Protein AF-0000000070320947 (afdb_homodimer)

Structure (mmCIF, N/CA/C/O backbone):
data_AF-0000000070320947-model_v1
#
loop_
_entity.id
_entity.type
_entity.pdbx_description
1 polymer 'AB hydrolase-1 domain-containing protein'
#
loop_
_atom_site.group_PDB
_atom_site.id
_atom_site.type_symbol
_atom_site.label_atom_id
_atom_site.label_alt_id
_atom_site.label_comp_id
_atom_site.label_asym_id
_atom_site.label_entity_id
_atom_site.label_seq_id
_atom_site.pdbx_PDB_ins_code
_atom_site.Cartn_x
_atom_site.Cartn_y
_atom_site.Cartn_z
_atom_site.occupancy
_atom_site.B_iso_or_equiv
_atom_site.auth_seq_id
_atom_site.auth_comp_id
_atom_site.auth_asym_id
_atom_site.auth_atom_id
_atom_site.pdbx_PDB_model_num
ATOM 1 N N . MET A 1 1 ? -17.797 -13.383 -22.344 1 75.12 1 MET A N 1
ATOM 2 C CA . MET A 1 1 ? -18.375 -13.883 -21.094 1 75.12 1 MET A CA 1
ATOM 3 C C . MET A 1 1 ? -17.625 -13.328 -19.891 1 75.12 1 MET A C 1
ATOM 5 O O . MET A 1 1 ? -16.406 -13.094 -19.969 1 75.12 1 MET A O 1
ATOM 9 N N . LYS A 1 2 ? -18.312 -13.133 -18.812 1 88.94 2 LYS A N 1
ATOM 10 C CA . LYS A 1 2 ? -17.797 -12.602 -17.562 1 88.94 2 LYS A CA 1
ATOM 11 C C . LYS A 1 2 ? -17.062 -13.68 -16.766 1 88.94 2 LYS A C 1
ATOM 13 O O . LYS A 1 2 ? -17.609 -14.758 -16.531 1 88.94 2 LYS A O 1
ATOM 18 N N . ARG A 1 3 ? -15.781 -13.414 -16.594 1 95.56 3 ARG A N 1
ATOM 19 C CA . ARG A 1 3 ? -14.961 -14.367 -15.852 1 95.56 3 ARG A CA 1
ATOM 20 C C . ARG A 1 3 ? -14.578 -13.812 -14.477 1 95.56 3 ARG A C 1
ATOM 22 O O . ARG A 1 3 ? -14.695 -12.609 -14.234 1 95.56 3 ARG A O 1
ATOM 29 N N . GLN A 1 4 ? -14.18 -14.797 -13.656 1 97.19 4 GLN A N 1
ATOM 30 C CA . GLN A 1 4 ? -13.703 -14.445 -12.32 1 97.19 4 GLN A CA 1
ATOM 31 C C . GLN A 1 4 ? -12.195 -14.641 -12.203 1 97.19 4 GLN A C 1
ATOM 33 O O . GLN A 1 4 ? -11.695 -15.758 -12.367 1 97.19 4 GLN A O 1
ATOM 38 N N . TYR A 1 5 ? -11.547 -13.539 -11.953 1 98.62 5 TYR A N 1
ATOM 39 C CA . TYR A 1 5 ? -10.117 -13.617 -11.68 1 98.62 5 TYR A CA 1
ATOM 40 C C . TYR A 1 5 ? -9.844 -13.562 -10.18 1 98.62 5 TYR A C 1
ATOM 42 O O . TYR A 1 5 ? -10.492 -12.812 -9.453 1 98.62 5 TYR A O 1
ATOM 50 N N . VAL A 1 6 ? -8.953 -14.367 -9.734 1 98.81 6 VAL A N 1
ATOM 51 C CA . VAL A 1 6 ? -8.344 -14.234 -8.414 1 98.81 6 VAL A CA 1
ATOM 52 C C . VAL A 1 6 ? -6.836 -14.047 -8.555 1 98.81 6 VAL A C 1
ATOM 54 O O . VAL A 1 6 ? -6.141 -14.914 -9.086 1 98.81 6 VAL A O 1
ATOM 57 N N . LEU A 1 7 ? -6.34 -12.914 -8.148 1 98.88 7 LEU A N 1
ATOM 58 C CA . LEU A 1 7 ? -4.934 -12.57 -8.328 1 98.88 7 LEU A CA 1
ATOM 59 C C . LEU A 1 7 ? -4.176 -12.68 -7.008 1 98.88 7 LEU A C 1
ATOM 61 O O . LEU A 1 7 ? -4.555 -12.055 -6.016 1 98.88 7 LEU A O 1
ATOM 65 N N . VAL A 1 8 ? -3.115 -13.445 -7.023 1 98.94 8 VAL A N 1
ATOM 66 C CA . VAL A 1 8 ? -2.318 -13.727 -5.832 1 98.94 8 VAL A CA 1
ATOM 67 C C . VAL A 1 8 ? -0.957 -13.047 -5.949 1 98.94 8 VAL A C 1
ATOM 69 O O . VAL A 1 8 ? -0.238 -13.242 -6.93 1 98.94 8 VAL A O 1
ATOM 72 N N . HIS A 1 9 ? -0.605 -12.273 -4.965 1 98.88 9 HIS A N 1
ATOM 73 C CA . HIS A 1 9 ? 0.623 -11.484 -4.973 1 98.88 9 HIS A CA 1
ATOM 74 C C . HIS A 1 9 ? 1.826 -12.336 -4.586 1 98.88 9 HIS A C 1
ATOM 76 O O . HIS A 1 9 ? 1.665 -13.438 -4.047 1 98.88 9 HIS A O 1
ATOM 82 N N . GLY A 1 10 ? 3.031 -11.844 -4.867 1 98.12 10 GLY A N 1
ATOM 83 C CA . GLY A 1 10 ? 4.289 -12.484 -4.527 1 98.12 10 GLY A CA 1
ATOM 84 C C . GLY A 1 10 ? 4.754 -12.188 -3.115 1 98.12 10 GLY A C 1
ATOM 85 O O . GLY A 1 10 ? 4.09 -11.453 -2.381 1 98.12 10 GLY A O 1
ATOM 86 N N . GLY A 1 11 ? 5.91 -12.758 -2.775 1 97.12 11 GLY A N 1
ATOM 87 C CA . GLY A 1 11 ? 6.461 -12.578 -1.441 1 97.12 11 GLY A CA 1
ATOM 88 C C . GLY A 1 11 ? 6.723 -11.133 -1.089 1 97.12 11 GLY A C 1
ATOM 89 O O . GLY A 1 11 ? 7.152 -10.344 -1.938 1 97.12 11 GLY A O 1
ATOM 90 N N . CYS A 1 12 ? 6.465 -10.773 0.131 1 98 12 CYS A N 1
ATOM 91 C CA . CYS A 1 12 ? 6.766 -9.484 0.741 1 98 12 CYS A CA 1
ATOM 92 C C . CYS A 1 12 ? 5.836 -8.398 0.211 1 98 12 CYS A C 1
ATOM 94 O O . CYS A 1 12 ? 5.852 -7.266 0.698 1 98 12 CYS A O 1
ATOM 96 N N . HIS A 1 13 ? 5.121 -8.695 -0.836 1 98.5 13 HIS A N 1
ATOM 97 C CA . HIS A 1 13 ? 4.172 -7.734 -1.396 1 98.5 13 HIS A CA 1
ATOM 98 C C . HIS A 1 13 ? 2.766 -7.973 -0.858 1 98.5 13 HIS A C 1
ATOM 100 O O . HIS A 1 13 ? 2.598 -8.531 0.229 1 98.5 13 HIS A O 1
ATOM 106 N N . GLY A 1 14 ? 1.751 -7.484 -1.487 1 98.62 14 GLY A N 1
ATOM 107 C CA . GLY A 1 14 ? 0.338 -7.609 -1.169 1 98.62 14 GLY A CA 1
ATOM 108 C C . GLY A 1 14 ? -0.565 -7.41 -2.371 1 98.62 14 GLY A C 1
ATOM 109 O O . GLY A 1 14 ? -0.086 -7.301 -3.502 1 98.62 14 GLY A O 1
ATOM 110 N N . ALA A 1 15 ? -1.823 -7.387 -2.082 1 98.75 15 ALA A N 1
ATOM 111 C CA . ALA A 1 15 ? -2.824 -7.227 -3.133 1 98.75 15 ALA A CA 1
ATOM 112 C C . ALA A 1 15 ? -2.572 -5.953 -3.938 1 98.75 15 ALA A C 1
ATOM 114 O O . ALA A 1 15 ? -2.902 -5.883 -5.125 1 98.75 15 ALA A O 1
ATOM 115 N N . TRP A 1 16 ? -1.924 -4.973 -3.316 1 98.81 16 TRP A N 1
ATOM 116 C CA . TRP A 1 16 ? -1.722 -3.648 -3.893 1 98.81 16 TRP A CA 1
ATOM 117 C C . TRP A 1 16 ? -0.927 -3.736 -5.191 1 98.81 16 TRP A C 1
ATOM 119 O O . TRP A 1 16 ? -1.019 -2.85 -6.043 1 98.81 16 TRP A O 1
ATOM 129 N N . CYS A 1 17 ? -0.158 -4.773 -5.402 1 98.81 17 CYS A N 1
ATOM 130 C CA . CYS A 1 17 ? 0.676 -4.84 -6.598 1 98.81 17 CYS A CA 1
ATOM 131 C C . CYS A 1 17 ? -0.177 -5.004 -7.848 1 98.81 17 CYS A C 1
ATOM 133 O O . CYS A 1 17 ? 0.319 -4.852 -8.969 1 98.81 17 CYS A O 1
ATOM 135 N N . TRP A 1 18 ? -1.476 -5.273 -7.656 1 98.88 18 TRP A N 1
ATOM 136 C CA . TRP A 1 18 ? -2.363 -5.523 -8.789 1 98.88 18 TRP A CA 1
ATOM 137 C C . TRP A 1 18 ? -3.221 -4.301 -9.086 1 98.88 18 TRP A C 1
ATOM 139 O O . TRP A 1 18 ? -4.168 -4.375 -9.875 1 98.88 18 TRP A O 1
ATOM 149 N N . TYR A 1 19 ? -2.906 -3.111 -8.539 1 98.75 19 TYR A N 1
ATOM 150 C CA . TYR A 1 19 ? -3.807 -1.965 -8.562 1 98.75 19 TYR A CA 1
ATOM 151 C C . TYR A 1 19 ? -3.986 -1.438 -9.977 1 98.75 19 TYR A C 1
ATOM 153 O O . TYR A 1 19 ? -4.988 -0.789 -10.289 1 98.75 19 TYR A O 1
ATOM 161 N N . LYS A 1 20 ? -3.051 -1.732 -10.891 1 98.75 20 LYS A N 1
ATOM 162 C CA . LYS A 1 20 ? -3.197 -1.315 -12.281 1 98.75 20 LYS A CA 1
ATOM 163 C C . LYS A 1 20 ? -3.951 -2.365 -13.094 1 98.75 20 LYS A C 1
ATOM 165 O O . LYS A 1 20 ? -4.758 -2.023 -13.961 1 98.75 20 LYS A O 1
ATOM 170 N N . ILE A 1 21 ? -3.717 -3.645 -12.766 1 98.88 21 ILE A N 1
ATOM 171 C CA . ILE A 1 21 ? -4.242 -4.754 -13.562 1 98.88 21 ILE A CA 1
ATOM 172 C C . ILE A 1 21 ? -5.727 -4.945 -13.258 1 98.88 21 ILE A C 1
ATOM 174 O O . ILE A 1 21 ? -6.52 -5.203 -14.164 1 98.88 21 ILE A O 1
ATOM 178 N N . LYS A 1 22 ? -6.109 -4.824 -12.023 1 98.81 22 LYS A N 1
ATOM 179 C CA . LYS A 1 22 ? -7.48 -5.094 -11.602 1 98.81 22 LYS A CA 1
ATOM 180 C C . LYS A 1 22 ? -8.477 -4.238 -12.391 1 98.81 22 LYS A C 1
ATOM 182 O O . LYS A 1 22 ? -9.398 -4.766 -13.008 1 98.81 22 LYS A O 1
ATOM 187 N N . PRO A 1 23 ? -8.273 -2.9 -12.398 1 98.62 23 PRO A N 1
ATOM 188 C CA . PRO A 1 23 ? -9.266 -2.113 -13.141 1 98.62 23 PRO A CA 1
ATOM 189 C C . PRO A 1 23 ? -9.211 -2.361 -14.648 1 98.62 23 PRO A C 1
ATOM 191 O O . PRO A 1 23 ? -10.234 -2.252 -15.328 1 98.62 23 PRO A O 1
ATOM 194 N N . MET A 1 24 ? -8.055 -2.736 -15.203 1 98.44 24 MET A N 1
ATOM 195 C CA . MET A 1 24 ? -7.961 -3.055 -16.625 1 98.44 24 MET A CA 1
ATOM 196 C C . MET A 1 24 ? -8.805 -4.273 -16.969 1 98.44 24 MET A C 1
ATOM 198 O O . MET A 1 24 ? -9.547 -4.262 -17.953 1 98.44 24 MET A O 1
ATOM 202 N N . LEU A 1 25 ? -8.711 -5.309 -16.094 1 98.62 25 LEU A N 1
ATOM 203 C CA . LEU A 1 25 ? -9.484 -6.523 -16.312 1 98.62 25 LEU A CA 1
ATOM 204 C C . LEU A 1 25 ? -10.969 -6.27 -16.078 1 98.62 25 LEU A C 1
ATOM 206 O O . LEU A 1 25 ? -11.82 -6.762 -16.828 1 98.62 25 LEU A O 1
ATOM 210 N N . GLU A 1 26 ? -11.25 -5.461 -15.062 1 98.31 26 GLU A N 1
ATOM 211 C CA . GLU A 1 26 ? -12.648 -5.156 -14.758 1 98.31 26 GLU A CA 1
ATOM 212 C C . GLU A 1 26 ? -13.289 -4.34 -15.875 1 98.31 26 GLU A C 1
ATOM 214 O O . GLU A 1 26 ? -14.484 -4.492 -16.156 1 98.31 26 GLU A O 1
ATOM 219 N N . HIS A 1 27 ? -12.516 -3.508 -16.5 1 97.25 27 HIS A N 1
ATOM 220 C CA . HIS A 1 27 ? -13.016 -2.672 -17.594 1 97.25 27 HIS A CA 1
ATOM 221 C C . HIS A 1 27 ? -13.453 -3.52 -18.781 1 97.25 27 HIS A C 1
ATOM 223 O O . HIS A 1 27 ? -14.289 -3.088 -19.578 1 97.25 27 HIS A O 1
ATOM 229 N N . THR A 1 28 ? -12.906 -4.711 -18.875 1 96.75 28 THR A N 1
ATOM 230 C CA . THR A 1 28 ? -13.266 -5.602 -19.969 1 96.75 28 THR A CA 1
ATOM 231 C C . THR A 1 28 ? -14.453 -6.477 -19.578 1 96.75 28 THR A C 1
ATOM 233 O O . THR A 1 28 ? -14.844 -7.371 -20.344 1 96.75 28 THR A O 1
ATOM 236 N N . GLY A 1 29 ? -15.023 -6.258 -18.391 1 96.81 29 GLY A N 1
ATOM 237 C CA . GLY A 1 29 ? -16.266 -6.902 -18.031 1 96.81 29 GLY A CA 1
ATOM 238 C C . GLY A 1 29 ? -16.078 -8.055 -17.047 1 96.81 29 GLY A C 1
ATOM 239 O O . GLY A 1 29 ? -17.047 -8.719 -16.672 1 96.81 29 GLY A O 1
ATOM 240 N N . HIS A 1 30 ? -14.875 -8.312 -16.594 1 97.94 30 HIS A N 1
ATOM 241 C CA . HIS A 1 30 ? -14.586 -9.438 -15.703 1 97.94 30 HIS A CA 1
ATOM 242 C C . HIS A 1 30 ? -14.633 -9.008 -14.242 1 97.94 30 HIS A C 1
ATOM 244 O O . HIS A 1 30 ? -14.617 -7.812 -13.938 1 97.94 30 HIS A O 1
ATOM 250 N N . HIS A 1 31 ? -14.836 -9.945 -13.398 1 97.44 31 HIS A N 1
ATOM 251 C CA . HIS A 1 31 ? -14.688 -9.734 -11.961 1 97.44 31 HIS A CA 1
ATOM 252 C C . HIS A 1 31 ? -13.281 -10.07 -11.492 1 97.44 31 HIS A C 1
ATOM 254 O O . HIS A 1 31 ? -12.688 -11.055 -11.945 1 97.44 31 HIS A O 1
ATOM 260 N N . VAL A 1 32 ? -12.773 -9.227 -10.703 1 98.62 32 VAL A N 1
ATOM 261 C CA . VAL A 1 32 ? -11.398 -9.438 -10.242 1 98.62 32 VAL A CA 1
ATOM 262 C C . VAL A 1 32 ? -11.352 -9.352 -8.711 1 98.62 32 VAL A C 1
ATOM 264 O O . VAL A 1 32 ? -11.758 -8.352 -8.125 1 98.62 32 VAL A O 1
ATOM 267 N N . THR A 1 33 ? -10.906 -10.406 -8.102 1 98.56 33 THR A N 1
ATOM 268 C CA . THR A 1 33 ? -10.664 -10.445 -6.664 1 98.56 33 THR A CA 1
ATOM 269 C C . THR A 1 33 ? -9.164 -10.469 -6.371 1 98.56 33 THR A C 1
ATOM 271 O O . THR A 1 33 ? -8.422 -11.25 -6.965 1 98.56 33 THR A O 1
ATOM 274 N N . VAL A 1 34 ? -8.75 -9.555 -5.551 1 98.56 34 VAL A N 1
ATOM 275 C CA . VAL A 1 34 ? -7.379 -9.539 -5.055 1 98.56 34 VAL A CA 1
ATOM 276 C C . VAL A 1 34 ? -7.375 -9.703 -3.537 1 98.56 34 VAL A C 1
ATOM 278 O O . VAL A 1 34 ? -8.273 -9.219 -2.852 1 98.56 34 VAL A O 1
ATOM 281 N N . VAL A 1 35 ? -6.367 -10.414 -3 1 96.75 35 VAL A N 1
ATOM 282 C CA . VAL A 1 35 ? -6.371 -10.656 -1.561 1 96.75 35 VAL A CA 1
ATOM 283 C C . VAL A 1 35 ? -4.957 -10.492 -1.005 1 96.75 35 VAL A C 1
ATOM 285 O O . VAL A 1 35 ? -3.977 -10.805 -1.686 1 96.75 35 VAL A O 1
ATOM 288 N N . ASP A 1 36 ? -4.871 -9.938 0.137 1 98.56 36 ASP A N 1
ATOM 289 C CA . ASP A 1 36 ? -3.648 -10.047 0.925 1 98.56 36 ASP A CA 1
ATOM 290 C C . ASP A 1 36 ? -3.541 -11.422 1.584 1 98.56 36 ASP A C 1
ATOM 292 O O . ASP A 1 36 ? -4.406 -11.805 2.371 1 98.56 36 ASP A O 1
ATOM 296 N N . LEU A 1 37 ? -2.504 -12.164 1.213 1 98.62 37 LEU A N 1
ATOM 297 C CA . LEU A 1 37 ? -2.236 -13.352 2.008 1 98.62 37 LEU A CA 1
ATOM 298 C C . LEU A 1 37 ? -1.952 -12.984 3.461 1 98.62 37 LEU A C 1
ATOM 300 O O . LEU A 1 37 ? -1.838 -11.805 3.795 1 98.62 37 LEU A O 1
ATOM 304 N N . THR A 1 38 ? -1.943 -14.031 4.297 1 98.19 38 THR A N 1
ATOM 305 C CA . THR A 1 38 ? -1.681 -13.766 5.707 1 98.19 38 THR A CA 1
ATOM 306 C C . THR A 1 38 ? -0.362 -13.016 5.879 1 98.19 38 THR A C 1
ATOM 308 O O . THR A 1 38 ? 0.638 -13.352 5.242 1 98.19 38 THR A O 1
ATOM 311 N N . ALA A 1 39 ? -0.394 -11.938 6.746 1 97.44 39 ALA A N 1
ATOM 312 C CA . ALA A 1 39 ? 0.768 -11.133 7.109 1 97.44 39 ALA A CA 1
ATOM 313 C C . ALA A 1 39 ? 1.303 -10.367 5.906 1 97.44 39 ALA A C 1
ATOM 315 O O . ALA A 1 39 ? 2.508 -10.117 5.805 1 97.44 39 ALA A O 1
ATOM 316 N N . SER A 1 40 ? 0.408 -10.023 4.934 1 97.88 40 SER A N 1
ATOM 317 C CA . SER A 1 40 ? 0.777 -9.281 3.734 1 97.88 40 SER A CA 1
ATOM 318 C C . SER A 1 40 ? -0.116 -8.062 3.541 1 97.88 40 SER A C 1
ATOM 320 O O . SER A 1 40 ? -1.259 -8.039 4.004 1 97.88 40 SER A O 1
ATOM 322 N N . GLY A 1 41 ? 0.398 -7.035 2.846 1 97.25 41 GLY A N 1
ATOM 323 C CA . GLY A 1 41 ? -0.39 -5.832 2.633 1 97.25 41 GLY A CA 1
ATOM 324 C C . GLY A 1 41 ? -0.909 -5.223 3.922 1 97.25 41 GLY A C 1
ATOM 325 O O . GLY A 1 41 ? -0.138 -4.973 4.852 1 97.25 41 GLY A O 1
ATOM 326 N N . VAL A 1 42 ? -2.195 -5.113 4.02 1 96.12 42 VAL A N 1
ATOM 327 C CA . VAL A 1 42 ? -2.76 -4.469 5.199 1 96.12 42 VAL A CA 1
ATOM 328 C C . VAL A 1 42 ? -3.289 -5.527 6.164 1 96.12 42 VAL A C 1
ATOM 330 O O . VAL A 1 42 ? -3.961 -5.199 7.145 1 96.12 42 VAL A O 1
ATOM 333 N N . ASN A 1 43 ? -3.064 -6.832 5.785 1 96.44 43 ASN A N 1
ATOM 334 C CA . ASN A 1 43 ? -3.371 -7.887 6.746 1 96.44 43 ASN A CA 1
ATOM 335 C C . ASN A 1 43 ? -2.561 -7.727 8.031 1 96.44 43 ASN A C 1
ATOM 337 O O . ASN A 1 43 ? -1.33 -7.66 7.988 1 96.44 43 ASN A O 1
ATOM 341 N N . MET A 1 44 ? -3.145 -7.754 9.125 1 93.25 44 MET A N 1
ATOM 342 C CA . MET A 1 44 ? -2.521 -7.305 10.367 1 93.25 44 MET A CA 1
ATOM 343 C C . MET A 1 44 ? -1.869 -8.477 11.102 1 93.25 44 MET A C 1
ATOM 345 O O . MET A 1 44 ? -1.252 -8.289 12.156 1 93.25 44 MET A O 1
ATOM 349 N N . SER A 1 45 ? -1.982 -9.648 10.523 1 95.38 45 SER A N 1
ATOM 350 C CA . SER A 1 45 ? -1.32 -10.781 11.164 1 95.38 45 SER A CA 1
ATOM 351 C C . SER A 1 45 ? 0.196 -10.617 11.141 1 95.38 45 SER A C 1
ATOM 353 O O . SER A 1 45 ? 0.748 -10.016 10.219 1 95.38 45 SER A O 1
ATOM 355 N N . LYS A 1 46 ? 0.797 -11.07 12.211 1 94.44 46 LYS A N 1
ATOM 356 C CA . LYS A 1 46 ? 2.256 -11.117 12.25 1 94.44 46 LYS A CA 1
ATOM 357 C C . LYS A 1 46 ? 2.789 -12.375 11.57 1 94.44 46 LYS A C 1
ATOM 359 O O . LYS A 1 46 ? 2.172 -13.438 11.648 1 94.44 46 LYS A O 1
ATOM 364 N N . VAL A 1 47 ? 3.883 -12.25 10.938 1 95.5 47 VAL A N 1
ATOM 365 C CA . VAL A 1 47 ? 4.48 -13.375 10.219 1 95.5 47 VAL A CA 1
ATOM 366 C C . VAL A 1 47 ? 4.734 -14.523 11.195 1 95.5 47 VAL A C 1
ATOM 368 O O . VAL A 1 47 ? 4.617 -15.695 10.82 1 95.5 47 VAL A O 1
ATOM 371 N N . GLU A 1 48 ? 4.957 -14.211 12.445 1 93 48 GLU A N 1
ATOM 372 C CA . GLU A 1 48 ? 5.273 -15.211 13.453 1 93 48 GLU A CA 1
ATOM 373 C C . GLU A 1 48 ? 4.066 -16.094 13.75 1 93 48 GLU A C 1
ATOM 375 O O . GLU A 1 48 ? 4.199 -17.156 14.367 1 93 48 GLU A O 1
ATOM 380 N N . GLU A 1 49 ? 2.924 -15.672 13.312 1 93.56 49 GLU A N 1
ATOM 381 C CA . GLU A 1 49 ? 1.705 -16.453 13.531 1 93.56 49 GLU A CA 1
ATOM 382 C C . GLU A 1 49 ? 1.556 -17.547 12.484 1 93.56 49 GLU A C 1
ATOM 384 O O . GLU A 1 49 ? 0.729 -18.453 12.641 1 93.56 49 GLU A O 1
ATOM 389 N N . ILE A 1 50 ? 2.354 -17.484 11.492 1 94.75 50 ILE A N 1
ATOM 390 C CA . ILE A 1 50 ? 2.258 -18.438 10.391 1 94.75 50 ILE A CA 1
ATOM 391 C C . ILE A 1 50 ? 3.084 -19.688 10.711 1 94.75 50 ILE A C 1
ATOM 393 O O . ILE A 1 50 ? 4.305 -19.609 10.867 1 94.75 50 ILE A O 1
ATOM 397 N N . GLN A 1 51 ? 2.383 -20.828 10.766 1 91.81 51 GLN A N 1
ATOM 398 C CA . GLN A 1 51 ? 3.061 -22.078 11.086 1 91.81 51 GLN A CA 1
ATOM 399 C C . GLN A 1 51 ? 3.018 -23.047 9.906 1 91.81 51 GLN A C 1
ATOM 401 O O . GLN A 1 51 ? 3.852 -23.938 9.805 1 91.81 51 GLN A O 1
ATOM 406 N N . THR A 1 52 ? 2.055 -22.875 9.078 1 92.69 52 THR A N 1
ATOM 407 C CA . THR A 1 52 ? 1.849 -23.781 7.953 1 92.69 52 THR A CA 1
ATOM 408 C C . THR A 1 52 ? 1.608 -23 6.668 1 92.69 52 THR A C 1
ATOM 410 O O . THR A 1 52 ? 1.297 -21.797 6.711 1 92.69 52 THR A O 1
ATOM 413 N N . LEU A 1 53 ? 1.737 -23.672 5.598 1 94.25 53 LEU A N 1
ATOM 414 C CA . LEU A 1 53 ? 1.382 -23.078 4.312 1 94.25 53 LEU A CA 1
ATOM 415 C C . LEU A 1 53 ? -0.095 -22.703 4.281 1 94.25 53 LEU A C 1
ATOM 417 O O . LEU A 1 53 ? -0.47 -21.703 3.674 1 94.25 53 LEU A O 1
ATOM 421 N N . GLU A 1 54 ? -0.915 -23.5 4.91 1 95.31 54 GLU A N 1
ATOM 422 C CA . GLU A 1 54 ? -2.342 -23.203 5 1 95.31 54 GLU A CA 1
ATOM 423 C C . GLU A 1 54 ? -2.592 -21.891 5.746 1 95.31 54 GLU A C 1
ATOM 425 O O . GLU A 1 54 ? -3.459 -21.109 5.359 1 95.31 54 GLU A O 1
ATOM 430 N N . ASP A 1 55 ? -1.845 -21.703 6.824 1 96.38 55 ASP A N 1
ATOM 431 C CA . ASP A 1 55 ? -1.954 -20.438 7.555 1 96.38 55 ASP A CA 1
ATOM 432 C C . ASP A 1 55 ? -1.705 -19.25 6.633 1 96.38 55 ASP A C 1
ATOM 434 O O . ASP A 1 55 ? -2.463 -18.266 6.648 1 96.38 55 ASP A O 1
ATOM 438 N N . TYR A 1 56 ? -0.661 -19.344 5.863 1 96.81 56 TYR A N 1
ATOM 439 C CA . TYR A 1 56 ? -0.263 -18.25 4.977 1 96.81 56 TYR A CA 1
ATOM 440 C C . TYR A 1 56 ? -1.291 -18.047 3.871 1 96.81 56 TYR A C 1
ATOM 442 O O . TYR A 1 56 ? -1.65 -16.906 3.555 1 96.81 56 TYR A O 1
ATOM 450 N N . ALA A 1 57 ? -1.867 -19.125 3.316 1 97.5 57 ALA A N 1
ATOM 451 C CA . ALA A 1 57 ? -2.764 -19.078 2.164 1 97.5 57 ALA A CA 1
ATOM 452 C C . ALA A 1 57 ? -4.211 -18.875 2.602 1 97.5 57 ALA A C 1
ATOM 454 O O . ALA A 1 57 ? -5.113 -18.797 1.766 1 97.5 57 ALA A O 1
ATOM 455 N N . LYS A 1 58 ? -4.469 -18.766 3.848 1 98.12 58 LYS A N 1
ATOM 456 C CA . LYS A 1 58 ? -5.805 -18.797 4.43 1 98.12 58 LYS A CA 1
ATOM 457 C C . LYS A 1 58 ? -6.738 -17.812 3.742 1 98.12 58 LYS A C 1
ATOM 459 O O . LYS A 1 58 ? -7.852 -18.172 3.352 1 98.12 58 LYS A O 1
ATOM 464 N N . PRO A 1 59 ? -6.352 -16.578 3.518 1 98.62 59 PRO A N 1
ATOM 465 C CA . PRO A 1 59 ? -7.27 -15.648 2.854 1 98.62 59 PRO A CA 1
ATOM 466 C C . PRO A 1 59 ? -7.656 -16.109 1.447 1 98.62 59 PRO A C 1
ATOM 468 O O . PRO A 1 59 ? -8.805 -15.922 1.029 1 98.62 59 PRO A O 1
ATOM 471 N N . LEU A 1 60 ? -6.734 -16.641 0.743 1 98.69 60 LEU A N 1
ATOM 472 C CA . LEU A 1 60 ? -7.004 -17.156 -0.596 1 98.69 60 LEU A CA 1
ATOM 473 C C . LEU A 1 60 ? -7.996 -18.312 -0.545 1 98.69 60 LEU A C 1
ATOM 475 O O . LEU A 1 60 ? -8.93 -18.359 -1.347 1 98.69 60 LEU A O 1
ATOM 479 N N . LEU A 1 61 ? -7.789 -19.203 0.401 1 98.31 61 LEU A N 1
ATOM 480 C CA . LEU A 1 61 ? -8.68 -20.344 0.559 1 98.31 61 LEU A CA 1
ATOM 481 C C . LEU A 1 61 ? -10.102 -19.891 0.885 1 98.31 61 LEU A C 1
ATOM 483 O O . LEU A 1 61 ? -11.07 -20.438 0.358 1 98.31 61 LEU A O 1
ATOM 487 N N . GLN A 1 62 ? -10.164 -18.906 1.709 1 98.44 62 GLN A N 1
ATOM 488 C CA . GLN A 1 62 ? -11.469 -18.359 2.076 1 98.44 62 GLN A CA 1
ATOM 489 C C . GLN A 1 62 ? -12.172 -17.75 0.868 1 98.44 62 GLN A C 1
ATOM 491 O O . GLN A 1 62 ? -13.391 -17.906 0.707 1 98.44 62 GLN A O 1
ATOM 496 N N . VAL A 1 63 ? -11.438 -17.078 0.032 1 98.06 63 VAL A N 1
ATOM 497 C CA . VAL A 1 63 ? -11.992 -16.5 -1.185 1 98.06 63 VAL A CA 1
ATOM 498 C C . VAL A 1 63 ? -12.531 -17.609 -2.088 1 98.06 63 VAL A C 1
ATOM 500 O O . VAL A 1 63 ? -13.664 -17.516 -2.578 1 98.06 63 VAL A O 1
ATOM 503 N N . LEU A 1 64 ? -11.773 -18.625 -2.279 1 97.81 64 LEU A N 1
ATOM 504 C CA . LEU A 1 64 ? -12.188 -19.719 -3.162 1 97.81 64 LEU A CA 1
ATOM 505 C C . LEU A 1 64 ? -13.398 -20.453 -2.592 1 97.81 64 LEU A C 1
ATOM 507 O O . LEU A 1 64 ? -14.305 -20.828 -3.338 1 97.81 64 LEU A O 1
ATOM 511 N N . LYS A 1 65 ? -13.406 -20.594 -1.271 1 96.56 65 LYS A N 1
ATOM 512 C CA . LYS A 1 65 ? -14.523 -21.25 -0.603 1 96.56 65 LYS A CA 1
ATOM 513 C C . LYS A 1 65 ? -15.805 -20.438 -0.757 1 96.56 65 LYS A C 1
ATOM 515 O O . LYS A 1 65 ? -16.906 -21 -0.788 1 96.56 65 LYS A O 1
ATOM 520 N N . SER A 1 66 ? -15.633 -19.156 -0.872 1 95.81 66 SER A N 1
ATOM 521 C CA . SER A 1 66 ? -16.797 -18.281 -0.894 1 95.81 66 SER A CA 1
ATOM 522 C C . SER A 1 66 ? -17.5 -18.328 -2.242 1 95.81 66 SER A C 1
ATOM 524 O O . SER A 1 66 ? -18.656 -17.922 -2.359 1 95.81 66 SER A O 1
ATOM 526 N N . PHE A 1 67 ? -16.812 -18.781 -3.244 1 93.75 67 PHE A N 1
ATOM 527 C CA . PHE A 1 67 ? -17.438 -18.891 -4.559 1 93.75 67 PHE A CA 1
ATOM 528 C C . PHE A 1 67 ? -18.375 -20.094 -4.609 1 93.75 67 PHE A C 1
ATOM 530 O O . PHE A 1 67 ? -18.188 -21.078 -3.891 1 93.75 67 PHE A O 1
ATOM 537 N N . GLY A 1 68 ? -19.438 -20 -5.375 1 89.06 68 GLY A N 1
ATOM 538 C CA . GLY A 1 68 ? -20.391 -21.094 -5.535 1 89.06 68 GLY A CA 1
ATOM 539 C C . GLY A 1 68 ? -19.75 -22.359 -6.062 1 89.06 68 GLY A C 1
ATOM 540 O O . GLY A 1 68 ? -18.688 -22.328 -6.664 1 89.06 68 GLY A O 1
ATOM 541 N N . SER A 1 69 ? -20.375 -23.422 -5.879 1 84.44 69 SER A N 1
ATOM 542 C CA . SER A 1 69 ? -19.859 -24.734 -6.223 1 84.44 69 SER A CA 1
ATOM 543 C C . SER A 1 69 ? -19.609 -24.859 -7.723 1 84.44 69 SER A C 1
ATOM 545 O O . SER A 1 69 ? -18.688 -25.562 -8.148 1 84.44 69 SER A O 1
ATOM 547 N N . ASP A 1 70 ? -20.297 -24.125 -8.469 1 87.62 70 ASP A N 1
ATOM 548 C CA . ASP A 1 70 ? -20.172 -24.25 -9.922 1 87.62 70 ASP A CA 1
ATOM 549 C C . ASP A 1 70 ? -19.312 -23.125 -10.492 1 87.62 70 ASP A C 1
ATOM 551 O O . ASP A 1 70 ? -19.062 -23.078 -11.703 1 87.62 70 ASP A O 1
ATOM 555 N N . ASP A 1 71 ? -18.875 -22.297 -9.617 1 91.75 71 ASP A N 1
ATOM 556 C CA . ASP A 1 71 ? -18.062 -21.172 -10.07 1 91.75 71 ASP A CA 1
ATOM 557 C C . ASP A 1 71 ? -16.609 -21.594 -10.266 1 91.75 71 ASP A C 1
ATOM 559 O O . ASP A 1 71 ? -16.062 -22.344 -9.453 1 91.75 71 ASP A O 1
ATOM 563 N N . LYS A 1 72 ? -16.125 -21.219 -11.469 1 96.12 72 LYS A N 1
ATOM 564 C CA . LYS A 1 72 ? -14.711 -21.438 -11.711 1 96.12 72 LYS A CA 1
ATOM 565 C C . LYS A 1 72 ? -13.961 -20.109 -11.82 1 96.12 72 LYS A C 1
ATOM 567 O O . LYS A 1 72 ? -14.516 -19.109 -12.281 1 96.12 72 LYS A O 1
ATOM 572 N N . VAL A 1 73 ? -12.719 -20.188 -11.406 1 97.94 73 VAL A N 1
ATOM 573 C CA . VAL A 1 73 ? -11.953 -18.953 -11.406 1 97.94 73 VAL A CA 1
ATOM 574 C C . VAL A 1 73 ? -10.68 -19.125 -12.219 1 97.94 73 VAL A C 1
ATOM 576 O O . VAL A 1 73 ? -10.211 -20.25 -12.414 1 97.94 73 VAL A O 1
ATOM 579 N N . ILE A 1 74 ? -10.195 -18.047 -12.789 1 98.69 74 ILE A N 1
ATOM 580 C CA . ILE A 1 74 ? -8.836 -17.922 -13.297 1 98.69 74 ILE A CA 1
ATOM 581 C C . ILE A 1 74 ? -7.898 -17.5 -12.172 1 98.69 74 ILE A C 1
ATOM 583 O O . ILE A 1 74 ? -7.965 -16.359 -11.703 1 98.69 74 ILE A O 1
ATOM 587 N N . LEU A 1 75 ? -7.102 -18.422 -11.727 1 98.88 75 LEU A N 1
ATOM 588 C CA . LEU A 1 75 ? -6.191 -18.172 -10.617 1 98.88 75 LEU A CA 1
ATOM 589 C C . LEU A 1 75 ? -4.832 -17.703 -11.125 1 98.88 75 LEU A C 1
ATOM 591 O O . LEU A 1 75 ? -4.133 -18.453 -11.82 1 98.88 75 LEU A O 1
ATOM 595 N N . VAL A 1 76 ? -4.5 -16.469 -10.836 1 98.94 76 VAL A N 1
ATOM 596 C CA . VAL A 1 76 ? -3.258 -15.875 -11.32 1 98.94 76 VAL A CA 1
ATOM 597 C C . VAL A 1 76 ? -2.293 -15.68 -10.156 1 98.94 76 VAL A C 1
ATOM 599 O O . VAL A 1 76 ? -2.639 -15.047 -9.148 1 98.94 76 VAL A O 1
ATOM 602 N N . ALA A 1 77 ? -1.123 -16.203 -10.258 1 98.88 77 ALA A N 1
ATOM 603 C CA . ALA A 1 77 ? -0.146 -16.125 -9.18 1 98.88 77 ALA A CA 1
ATOM 604 C C . ALA A 1 77 ? 1.151 -15.484 -9.656 1 98.88 77 ALA A C 1
ATOM 606 O O . ALA A 1 77 ? 1.641 -15.797 -10.75 1 98.88 77 ALA A O 1
ATOM 607 N N . HIS A 1 78 ? 1.636 -14.625 -8.844 1 98.88 78 HIS A N 1
ATOM 608 C CA . HIS A 1 78 ? 2.902 -13.961 -9.133 1 98.88 78 HIS A CA 1
ATOM 609 C C . HIS A 1 78 ? 3.988 -14.398 -8.156 1 98.88 78 HIS A C 1
ATOM 611 O O . HIS A 1 78 ? 3.752 -14.477 -6.949 1 98.88 78 HIS A O 1
ATOM 617 N N . SER A 1 79 ? 5.203 -14.711 -8.719 1 98.12 79 SER A N 1
ATOM 618 C CA . SER A 1 79 ? 6.41 -14.898 -7.918 1 98.12 79 SER A CA 1
ATOM 619 C C . SER A 1 79 ? 6.191 -15.938 -6.824 1 98.12 79 SER A C 1
ATOM 621 O O . SER A 1 79 ? 5.754 -17.062 -7.102 1 98.12 79 SER A O 1
ATOM 623 N N . MET A 1 80 ? 6.422 -15.703 -5.602 1 97 80 MET A N 1
ATOM 624 C CA . MET A 1 80 ? 6.305 -16.641 -4.492 1 97 80 MET A CA 1
ATOM 625 C C . MET A 1 80 ? 4.844 -17 -4.238 1 97 80 MET A C 1
ATOM 627 O O . MET A 1 80 ? 4.551 -18.016 -3.6 1 97 80 MET A O 1
ATOM 631 N N . GLY A 1 81 ? 3.93 -16.203 -4.793 1 98.19 81 GLY A N 1
ATOM 632 C CA . GLY A 1 81 ? 2.51 -16.5 -4.672 1 98.19 81 GLY A CA 1
ATOM 633 C C . GLY A 1 81 ? 2.107 -17.781 -5.359 1 98.19 81 GLY A C 1
ATOM 634 O O . GLY A 1 81 ? 1.035 -18.328 -5.09 1 98.19 81 GLY A O 1
ATOM 635 N N . GLY A 1 82 ? 2.969 -18.281 -6.238 1 98.38 82 GLY A N 1
ATOM 636 C CA . GLY A 1 82 ? 2.691 -19.516 -6.953 1 98.38 82 GLY A CA 1
ATOM 637 C C . GLY A 1 82 ? 2.564 -20.719 -6.039 1 98.38 82 GLY A C 1
ATOM 638 O O . GLY A 1 82 ? 1.792 -21.641 -6.316 1 98.38 82 GLY A O 1
ATOM 639 N N . ILE A 1 83 ? 3.305 -20.703 -4.961 1 97.19 83 ILE A N 1
ATOM 640 C CA . ILE A 1 83 ? 3.273 -21.812 -4.027 1 97.19 83 ILE A CA 1
ATOM 641 C C . ILE A 1 83 ? 1.92 -21.859 -3.324 1 97.19 83 ILE A C 1
ATOM 643 O O . ILE A 1 83 ? 1.287 -22.922 -3.252 1 97.19 83 ILE A O 1
ATOM 647 N N . SER A 1 84 ? 1.46 -20.703 -2.895 1 97.38 84 SER A N 1
ATOM 648 C CA . SER A 1 84 ? 0.144 -20.625 -2.268 1 97.38 84 SER A CA 1
ATOM 649 C C . SER A 1 84 ? -0.963 -20.938 -3.266 1 97.38 84 SER A C 1
ATOM 651 O O . SER A 1 84 ? -1.949 -21.594 -2.918 1 97.38 84 SER A O 1
ATOM 653 N N . ALA A 1 85 ? -0.809 -20.5 -4.465 1 98.31 85 ALA A N 1
ATOM 654 C CA . ALA A 1 85 ? -1.803 -20.75 -5.504 1 98.31 85 ALA A CA 1
ATOM 655 C C . ALA A 1 85 ? -1.885 -22.234 -5.828 1 98.31 85 ALA A C 1
ATOM 657 O O . ALA A 1 85 ? -2.979 -22.781 -5.988 1 98.31 85 ALA A O 1
ATOM 658 N N . ALA A 1 86 ? -0.74 -22.875 -5.93 1 97.88 86 ALA A N 1
ATOM 659 C CA . ALA A 1 86 ? -0.708 -24.312 -6.195 1 97.88 86 ALA A CA 1
ATOM 660 C C . ALA A 1 86 ? -1.362 -25.094 -5.059 1 97.88 86 ALA A C 1
ATOM 662 O O . ALA A 1 86 ? -2.119 -26.031 -5.305 1 97.88 86 ALA A O 1
ATOM 663 N N . PHE A 1 87 ? -1.035 -24.656 -3.863 1 96.94 87 PHE A N 1
ATOM 664 C CA . PHE A 1 87 ? -1.638 -25.266 -2.686 1 96.94 87 PHE A CA 1
ATOM 665 C C . PHE A 1 87 ? -3.156 -25.141 -2.725 1 96.94 87 PHE A C 1
ATOM 667 O O . PHE A 1 87 ? -3.873 -26.125 -2.498 1 96.94 87 PHE A O 1
ATOM 674 N N . ALA A 1 88 ? -3.639 -23.984 -3.035 1 97.81 88 ALA A N 1
ATOM 675 C CA . ALA A 1 88 ? -5.074 -23.75 -3.127 1 97.81 88 ALA A CA 1
ATOM 676 C C . ALA A 1 88 ? -5.699 -24.562 -4.254 1 97.81 88 ALA A C 1
ATOM 678 O O . ALA A 1 88 ? -6.793 -25.109 -4.094 1 97.81 88 ALA A O 1
ATOM 679 N N . ALA A 1 89 ? -5.031 -24.641 -5.34 1 97.81 89 ALA A N 1
ATOM 680 C CA . ALA A 1 89 ? -5.52 -25.406 -6.48 1 97.81 89 ALA A CA 1
ATOM 681 C C . ALA A 1 89 ? -5.617 -26.891 -6.137 1 97.81 89 ALA A C 1
ATOM 683 O O . ALA A 1 89 ? -6.492 -27.594 -6.645 1 97.81 89 ALA A O 1
ATOM 684 N N . ASP A 1 90 ? -4.715 -27.359 -5.305 1 97.31 90 ASP A N 1
ATOM 685 C CA . ASP A 1 90 ? -4.754 -28.75 -4.871 1 97.31 90 ASP A CA 1
ATOM 686 C C . ASP A 1 90 ? -6 -29.031 -4.035 1 97.31 90 ASP A C 1
ATOM 688 O O . ASP A 1 90 ? -6.613 -30.094 -4.164 1 97.31 90 ASP A O 1
ATOM 692 N N . MET A 1 91 ? -6.367 -28.094 -3.271 1 95.69 91 MET A N 1
ATOM 693 C CA . MET A 1 91 ? -7.516 -28.234 -2.379 1 95.69 91 MET A CA 1
ATOM 694 C C . MET A 1 91 ? -8.82 -28.031 -3.141 1 95.69 91 MET A C 1
ATOM 696 O O . MET A 1 91 ? -9.836 -28.641 -2.811 1 95.69 91 MET A O 1
ATOM 700 N N . PHE A 1 92 ? -8.773 -27.156 -4.168 1 96.56 92 PHE A N 1
ATOM 701 C CA . PHE A 1 92 ? -10 -26.797 -4.883 1 96.56 92 PHE A CA 1
ATOM 702 C C . PHE A 1 92 ? -9.797 -26.922 -6.387 1 96.56 92 PHE A C 1
ATOM 704 O O . PHE A 1 92 ? -10.086 -26 -7.137 1 96.56 92 PHE A O 1
ATOM 711 N N . PRO A 1 93 ? -9.43 -28.125 -6.828 1 97 93 PRO A N 1
ATOM 712 C CA . PRO A 1 93 ? -9.133 -28.25 -8.258 1 97 93 PRO A CA 1
ATOM 713 C C . PRO A 1 93 ? -10.344 -27.969 -9.133 1 97 93 PRO A C 1
ATOM 715 O O . PRO A 1 93 ? -10.211 -27.438 -10.242 1 97 93 PRO A O 1
ATOM 718 N N . ARG A 1 94 ? -11.547 -28.219 -8.672 1 96.19 94 ARG A N 1
ATOM 719 C CA . ARG A 1 94 ? -12.766 -28.078 -9.469 1 96.19 94 ARG A CA 1
ATOM 720 C C . ARG A 1 94 ? -13.188 -26.609 -9.555 1 96.19 94 ARG A C 1
ATOM 722 O O . ARG A 1 94 ? -14.023 -26.25 -10.391 1 96.19 94 ARG A O 1
ATOM 729 N N . LYS A 1 95 ? -12.555 -25.781 -8.766 1 97.12 95 LYS A N 1
ATOM 730 C CA . LYS A 1 95 ? -12.906 -24.375 -8.766 1 97.12 95 LYS A CA 1
ATOM 731 C C . LYS A 1 95 ? -11.977 -23.578 -9.68 1 97.12 95 LYS A C 1
ATOM 733 O O . LYS A 1 95 ? -12.164 -22.375 -9.867 1 97.12 95 LYS A O 1
ATOM 738 N N . ILE A 1 96 ? -11.055 -24.25 -10.25 1 98.06 96 ILE A N 1
ATOM 739 C CA . ILE A 1 96 ? -10.047 -23.531 -11.039 1 98.06 96 ILE A CA 1
ATOM 740 C C . ILE A 1 96 ? -10.195 -23.906 -12.508 1 98.06 96 ILE A C 1
ATOM 742 O O . ILE A 1 96 ? -10.031 -25.062 -12.883 1 98.06 96 ILE A O 1
ATOM 746 N N . SER A 1 97 ? -10.508 -22.953 -13.297 1 98.19 97 SER A N 1
ATOM 747 C CA . SER A 1 97 ? -10.547 -23.188 -14.734 1 98.19 97 SER A CA 1
ATOM 748 C C . SER A 1 97 ? -9.141 -23.266 -15.32 1 98.19 97 SER A C 1
ATOM 750 O O . SER A 1 97 ? -8.867 -24.125 -16.172 1 98.19 97 SER A O 1
ATOM 752 N N . VAL A 1 98 ? -8.328 -22.406 -14.852 1 98.75 98 VAL A N 1
ATOM 753 C CA . VAL A 1 98 ? -6.926 -22.344 -15.266 1 98.75 98 VAL A CA 1
ATOM 754 C C . VAL A 1 98 ? -6.094 -21.641 -14.203 1 98.75 98 VAL A C 1
ATOM 756 O O . VAL A 1 98 ? -6.543 -20.656 -13.617 1 98.75 98 VAL A O 1
ATOM 759 N N . ALA A 1 99 ? -4.945 -22.172 -13.891 1 98.88 99 ALA A N 1
ATOM 760 C CA . ALA A 1 99 ? -3.947 -21.516 -13.039 1 98.88 99 ALA A CA 1
ATOM 761 C C . ALA A 1 99 ? -2.846 -20.875 -13.883 1 98.88 99 ALA A C 1
ATOM 763 O O . ALA A 1 99 ? -2.201 -21.547 -14.688 1 98.88 99 ALA A O 1
ATOM 764 N N . VAL A 1 100 ? -2.693 -19.609 -13.727 1 98.94 100 VAL A N 1
ATOM 765 C CA . VAL A 1 100 ? -1.7 -18.859 -14.492 1 98.94 100 VAL A CA 1
ATOM 766 C C . VAL A 1 100 ? -0.543 -18.469 -13.578 1 98.94 100 VAL A C 1
ATOM 768 O O . VAL A 1 100 ? -0.748 -17.797 -12.562 1 98.94 100 VAL A O 1
ATOM 771 N N . PHE A 1 101 ? 0.641 -18.875 -13.93 1 98.94 101 PHE A N 1
ATOM 772 C CA . PHE A 1 101 ? 1.851 -18.531 -13.195 1 98.94 101 PHE A CA 1
ATOM 773 C C . PHE A 1 101 ? 2.637 -17.453 -13.93 1 98.94 101 PHE A C 1
ATOM 775 O O . PHE A 1 101 ? 3.246 -17.719 -14.969 1 98.94 101 PHE A O 1
ATOM 782 N N . VAL A 1 102 ? 2.625 -16.266 -13.406 1 98.94 102 VAL A N 1
ATOM 783 C CA . VAL A 1 102 ? 3.293 -15.102 -13.992 1 98.94 102 VAL A CA 1
ATOM 784 C C . VAL A 1 102 ? 4.664 -14.914 -13.344 1 98.94 102 VAL A C 1
ATOM 786 O O . VAL A 1 102 ? 4.77 -14.398 -12.234 1 98.94 102 VAL A O 1
ATOM 789 N N . THR A 1 103 ? 5.797 -15.297 -14.125 1 98.75 103 THR A N 1
ATOM 790 C CA . THR A 1 103 ? 7.137 -15.344 -13.547 1 98.75 103 THR A CA 1
ATOM 791 C C . THR A 1 103 ? 7.086 -15.812 -12.094 1 98.75 103 THR A C 1
ATOM 793 O O . THR A 1 103 ? 7.645 -15.164 -11.211 1 98.75 103 THR A O 1
ATOM 796 N N . SER A 1 104 ? 6.492 -16.859 -11.883 1 98.56 104 SER A N 1
ATOM 797 C CA . SER A 1 104 ? 6.125 -17.375 -10.562 1 98.56 104 SER A CA 1
ATOM 798 C C . SER A 1 104 ? 6.832 -18.688 -10.273 1 98.56 104 SER A C 1
ATOM 800 O O . SER A 1 104 ? 7.172 -19.438 -11.195 1 98.56 104 SER A O 1
ATOM 802 N N . PHE A 1 105 ? 7.027 -18.938 -8.977 1 98 105 PHE A N 1
ATOM 803 C CA . PHE A 1 105 ? 7.328 -20.312 -8.594 1 98 105 PHE A CA 1
ATOM 804 C C . PHE A 1 105 ? 6.164 -21.234 -8.938 1 98 105 PHE A C 1
ATOM 806 O O . PHE A 1 105 ? 5.004 -20.891 -8.695 1 98 105 PHE A O 1
ATOM 813 N N . MET A 1 106 ? 6.492 -22.297 -9.539 1 98.5 106 MET A N 1
ATOM 814 C CA . MET A 1 106 ? 5.508 -23.297 -9.938 1 98.5 106 MET A CA 1
ATOM 815 C C . MET A 1 106 ? 5.918 -24.688 -9.453 1 98.5 106 MET A C 1
ATOM 817 O O . MET A 1 106 ? 6.684 -25.391 -10.117 1 98.5 106 MET A O 1
ATOM 821 N N . PRO A 1 107 ? 5.336 -25.094 -8.289 1 96.69 107 PRO A N 1
ATOM 822 C CA . PRO A 1 107 ? 5.652 -26.422 -7.785 1 96.69 107 PRO A CA 1
ATOM 823 C C . PRO A 1 107 ? 5.195 -27.531 -8.727 1 96.69 107 PRO A C 1
ATOM 825 O O . PRO A 1 107 ? 4.328 -27.312 -9.57 1 96.69 107 PRO A O 1
ATOM 828 N N . ASP A 1 108 ? 5.867 -28.688 -8.602 1 96.88 108 ASP A N 1
ATOM 829 C CA . ASP A 1 108 ? 5.395 -29.891 -9.266 1 96.88 108 ASP A CA 1
ATOM 830 C C . ASP A 1 108 ? 4.645 -30.797 -8.297 1 96.88 108 ASP A C 1
ATOM 832 O O . ASP A 1 108 ? 4.285 -30.375 -7.195 1 96.88 108 ASP A O 1
ATOM 836 N N . THR A 1 109 ? 4.309 -32.031 -8.734 1 96.56 109 THR A N 1
ATOM 837 C CA . THR A 1 109 ? 3.551 -32.938 -7.867 1 96.56 109 THR A CA 1
ATOM 838 C C . THR A 1 109 ? 4.461 -34 -7.266 1 96.56 109 THR A C 1
ATOM 840 O O . THR A 1 109 ? 4 -34.844 -6.508 1 96.56 109 THR A O 1
ATOM 843 N N . THR A 1 110 ? 5.703 -34 -7.531 1 94.75 110 THR A N 1
ATOM 844 C CA . THR A 1 110 ? 6.641 -35 -7.078 1 94.75 110 THR A CA 1
ATOM 845 C C . THR A 1 110 ? 7.395 -34.531 -5.836 1 94.75 110 THR A C 1
ATOM 847 O O . THR A 1 110 ? 7.625 -35.312 -4.91 1 94.75 110 THR A O 1
ATOM 850 N N . ASN A 1 111 ? 7.777 -33.312 -5.824 1 93.31 111 ASN A N 1
ATOM 851 C CA . ASN A 1 111 ? 8.523 -32.688 -4.73 1 93.31 111 ASN A CA 1
ATOM 852 C C . ASN A 1 111 ? 7.617 -31.875 -3.812 1 93.31 111 ASN A C 1
ATOM 854 O O . ASN A 1 111 ? 6.492 -31.547 -4.188 1 93.31 111 ASN A O 1
ATOM 858 N N . PRO A 1 112 ? 8.188 -31.609 -2.586 1 92.62 112 PRO A N 1
ATOM 859 C CA . PRO A 1 112 ? 7.449 -30.641 -1.769 1 92.62 112 PRO A CA 1
ATOM 860 C C . PRO A 1 112 ? 7.332 -29.266 -2.436 1 92.62 112 PRO A C 1
ATOM 862 O O . PRO A 1 112 ? 8.234 -28.859 -3.17 1 92.62 112 PRO A O 1
ATOM 865 N N . PRO A 1 113 ? 6.211 -28.578 -2.191 1 93.25 113 PRO A N 1
ATOM 866 C CA . PRO A 1 113 ? 6 -27.297 -2.85 1 93.25 113 PRO A CA 1
ATOM 867 C C . PRO A 1 113 ? 7.156 -26.312 -2.625 1 93.25 113 PRO A C 1
ATOM 869 O O . PRO A 1 113 ? 7.395 -25.438 -3.453 1 93.25 113 PRO A O 1
ATOM 872 N N . SER A 1 114 ? 7.93 -26.516 -1.563 1 92.69 114 SER A N 1
ATOM 873 C CA . SER A 1 114 ? 9.023 -25.609 -1.204 1 92.69 114 SER A CA 1
ATOM 874 C C . SER A 1 114 ? 10.242 -25.844 -2.098 1 92.69 114 SER A C 1
ATOM 876 O O . SER A 1 114 ? 11.172 -25.047 -2.104 1 92.69 114 SER A O 1
ATOM 878 N N . TYR A 1 115 ? 10.25 -26.875 -2.82 1 93.62 115 TYR A N 1
ATOM 879 C CA . TYR A 1 115 ? 11.422 -27.328 -3.564 1 93.62 115 TYR A CA 1
ATOM 880 C C . TYR A 1 115 ? 11.898 -26.25 -4.531 1 93.62 115 TYR A C 1
ATOM 882 O O . TYR A 1 115 ? 13.086 -25.938 -4.605 1 93.62 115 TYR A O 1
ATOM 890 N N . VAL A 1 116 ? 10.992 -25.656 -5.262 1 94.06 116 VAL A N 1
ATOM 891 C CA . VAL A 1 116 ? 11.328 -24.688 -6.297 1 94.06 116 VAL A CA 1
ATOM 892 C C . VAL A 1 116 ? 11.914 -23.438 -5.652 1 94.06 116 VAL A C 1
ATOM 894 O O . VAL A 1 116 ? 12.812 -22.797 -6.211 1 94.06 116 VAL A O 1
ATOM 897 N N . PHE A 1 117 ? 11.422 -23.062 -4.512 1 93.06 117 PHE A N 1
ATOM 898 C CA . PHE A 1 117 ? 11.953 -21.906 -3.803 1 93.06 117 PHE A CA 1
ATOM 899 C C . PHE A 1 117 ? 13.32 -22.219 -3.203 1 93.06 117 PHE A C 1
ATOM 901 O O . PHE A 1 117 ? 14.258 -21.422 -3.344 1 93.06 117 PHE A O 1
ATOM 908 N N . GLU A 1 118 ? 13.43 -23.328 -2.562 1 91.44 118 GLU A N 1
ATOM 909 C CA . GLU A 1 118 ? 14.664 -23.734 -1.899 1 91.44 118 GLU A CA 1
ATOM 910 C C . GLU A 1 118 ? 15.797 -23.906 -2.904 1 91.44 118 GLU A C 1
ATOM 912 O O . GLU A 1 118 ? 16.953 -23.578 -2.615 1 91.44 118 GLU A O 1
ATOM 917 N N . LYS A 1 119 ? 15.445 -24.453 -3.998 1 91.69 119 LYS A N 1
ATOM 918 C CA . LYS A 1 119 ? 16.453 -24.625 -5.035 1 91.69 119 LYS A CA 1
ATOM 919 C C . LYS A 1 119 ? 17.016 -23.281 -5.5 1 91.69 119 LYS A C 1
ATOM 921 O O . LYS A 1 119 ? 18.219 -23.141 -5.727 1 91.69 119 LYS A O 1
ATOM 926 N N . LEU A 1 120 ? 16.125 -22.312 -5.668 1 90 120 LEU A N 1
ATOM 927 C CA . LEU A 1 120 ? 16.562 -21 -6.098 1 90 120 LEU A CA 1
ATOM 928 C C . LEU A 1 120 ? 17.5 -20.375 -5.059 1 90 120 LEU A C 1
ATOM 930 O O . LEU A 1 120 ? 18.562 -19.875 -5.402 1 90 120 LEU A O 1
ATOM 934 N N . ILE A 1 121 ? 17.078 -20.359 -3.826 1 84.75 121 ILE A N 1
ATOM 935 C CA . ILE A 1 121 ? 17.859 -19.734 -2.76 1 84.75 121 ILE A CA 1
ATOM 936 C C . ILE A 1 121 ? 19.188 -20.469 -2.592 1 84.75 121 ILE A C 1
ATOM 938 O O . ILE A 1 121 ? 20.203 -19.844 -2.279 1 84.75 121 ILE A O 1
ATOM 942 N N . GLY A 1 122 ? 19.125 -21.75 -2.693 1 81.94 122 GLY A N 1
ATOM 943 C CA . GLY A 1 122 ? 20.344 -22.547 -2.586 1 81.94 122 GLY A CA 1
ATOM 944 C C . GLY A 1 122 ? 21.359 -22.25 -3.686 1 81.94 122 GLY A C 1
ATOM 945 O O . GLY A 1 122 ? 22.562 -22.328 -3.471 1 81.94 122 GLY A O 1
ATOM 946 N N . SER A 1 123 ? 20.828 -21.953 -4.805 1 76 123 SER A N 1
ATOM 947 C CA . SER A 1 123 ? 21.688 -21.656 -5.941 1 76 123 SER A CA 1
ATOM 948 C C . SER A 1 123 ? 22.328 -20.281 -5.785 1 76 123 SER A C 1
ATOM 950 O O . SER A 1 123 ? 23.375 -20 -6.395 1 76 123 SER A O 1
ATOM 952 N N . HIS A 1 124 ? 21.703 -19.344 -5.023 1 65.88 124 HIS A N 1
ATOM 953 C CA . HIS A 1 124 ? 22.203 -17.984 -4.859 1 65.88 124 HIS A CA 1
ATOM 954 C C . HIS A 1 124 ? 23.094 -17.875 -3.627 1 65.88 124 HIS A C 1
ATOM 956 O O . HIS A 1 124 ? 23.719 -16.828 -3.395 1 65.88 124 HIS A O 1
ATOM 962 N N . SER A 1 125 ? 23 -18.719 -2.582 1 56.31 125 SER A N 1
ATOM 963 C CA . SER A 1 125 ? 23.766 -18.656 -1.339 1 56.31 125 SER A CA 1
ATOM 964 C C . SER A 1 125 ? 25.219 -18.297 -1.601 1 56.31 125 SER A C 1
ATOM 966 O O . SER A 1 125 ? 25.875 -17.672 -0.765 1 56.31 125 SER A O 1
ATOM 968 N N . ASP A 1 126 ? 25.672 -18.625 -2.721 1 50.47 126 ASP A N 1
ATOM 969 C CA . ASP A 1 126 ? 27.078 -18.266 -2.951 1 50.47 126 ASP A CA 1
ATOM 970 C C . ASP A 1 126 ? 27.203 -16.859 -3.523 1 50.47 126 ASP A C 1
ATOM 972 O O . ASP A 1 126 ? 28.312 -16.344 -3.652 1 50.47 126 ASP A O 1
ATOM 976 N N . SER A 1 127 ? 26.125 -16.328 -4.027 1 53.81 127 SER A N 1
ATOM 977 C CA . SER A 1 127 ? 26.266 -15.039 -4.703 1 53.81 127 SER A CA 1
ATOM 978 C C . SER A 1 127 ? 25.812 -13.891 -3.809 1 53.81 127 SER A C 1
ATOM 980 O O . SER A 1 127 ? 24.688 -13.906 -3.295 1 53.81 127 SER A O 1
ATOM 982 N N . GLU A 1 128 ? 26.672 -13.266 -3.023 1 52.06 128 GLU A N 1
ATOM 983 C CA . GLU A 1 128 ? 26.547 -12.047 -2.232 1 52.06 128 GLU A CA 1
ATOM 984 C C . GLU A 1 128 ? 25.531 -11.094 -2.852 1 52.06 128 GLU A C 1
ATOM 986 O O . GLU A 1 128 ? 25.188 -10.07 -2.252 1 52.06 128 GLU A O 1
ATOM 991 N N . GLU A 1 129 ? 24.953 -11.469 -4.008 1 55.69 129 GLU A N 1
ATOM 992 C CA . GLU A 1 129 ? 24.344 -10.469 -4.867 1 55.69 129 GLU A CA 1
ATOM 993 C C . GLU A 1 129 ? 22.844 -10.312 -4.562 1 55.69 129 GLU A C 1
ATOM 995 O O . GLU A 1 129 ? 22.281 -9.227 -4.703 1 55.69 129 GLU A O 1
ATOM 1000 N N . ILE A 1 130 ? 22.188 -11.477 -3.957 1 64.62 130 ILE A N 1
ATOM 1001 C CA . ILE A 1 130 ? 20.75 -11.273 -3.75 1 64.62 130 ILE A CA 1
ATOM 1002 C C . ILE A 1 130 ? 20.5 -10.812 -2.318 1 64.62 130 ILE A C 1
ATOM 1004 O O . ILE A 1 130 ? 20.781 -11.539 -1.363 1 64.62 130 ILE A O 1
ATOM 1008 N N . ASP A 1 131 ? 20.406 -9.578 -2.02 1 84.12 131 ASP A N 1
ATOM 1009 C CA . ASP A 1 131 ? 20.203 -9.008 -0.692 1 84.12 131 ASP A CA 1
ATOM 1010 C C . ASP A 1 131 ? 18.812 -9.352 -0.16 1 84.12 131 ASP A C 1
ATOM 1012 O O . ASP A 1 131 ? 18.031 -8.461 0.18 1 84.12 131 ASP A O 1
ATOM 1016 N N . LEU A 1 132 ? 18.516 -10.711 -0.198 1 85.88 132 LEU A N 1
ATOM 1017 C CA . LEU A 1 132 ? 17.406 -11.25 0.579 1 85.88 132 LEU A CA 1
ATOM 1018 C C . LEU A 1 132 ? 17.844 -11.57 2.002 1 85.88 132 LEU A C 1
ATOM 1020 O O . LEU A 1 132 ? 18.875 -12.227 2.207 1 85.88 132 LEU A O 1
ATOM 1024 N N . LYS A 1 133 ? 17.172 -11.047 2.908 1 87.19 133 LYS A N 1
ATOM 1025 C CA . LYS A 1 133 ? 17.469 -11.312 4.312 1 87.19 133 LYS A CA 1
ATOM 1026 C C . LYS A 1 133 ? 16.562 -12.406 4.871 1 87.19 133 LYS A C 1
ATOM 1028 O O . LYS A 1 133 ? 15.336 -12.32 4.762 1 87.19 133 LYS A O 1
ATOM 1033 N N . LEU A 1 134 ? 17.219 -13.414 5.348 1 87.44 134 LEU A N 1
ATOM 1034 C CA . LEU A 1 134 ? 16.484 -14.508 5.977 1 87.44 134 LEU A CA 1
ATOM 1035 C C . LEU A 1 134 ? 16.641 -14.469 7.492 1 87.44 134 LEU A C 1
ATOM 1037 O O . LEU A 1 134 ? 17.75 -14.281 7.996 1 87.44 134 LEU A O 1
ATOM 1041 N N . GLU A 1 135 ? 15.602 -14.5 8.211 1 90.69 135 GLU A N 1
ATOM 1042 C CA . GLU A 1 135 ? 15.625 -14.539 9.672 1 90.69 135 GLU A CA 1
ATOM 1043 C C . GLU A 1 135 ? 14.758 -15.672 10.203 1 90.69 135 GLU A C 1
ATOM 1045 O O . GLU A 1 135 ? 13.789 -16.078 9.562 1 90.69 135 GLU A O 1
ATOM 1050 N N . THR A 1 136 ? 15.094 -16.172 11.359 1 90.5 136 THR A N 1
ATOM 1051 C CA . THR A 1 136 ? 14.398 -17.328 11.93 1 90.5 136 THR A CA 1
ATOM 1052 C C . THR A 1 136 ? 13.312 -16.875 12.898 1 90.5 136 THR A C 1
ATOM 1054 O O . THR A 1 136 ? 13.5 -15.906 13.641 1 90.5 136 THR A O 1
ATOM 1057 N N . TYR A 1 137 ? 12.281 -17.578 12.766 1 88.94 137 TYR A N 1
ATOM 1058 C CA . TYR A 1 137 ? 11.234 -17.484 13.781 1 88.94 137 TYR A CA 1
ATOM 1059 C C . TYR A 1 137 ? 10.695 -18.875 14.117 1 88.94 137 TYR A C 1
ATOM 1061 O O . TYR A 1 137 ? 11.172 -19.875 13.594 1 88.94 137 TYR A O 1
ATOM 1069 N N . GLY A 1 138 ? 9.867 -19 15.047 1 85.94 138 GLY A N 1
ATOM 1070 C CA . GLY A 1 138 ? 9.367 -20.297 15.484 1 85.94 138 GLY A CA 1
ATOM 1071 C C . GLY A 1 138 ? 10.133 -20.859 16.656 1 85.94 138 GLY A C 1
ATOM 1072 O O . GLY A 1 138 ? 10.656 -20.109 17.484 1 85.94 138 GLY A O 1
ATOM 1073 N N . THR A 1 139 ? 10.047 -22.266 16.828 1 83.94 139 THR A N 1
ATOM 1074 C CA . THR A 1 139 ? 10.688 -22.922 17.953 1 83.94 139 THR A CA 1
ATOM 1075 C C . THR A 1 139 ? 11.953 -23.641 17.516 1 83.94 139 THR A C 1
ATOM 1077 O O . THR A 1 139 ? 12.164 -23.875 16.328 1 83.94 139 THR A O 1
ATOM 1080 N N . ASN A 1 140 ? 12.75 -23.891 18.469 1 84.75 140 ASN A N 1
ATOM 1081 C CA . ASN A 1 140 ? 13.977 -24.609 18.156 1 84.75 140 ASN A CA 1
ATOM 1082 C C . ASN A 1 140 ? 13.688 -25.953 17.5 1 84.75 140 ASN A C 1
ATOM 1084 O O . ASN A 1 140 ? 14.445 -26.406 16.641 1 84.75 140 ASN A O 1
ATOM 1088 N N . ASP A 1 141 ? 12.633 -26.594 17.906 1 84.31 141 ASP A N 1
ATOM 1089 C CA . ASP A 1 141 ? 12.266 -27.906 17.375 1 84.31 141 ASP A CA 1
ATOM 1090 C C . ASP A 1 141 ? 11.617 -27.781 15.992 1 84.31 141 ASP A C 1
ATOM 1092 O O . ASP A 1 141 ? 11.617 -28.719 15.211 1 84.31 141 ASP A O 1
ATOM 1096 N N . HIS A 1 142 ? 11.086 -26.625 15.727 1 85.75 142 HIS A N 1
ATOM 1097 C CA . HIS A 1 142 ? 10.438 -26.344 14.453 1 85.75 142 HIS A CA 1
ATOM 1098 C C . HIS A 1 142 ? 10.773 -24.938 13.953 1 85.75 142 HIS A C 1
ATOM 1100 O O . HIS A 1 142 ? 9.906 -24.062 13.922 1 85.75 142 HIS A O 1
ATOM 1106 N N . PRO A 1 143 ? 12.031 -24.859 13.461 1 89.94 143 PRO A N 1
ATOM 1107 C CA . PRO A 1 143 ? 12.453 -23.531 13.016 1 89.94 143 PRO A CA 1
ATOM 1108 C C . PRO A 1 143 ? 11.812 -23.109 11.695 1 89.94 143 PRO A C 1
ATOM 1110 O O . PRO A 1 143 ? 11.727 -23.922 10.766 1 89.94 143 PRO A O 1
ATOM 1113 N N . LEU A 1 144 ? 11.25 -21.938 11.648 1 92.81 144 LEU A N 1
ATOM 1114 C CA . LEU A 1 144 ? 10.688 -21.312 10.461 1 92.81 144 LEU A CA 1
ATOM 1115 C C . LEU A 1 144 ? 11.492 -20.062 10.078 1 92.81 144 LEU A C 1
ATOM 1117 O O . LEU A 1 144 ? 12.32 -19.594 10.859 1 92.81 144 LEU A O 1
ATOM 1121 N N . MET A 1 145 ? 11.32 -19.688 8.859 1 92.31 145 MET A N 1
ATOM 1122 C CA . MET A 1 145 ? 12.141 -18.562 8.406 1 92.31 145 MET A CA 1
ATOM 1123 C C . MET A 1 145 ? 11.273 -17.484 7.77 1 92.31 145 MET A C 1
ATOM 1125 O O . MET A 1 145 ? 10.25 -17.781 7.148 1 92.31 145 MET A O 1
ATOM 1129 N N . THR A 1 146 ? 11.664 -16.297 7.969 1 94.56 146 THR A N 1
ATOM 1130 C CA . THR A 1 146 ? 11.117 -15.156 7.234 1 94.56 146 THR A CA 1
ATOM 1131 C C . THR A 1 146 ? 12.055 -14.734 6.105 1 94.56 146 THR A C 1
ATOM 1133 O O . THR A 1 146 ? 13.242 -15.078 6.117 1 94.56 146 THR A O 1
ATOM 1136 N N . VAL A 1 147 ? 11.5 -14.102 5.137 1 93.38 147 VAL A N 1
ATOM 1137 C CA . VAL A 1 147 ? 12.281 -13.508 4.055 1 93.38 147 VAL A CA 1
ATOM 1138 C C . VAL A 1 147 ? 11.945 -12.023 3.928 1 93.38 147 VAL A C 1
ATOM 1140 O O . VAL A 1 147 ? 10.789 -11.625 4.082 1 93.38 147 VAL A O 1
ATOM 1143 N N . PHE A 1 148 ? 12.922 -11.219 3.732 1 93.5 148 PHE A N 1
ATOM 1144 C CA . PHE A 1 148 ? 12.766 -9.789 3.484 1 93.5 148 PHE A CA 1
ATOM 1145 C C . PHE A 1 148 ? 13.609 -9.352 2.297 1 93.5 148 PHE A C 1
ATOM 1147 O O . PHE A 1 148 ? 14.797 -9.695 2.209 1 93.5 148 PHE A O 1
ATOM 1154 N N . ILE A 1 149 ? 13.016 -8.617 1.409 1 93.25 149 ILE A N 1
ATOM 1155 C CA . ILE A 1 149 ? 13.672 -8.141 0.197 1 93.25 149 ILE A CA 1
ATOM 1156 C C . ILE A 1 149 ? 14.508 -6.906 0.514 1 93.25 149 ILE A C 1
ATOM 1158 O O . ILE A 1 149 ? 13.977 -5.871 0.917 1 93.25 149 ILE A O 1
ATOM 1162 N N . GLY A 1 150 ? 15.812 -6.984 0.349 1 93.06 150 GLY A N 1
ATOM 1163 C CA . GLY A 1 150 ? 16.672 -5.828 0.531 1 93.06 150 GLY A CA 1
ATOM 1164 C C . GLY A 1 150 ? 16.562 -4.816 -0.592 1 93.06 150 GLY A C 1
ATOM 1165 O O . GLY A 1 150 ? 15.938 -5.086 -1.618 1 93.06 150 GLY A O 1
ATOM 1166 N N . PRO A 1 151 ? 17.172 -3.604 -0.418 1 93.5 151 PRO A N 1
ATOM 1167 C CA . PRO A 1 151 ? 17 -2.516 -1.386 1 93.5 151 PRO A CA 1
ATOM 1168 C C . PRO A 1 151 ? 17.562 -2.861 -2.764 1 93.5 151 PRO A C 1
ATOM 1170 O O . PRO A 1 151 ? 16.984 -2.461 -3.783 1 93.5 151 PRO A O 1
ATOM 1173 N N . LYS A 1 152 ? 18.688 -3.566 -2.834 1 92.69 152 LYS A N 1
ATOM 1174 C CA . LYS A 1 152 ? 19.281 -3.914 -4.121 1 92.69 152 LYS A CA 1
ATOM 1175 C C . LYS A 1 152 ? 18.406 -4.906 -4.883 1 92.69 152 LYS A C 1
ATOM 1177 O O . LYS A 1 152 ? 18.188 -4.758 -6.086 1 92.69 152 LYS A O 1
ATOM 1182 N N . TYR A 1 153 ? 17.938 -5.902 -4.188 1 93 153 TYR A N 1
ATOM 1183 C CA . TYR A 1 153 ? 17.062 -6.902 -4.805 1 93 153 TYR A CA 1
ATOM 1184 C C . TYR A 1 153 ? 15.75 -6.281 -5.258 1 93 153 TYR A C 1
ATOM 1186 O O . TYR A 1 153 ? 15.266 -6.57 -6.352 1 93 153 TYR A O 1
ATOM 1194 N N . LEU A 1 154 ? 15.227 -5.453 -4.375 1 96.25 154 LEU A N 1
ATOM 1195 C CA . LEU A 1 154 ? 13.992 -4.762 -4.734 1 96.25 154 LEU A CA 1
ATOM 1196 C C . LEU A 1 154 ? 14.18 -3.941 -6.004 1 96.25 154 LEU A C 1
ATOM 1198 O O . LEU A 1 154 ? 13.328 -3.961 -6.895 1 96.25 154 LEU A O 1
ATOM 1202 N N . LYS A 1 155 ? 15.266 -3.223 -6.102 1 95.81 155 LYS A N 1
ATOM 1203 C CA . LYS A 1 155 ? 15.555 -2.416 -7.285 1 95.81 155 LYS A CA 1
ATOM 1204 C C . LYS A 1 155 ? 15.641 -3.285 -8.531 1 95.81 155 LYS A C 1
ATOM 1206 O O . LYS A 1 155 ? 15.133 -2.91 -9.594 1 95.81 155 LYS A O 1
ATOM 1211 N N . ASN A 1 156 ? 16.219 -4.438 -8.383 1 94 156 ASN A N 1
ATOM 1212 C CA . ASN A 1 156 ? 16.359 -5.355 -9.5 1 94 156 ASN A CA 1
ATOM 1213 C C . ASN A 1 156 ? 15 -5.895 -9.953 1 94 156 ASN A C 1
ATOM 1215 O O . ASN A 1 156 ? 14.766 -6.082 -11.148 1 94 156 ASN A O 1
ATOM 1219 N N . MET A 1 157 ? 14.133 -6.152 -9.023 1 96.38 157 MET A N 1
ATOM 1220 C CA . MET A 1 157 ? 12.797 -6.648 -9.328 1 96.38 157 MET A CA 1
ATOM 1221 C C . MET A 1 157 ? 12.008 -5.625 -10.133 1 96.38 157 MET A C 1
ATOM 1223 O O . MET A 1 157 ? 11.148 -5.988 -10.938 1 96.38 157 MET A O 1
ATOM 1227 N N . TYR A 1 158 ? 12.32 -4.359 -9.906 1 98.19 158 TYR A N 1
ATOM 1228 C CA . TYR A 1 158 ? 11.578 -3.256 -10.5 1 98.19 158 TYR A CA 1
ATOM 1229 C C . TYR A 1 158 ? 12.406 -2.561 -11.578 1 98.19 158 TYR A C 1
ATOM 1231 O O . TYR A 1 158 ? 12.211 -1.373 -11.844 1 98.19 158 TYR A O 1
ATOM 1239 N N . LEU A 1 159 ? 13.266 -3.234 -12.188 1 97.44 159 LEU A N 1
ATOM 1240 C CA . LEU A 1 159 ? 14.289 -2.725 -13.094 1 97.44 159 LEU A CA 1
ATOM 1241 C C . LEU A 1 159 ? 13.664 -1.92 -14.227 1 97.44 159 LEU A C 1
ATOM 1243 O O . LEU A 1 159 ? 14.211 -0.896 -14.641 1 97.44 159 LEU A O 1
ATOM 1247 N N . LEU A 1 160 ? 12.562 -2.33 -14.75 1 98.62 160 LEU A N 1
ATOM 1248 C CA . LEU A 1 160 ? 11.93 -1.683 -15.891 1 98.62 160 LEU A CA 1
ATOM 1249 C C . LEU A 1 160 ? 10.594 -1.072 -15.5 1 98.62 160 LEU A C 1
ATOM 1251 O O . LEU A 1 160 ? 9.82 -0.644 -16.359 1 98.62 160 LEU A O 1
ATOM 1255 N N . SER A 1 161 ? 10.297 -1.095 -14.219 1 98.69 161 SER A N 1
ATOM 1256 C CA . SER A 1 161 ? 9.055 -0.532 -13.703 1 98.69 161 SER A CA 1
ATOM 1257 C C . SER A 1 161 ? 9.156 0.979 -13.531 1 98.69 161 SER A C 1
ATOM 1259 O O . SER A 1 161 ? 10.25 1.507 -13.297 1 98.69 161 SER A O 1
ATOM 1261 N N . PRO A 1 162 ? 8.023 1.676 -13.703 1 98.44 162 PRO A N 1
ATOM 1262 C CA . PRO A 1 162 ? 8.039 3.115 -13.422 1 98.44 162 PRO A CA 1
ATOM 1263 C C . PRO A 1 162 ? 8.523 3.439 -12.016 1 98.44 162 PRO A C 1
ATOM 1265 O O . PRO A 1 162 ? 8.258 2.688 -11.078 1 98.44 162 PRO A O 1
ATOM 1268 N N . ILE A 1 163 ? 9.141 4.535 -11.883 1 98.25 163 ILE A N 1
ATOM 1269 C CA . ILE A 1 163 ? 9.758 4.949 -10.625 1 98.25 163 ILE A CA 1
ATOM 1270 C C . ILE A 1 163 ? 8.688 5.082 -9.547 1 98.25 163 ILE A C 1
ATOM 1272 O O . ILE A 1 163 ? 8.938 4.781 -8.375 1 98.25 163 ILE A O 1
ATOM 1276 N N . GLU A 1 164 ? 7.465 5.516 -9.883 1 98.25 164 GLU A N 1
ATOM 1277 C CA . GLU A 1 164 ? 6.391 5.672 -8.906 1 98.25 164 GLU A CA 1
ATOM 1278 C C . GLU A 1 164 ? 6.023 4.336 -8.266 1 98.25 164 GLU A C 1
ATOM 1280 O O . GLU A 1 164 ? 5.777 4.266 -7.062 1 98.25 164 GLU A O 1
ATOM 1285 N N . ASP A 1 165 ? 6.035 3.311 -9.109 1 98.75 165 ASP A N 1
ATOM 1286 C CA . ASP A 1 165 ? 5.699 1.987 -8.594 1 98.75 165 ASP A CA 1
ATOM 1287 C C . ASP A 1 165 ? 6.812 1.446 -7.699 1 98.75 165 ASP A C 1
ATOM 1289 O O . ASP A 1 165 ? 6.543 0.767 -6.707 1 98.75 165 ASP A O 1
ATOM 1293 N N . PHE A 1 166 ? 8.047 1.767 -8.109 1 98.62 166 PHE A N 1
ATOM 1294 C CA . PHE A 1 166 ? 9.188 1.393 -7.277 1 98.62 166 PHE A CA 1
ATOM 1295 C C . PHE A 1 166 ? 9.125 2.094 -5.926 1 98.62 166 PHE A C 1
ATOM 1297 O O . PHE A 1 166 ? 9.352 1.473 -4.887 1 98.62 166 PHE A O 1
ATOM 1304 N N . GLU A 1 167 ? 8.781 3.377 -5.883 1 98.31 167 GLU A N 1
ATOM 1305 C CA . GLU A 1 167 ? 8.641 4.133 -4.641 1 98.31 167 GLU A CA 1
ATOM 1306 C C . GLU A 1 167 ? 7.488 3.592 -3.797 1 98.31 167 GLU A C 1
ATOM 1308 O O . GLU A 1 167 ? 7.594 3.52 -2.57 1 98.31 167 GLU A O 1
ATOM 1313 N N . LEU A 1 168 ? 6.43 3.25 -4.473 1 98.69 168 LEU A N 1
ATOM 1314 C CA . LEU A 1 168 ? 5.305 2.615 -3.795 1 98.69 168 LEU A CA 1
ATOM 1315 C C . LEU A 1 168 ? 5.742 1.336 -3.092 1 98.69 168 LEU A C 1
ATOM 1317 O O . LEU A 1 168 ? 5.391 1.107 -1.933 1 98.69 168 LEU A O 1
ATOM 1321 N N . ALA A 1 169 ? 6.48 0.531 -3.766 1 98.62 169 ALA A N 1
ATOM 1322 C CA . ALA A 1 169 ? 6.977 -0.721 -3.201 1 98.62 169 ALA A CA 1
ATOM 1323 C C . ALA A 1 169 ? 7.84 -0.463 -1.97 1 98.62 169 ALA A C 1
ATOM 1325 O O . ALA A 1 169 ? 7.707 -1.151 -0.955 1 98.62 169 ALA A O 1
ATOM 1326 N N . LYS A 1 170 ? 8.672 0.498 -2.047 1 97.94 170 LYS A N 1
ATOM 1327 C CA . LYS A 1 170 ? 9.539 0.818 -0.917 1 97.94 170 LYS A CA 1
ATOM 1328 C C . LYS A 1 170 ? 8.727 1.106 0.34 1 97.94 170 LYS A C 1
ATOM 1330 O O . LYS A 1 170 ? 9.18 0.841 1.455 1 97.94 170 LYS A O 1
ATOM 1335 N N . MET A 1 171 ? 7.551 1.585 0.115 1 98.12 171 MET A N 1
ATOM 1336 C CA . MET A 1 171 ? 6.715 2.004 1.236 1 98.12 171 MET A CA 1
ATOM 1337 C C . MET A 1 171 ? 5.879 0.838 1.756 1 98.12 171 MET A C 1
ATOM 1339 O O . MET A 1 171 ? 5.398 0.871 2.891 1 98.12 171 MET A O 1
ATOM 1343 N N . LEU A 1 172 ? 5.777 -0.23 0.899 1 98.56 172 LEU A N 1
ATOM 1344 C CA . LEU A 1 172 ? 4.684 -1.139 1.218 1 98.56 172 LEU A CA 1
ATOM 1345 C C . LEU A 1 172 ? 5.191 -2.566 1.383 1 98.56 172 LEU A C 1
ATOM 1347 O O . LEU A 1 172 ? 4.477 -3.43 1.896 1 98.56 172 LEU A O 1
ATOM 1351 N N . VAL A 1 173 ? 6.43 -2.875 0.992 1 97.88 173 VAL A N 1
ATOM 1352 C CA . VAL A 1 173 ? 6.949 -4.23 1.157 1 97.88 173 VAL A CA 1
ATOM 1353 C C . VAL A 1 173 ? 7.121 -4.539 2.643 1 97.88 173 VAL A C 1
ATOM 1355 O O . VAL A 1 173 ? 7.5 -3.662 3.424 1 97.88 173 VAL A O 1
ATOM 1358 N N . ARG A 1 174 ? 6.816 -5.77 2.992 1 96.44 174 ARG A N 1
ATOM 1359 C CA . ARG A 1 174 ? 6.914 -6.289 4.352 1 96.44 174 ARG A CA 1
ATOM 1360 C C . ARG A 1 174 ? 7.617 -7.641 4.375 1 96.44 174 ARG A C 1
ATOM 1362 O O . ARG A 1 174 ? 7.715 -8.312 3.344 1 96.44 174 ARG A O 1
ATOM 1369 N N . VAL A 1 175 ? 8.008 -8.023 5.57 1 96.31 175 VAL A N 1
ATOM 1370 C CA . VAL A 1 175 ? 8.594 -9.352 5.773 1 96.31 175 VAL A CA 1
ATOM 1371 C C . VAL A 1 175 ? 7.555 -10.422 5.461 1 96.31 175 VAL A C 1
ATOM 1373 O O . VAL A 1 175 ? 6.367 -10.25 5.754 1 96.31 175 VAL A O 1
ATOM 1376 N N . ALA A 1 176 ? 7.969 -11.492 4.816 1 96.44 176 ALA A N 1
ATOM 1377 C CA . ALA A 1 176 ? 7.102 -12.617 4.461 1 96.44 176 ALA A CA 1
ATOM 1378 C C . ALA A 1 176 ? 7.656 -13.93 4.992 1 96.44 176 ALA A C 1
ATOM 1380 O O . ALA A 1 176 ? 8.844 -14.031 5.293 1 96.44 176 ALA A O 1
ATOM 1381 N N . PRO A 1 177 ? 6.758 -14.922 5.18 1 95.19 177 PRO A N 1
ATOM 1382 C CA . PRO A 1 177 ? 7.312 -16.234 5.5 1 95.19 177 PRO A CA 1
ATOM 1383 C C . PRO A 1 177 ? 8.094 -16.844 4.336 1 95.19 177 PRO A C 1
ATOM 1385 O O . PRO A 1 177 ? 7.637 -16.797 3.189 1 95.19 177 PRO A O 1
ATOM 1388 N N . ALA A 1 178 ? 9.227 -17.359 4.707 1 91.94 178 ALA A N 1
ATOM 1389 C CA . ALA A 1 178 ? 9.953 -18.125 3.697 1 91.94 178 ALA A CA 1
ATOM 1390 C C . ALA A 1 178 ? 9.281 -19.484 3.453 1 91.94 178 ALA A C 1
ATOM 1392 O O . ALA A 1 178 ? 8.969 -20.203 4.402 1 91.94 178 ALA A O 1
ATOM 1393 N N . MET A 1 179 ? 8.984 -19.781 2.281 1 90.25 179 MET A N 1
ATOM 1394 C CA . MET A 1 179 ? 8.266 -21 1.924 1 90.25 179 MET A CA 1
ATOM 1395 C C . MET A 1 179 ? 9.219 -22.188 1.856 1 90.25 179 MET A C 1
ATOM 1397 O O . MET A 1 179 ? 9.352 -22.812 0.808 1 90.25 179 MET A O 1
ATOM 1401 N N . THR A 1 180 ? 9.766 -22.469 3.08 1 88.25 180 THR A N 1
ATOM 1402 C CA . THR A 1 180 ? 10.703 -23.578 3.158 1 88.25 180 THR A CA 1
ATOM 1403 C C . THR A 1 180 ? 10 -24.859 3.594 1 88.25 180 THR A C 1
ATOM 1405 O O . THR A 1 180 ? 8.82 -24.828 3.959 1 88.25 180 THR A O 1
ATOM 1408 N N . SER A 1 181 ? 10.734 -25.969 3.549 1 85.94 181 SER A N 1
ATOM 1409 C CA . SER A 1 181 ? 10.203 -27.281 3.887 1 85.94 181 SER A CA 1
ATOM 1410 C C . SER A 1 181 ? 9.828 -27.359 5.363 1 85.94 181 SER A C 1
ATOM 1412 O O . SER A 1 181 ? 9.094 -28.266 5.773 1 85.94 181 SER A O 1
ATOM 1414 N N . ASN A 1 182 ? 10.359 -26.422 6.145 1 82.69 182 ASN A N 1
ATOM 1415 C CA . ASN A 1 182 ? 10.008 -26.406 7.562 1 82.69 182 ASN A CA 1
ATOM 1416 C C . ASN A 1 182 ? 8.594 -25.891 7.781 1 82.69 182 ASN A C 1
ATOM 1418 O O . ASN A 1 182 ? 8.008 -26.094 8.844 1 82.69 182 ASN A O 1
ATOM 1422 N N . LEU A 1 183 ? 8.203 -25.078 6.891 1 80 183 LEU A N 1
ATOM 1423 C CA . LEU A 1 183 ? 6.812 -24.656 6.953 1 80 183 LEU A CA 1
ATOM 1424 C C . LEU A 1 183 ? 5.871 -25.812 6.672 1 80 183 LEU A C 1
ATOM 1426 O O . LEU A 1 183 ? 5.938 -26.438 5.609 1 80 183 LEU A O 1
ATOM 1430 N N . THR A 1 184 ? 5.148 -26.297 7.695 1 65.38 184 THR A N 1
ATOM 1431 C CA . THR A 1 184 ? 4.332 -27.5 7.637 1 65.38 184 THR A CA 1
ATOM 1432 C C . THR A 1 184 ? 3.275 -27.391 6.539 1 65.38 184 THR A C 1
ATOM 1434 O O . THR A 1 184 ? 2.779 -26.297 6.258 1 65.38 184 THR A O 1
ATOM 1437 N N . GLY A 1 185 ? 2.832 -28.531 6.047 1 63.09 185 GLY A N 1
ATOM 1438 C CA . GLY A 1 185 ? 1.852 -28.641 4.977 1 63.09 185 GLY A CA 1
ATOM 1439 C C . GLY A 1 185 ? 2.479 -28.859 3.613 1 63.09 185 GLY A C 1
ATOM 1440 O O . GLY A 1 185 ? 1.822 -28.688 2.586 1 63.09 185 GLY A O 1
ATOM 1441 N N . THR A 1 186 ? 3.768 -29.156 3.857 1 61.91 186 THR A N 1
ATOM 1442 C CA . THR A 1 186 ? 4.629 -29.234 2.684 1 61.91 186 THR A CA 1
ATOM 1443 C C . THR A 1 186 ? 4.668 -30.656 2.133 1 61.91 186 THR A C 1
ATOM 1445 O O . THR A 1 186 ? 5.688 -31.094 1.599 1 61.91 186 THR A O 1
ATOM 1448 N N . LYS A 1 187 ? 3.453 -31.328 2.432 1 76.81 187 LYS A N 1
ATOM 1449 C CA . LYS A 1 187 ? 3.43 -32.562 1.645 1 76.81 187 LYS A CA 1
ATOM 1450 C C . LYS A 1 187 ? 3.283 -32.25 0.156 1 76.81 187 LYS A C 1
ATOM 1452 O O . LYS A 1 187 ? 2.787 -31.188 -0.22 1 76.81 187 LYS A O 1
ATOM 1457 N N . SER A 1 188 ? 3.676 -33.219 -0.614 1 87.75 188 SER A N 1
ATOM 1458 C CA . SER A 1 188 ? 3.605 -33.062 -2.061 1 87.75 188 SER A CA 1
ATOM 1459 C C . SER A 1 188 ? 2.17 -32.812 -2.518 1 87.75 188 SER A C 1
ATOM 1461 O O . SER A 1 188 ? 1.234 -33.406 -1.965 1 87.75 188 SER A O 1
ATOM 1463 N N . LEU A 1 189 ? 2.039 -31.953 -3.453 1 95 189 LEU A N 1
ATOM 1464 C CA . LEU A 1 189 ? 0.744 -31.719 -4.09 1 95 189 LEU A CA 1
ATOM 1465 C C . LEU A 1 189 ? 0.324 -32.938 -4.906 1 95 189 LEU A C 1
ATOM 1467 O O . LEU A 1 189 ? 1.171 -33.719 -5.332 1 95 189 LEU A O 1
ATOM 1471 N N . THR A 1 190 ? -0.883 -33.125 -5.059 1 96.56 190 THR A N 1
ATOM 1472 C CA . THR A 1 190 ? -1.373 -34.375 -5.602 1 96.56 190 THR A CA 1
ATOM 1473 C C . THR A 1 190 ? -1.642 -34.25 -7.098 1 96.56 190 THR A C 1
ATOM 1475 O O . THR A 1 190 ? -1.937 -33.156 -7.594 1 96.56 190 THR A O 1
ATOM 1478 N N . GLU A 1 191 ? -1.648 -35.375 -7.789 1 96.69 191 GLU A N 1
ATOM 1479 C CA . GLU A 1 191 ? -1.979 -35.438 -9.211 1 96.69 191 GLU A CA 1
ATOM 1480 C C . GLU A 1 191 ? -3.461 -35.156 -9.445 1 96.69 191 GLU A C 1
ATOM 1482 O O . GLU A 1 191 ? -3.83 -34.5 -10.43 1 96.69 191 GLU A O 1
ATOM 1487 N N . GLU A 1 192 ? -4.309 -35.656 -8.57 1 97 192 GLU A N 1
ATOM 1488 C CA . GLU A 1 192 ? -5.754 -35.5 -8.711 1 97 192 GLU A CA 1
ATOM 1489 C C . GLU A 1 192 ? -6.18 -34.062 -8.391 1 97 192 GLU A C 1
ATOM 1491 O O . GLU A 1 192 ? -7.211 -33.594 -8.875 1 97 192 GLU A O 1
ATOM 1496 N N . GLY A 1 193 ? -5.391 -33.469 -7.574 1 97.44 193 GLY A N 1
ATOM 1497 C CA . GLY A 1 193 ? -5.664 -32.094 -7.234 1 97.44 193 GLY A CA 1
ATOM 1498 C C . GLY A 1 193 ? -4.984 -31.094 -8.164 1 97.44 193 GLY A C 1
ATOM 1499 O O . GLY A 1 193 ? -5.391 -30.938 -9.32 1 97.44 193 GLY A O 1
ATOM 1500 N N . TYR A 1 194 ? -3.902 -30.531 -7.648 1 98 194 TYR A N 1
ATOM 1501 C CA . TYR A 1 194 ? -3.139 -29.531 -8.383 1 98 194 TYR A CA 1
ATOM 1502 C C . TYR A 1 194 ? -2.713 -30.062 -9.75 1 98 194 TYR A C 1
ATOM 1504 O O . TYR A 1 194 ? -2.764 -29.328 -10.742 1 98 194 TYR A O 1
ATOM 1512 N N . GLY A 1 195 ? -2.285 -31.266 -9.828 1 97.81 195 GLY A N 1
ATOM 1513 C CA . GLY A 1 195 ? -1.803 -31.859 -11.07 1 97.81 195 GLY A CA 1
ATOM 1514 C C . GLY A 1 195 ? -2.859 -31.906 -12.156 1 97.81 195 GLY A C 1
ATOM 1515 O O . GLY A 1 195 ? -2.533 -31.984 -13.344 1 97.81 195 GLY A O 1
ATOM 1516 N N . SER A 1 196 ? -4.105 -31.922 -11.812 1 97.94 196 SER A N 1
ATOM 1517 C CA . SER A 1 196 ? -5.199 -32.062 -12.773 1 97.94 196 SER A CA 1
ATOM 1518 C C . SER A 1 196 ? -5.617 -30.688 -13.312 1 97.94 196 SER A C 1
ATOM 1520 O O . SER A 1 196 ? -6.375 -30.609 -14.289 1 97.94 196 SER A O 1
ATOM 1522 N N . VAL A 1 197 ? -5.172 -29.594 -12.734 1 98.19 197 VAL A N 1
ATOM 1523 C CA . VAL A 1 197 ? -5.566 -28.234 -13.094 1 98.19 197 VAL A CA 1
ATOM 1524 C C . VAL A 1 197 ? -4.789 -27.781 -14.328 1 98.19 197 VAL A C 1
ATOM 1526 O O . VAL A 1 197 ? -3.584 -28.016 -14.43 1 98.19 197 VAL A O 1
ATOM 1529 N N . THR A 1 198 ? -5.523 -27.25 -15.289 1 98.69 198 THR A N 1
ATOM 1530 C CA . THR A 1 198 ? -4.859 -26.625 -16.422 1 98.69 198 THR A CA 1
ATOM 1531 C C . THR A 1 198 ? -3.947 -25.484 -15.961 1 98.69 198 THR A C 1
ATOM 1533 O O . THR A 1 198 ? -4.363 -24.625 -15.188 1 98.69 198 THR A O 1
ATOM 1536 N N . ARG A 1 199 ? -2.709 -25.5 -16.469 1 98.81 199 ARG A N 1
ATOM 1537 C CA . ARG A 1 199 ? -1.747 -24.484 -16.047 1 98.81 199 ARG A CA 1
ATOM 1538 C C . ARG A 1 199 ? -1.156 -23.766 -17.266 1 98.81 199 ARG A C 1
ATOM 1540 O O . ARG A 1 199 ? -0.915 -24.391 -18.297 1 98.81 199 ARG A O 1
ATOM 1547 N N . VAL A 1 200 ? -0.969 -22.5 -17.141 1 98.94 200 VAL A N 1
ATOM 1548 C CA . VAL A 1 200 ? -0.28 -21.672 -18.109 1 98.94 200 VAL A CA 1
ATOM 1549 C C . VAL A 1 200 ? 0.817 -20.859 -17.406 1 98.94 200 VAL A C 1
ATOM 1551 O O . VAL A 1 200 ? 0.652 -20.438 -16.266 1 98.94 200 VAL A O 1
ATOM 1554 N N . TYR A 1 201 ? 1.934 -20.734 -18.078 1 98.94 201 TYR A N 1
ATOM 1555 C CA . TYR A 1 201 ? 3.033 -19.953 -17.531 1 98.94 201 TYR A CA 1
ATOM 1556 C C . TYR A 1 201 ? 3.328 -18.75 -18.406 1 98.94 201 TYR A C 1
ATOM 1558 O O . TYR A 1 201 ? 3.354 -18.844 -19.625 1 98.94 201 TYR A O 1
ATOM 1566 N N . ILE A 1 202 ? 3.424 -17.594 -17.844 1 98.94 202 ILE A N 1
ATOM 1567 C CA . ILE A 1 202 ? 3.873 -16.391 -18.516 1 98.94 202 ILE A CA 1
ATOM 1568 C C . ILE A 1 202 ? 5.309 -16.062 -18.109 1 98.94 202 ILE A C 1
ATOM 1570 O O . ILE A 1 202 ? 5.555 -15.656 -16.969 1 98.94 202 ILE A O 1
ATOM 1574 N N . VAL A 1 203 ? 6.215 -16.203 -19.031 1 98.88 203 VAL A N 1
ATOM 1575 C CA . VAL A 1 203 ? 7.637 -15.953 -18.812 1 98.88 203 VAL A CA 1
ATOM 1576 C C . VAL A 1 203 ? 7.93 -14.461 -18.984 1 98.88 203 VAL A C 1
ATOM 1578 O O . VAL A 1 203 ? 7.473 -13.844 -19.953 1 98.88 203 VAL A O 1
ATOM 1581 N N . CYS A 1 204 ? 8.609 -13.898 -18.062 1 98.81 204 CYS A N 1
ATOM 1582 C CA . CYS A 1 204 ? 9.094 -12.531 -18.188 1 98.81 204 CYS A CA 1
ATOM 1583 C C . CYS A 1 204 ? 10.586 -12.5 -18.5 1 98.81 204 CYS A C 1
ATOM 1585 O O . CYS A 1 204 ? 11.398 -12.969 -17.688 1 98.81 204 CYS A O 1
ATOM 1587 N N . GLY A 1 205 ? 10.961 -11.906 -19.547 1 98.25 205 GLY A N 1
ATOM 1588 C CA . GLY A 1 205 ? 12.289 -12.07 -20.109 1 98.25 205 GLY A CA 1
ATOM 1589 C C . GLY A 1 205 ? 13.352 -11.281 -19.391 1 98.25 205 GLY A C 1
ATOM 1590 O O . GLY A 1 205 ? 14.531 -11.633 -19.438 1 98.25 205 GLY A O 1
ATOM 1591 N N . GLU A 1 206 ? 12.969 -10.188 -18.734 1 98 206 GLU A N 1
ATOM 1592 C CA . GLU A 1 206 ? 13.945 -9.32 -18.094 1 98 206 GLU A CA 1
ATOM 1593 C C . GLU A 1 206 ? 13.852 -9.43 -16.562 1 98 206 GLU A C 1
ATOM 1595 O O . GLU A 1 206 ? 14.227 -8.5 -15.852 1 98 206 GLU A O 1
ATOM 1600 N N . ASP A 1 207 ? 13.281 -10.547 -16.141 1 97.56 207 ASP A N 1
ATOM 1601 C CA . ASP A 1 207 ? 13.172 -10.797 -14.711 1 97.56 207 ASP A CA 1
ATOM 1602 C C . ASP A 1 207 ? 14.539 -11.125 -14.109 1 97.56 207 ASP A C 1
ATOM 1604 O O . ASP A 1 207 ? 15.164 -12.117 -14.484 1 97.56 207 ASP A O 1
ATOM 1608 N N . LYS A 1 208 ? 14.961 -10.344 -13.133 1 93.5 208 LYS A N 1
ATOM 1609 C CA . LYS A 1 208 ? 16.234 -10.586 -12.461 1 93.5 208 LYS A CA 1
ATOM 1610 C C . LYS A 1 208 ? 16.031 -11.281 -11.125 1 93.5 208 LYS A C 1
ATOM 1612 O O . LYS A 1 208 ? 17 -11.711 -10.484 1 93.5 208 LYS A O 1
ATOM 1617 N N . GLY A 1 209 ? 14.789 -11.414 -10.695 1 90.69 209 GLY A N 1
ATOM 1618 C CA . GLY A 1 209 ? 14.484 -12.164 -9.484 1 90.69 209 GLY A CA 1
ATOM 1619 C C . GLY A 1 209 ? 14.43 -13.656 -9.711 1 90.69 209 GLY A C 1
ATOM 1620 O O . GLY A 1 209 ? 15.102 -14.422 -9.016 1 90.69 209 GLY A O 1
ATOM 1621 N N . ILE A 1 210 ? 13.625 -14.031 -10.594 1 94.12 210 ILE A N 1
ATOM 1622 C CA . ILE A 1 210 ? 13.562 -15.383 -11.141 1 94.12 210 ILE A CA 1
ATOM 1623 C C . ILE A 1 210 ? 14 -15.367 -12.602 1 94.12 210 ILE A C 1
ATOM 1625 O O . ILE A 1 210 ? 13.195 -15.078 -13.492 1 94.12 210 ILE A O 1
ATOM 1629 N N . SER A 1 211 ? 15.18 -15.75 -12.82 1 94.75 211 SER A N 1
ATOM 1630 C CA . SER A 1 211 ? 15.727 -15.641 -14.172 1 94.75 211 SER A CA 1
ATOM 1631 C C . SER A 1 211 ? 14.891 -16.422 -15.172 1 94.75 211 SER A C 1
ATOM 1633 O O . SER A 1 211 ? 14.188 -17.359 -14.805 1 94.75 211 SER A O 1
ATOM 1635 N N . GLN A 1 212 ? 15.008 -15.969 -16.406 1 97 212 GLN A N 1
ATOM 1636 C CA . GLN A 1 212 ? 14.297 -16.688 -17.453 1 97 212 GLN A CA 1
ATOM 1637 C C . GLN A 1 212 ? 14.695 -18.156 -17.484 1 97 212 GLN A C 1
ATOM 1639 O O . GLN A 1 212 ? 13.852 -19.031 -17.703 1 97 212 GLN A O 1
ATOM 1644 N N . GLU A 1 213 ? 15.961 -18.406 -17.297 1 96.5 213 GLU A N 1
ATOM 1645 C CA . GLU A 1 213 ? 16.453 -19.781 -17.266 1 96.5 213 GLU A CA 1
ATOM 1646 C C . GLU A 1 213 ? 15.766 -20.594 -16.172 1 96.5 213 GLU A C 1
ATOM 1648 O O . GLU A 1 213 ? 15.367 -21.734 -16.406 1 96.5 213 GLU A O 1
ATOM 1653 N N . TYR A 1 214 ? 15.656 -20.031 -15.062 1 96.75 214 TYR A N 1
ATOM 1654 C CA . TYR A 1 214 ? 15.023 -20.719 -13.945 1 96.75 214 TYR A CA 1
ATOM 1655 C C . TYR A 1 214 ? 13.539 -20.938 -14.211 1 96.75 214 TYR A C 1
ATOM 1657 O O . TYR A 1 214 ? 12.992 -22 -13.883 1 96.75 214 TYR A O 1
ATOM 1665 N N . GLN A 1 215 ? 12.836 -19.938 -14.734 1 98.38 215 GLN A N 1
ATOM 1666 C CA . GLN A 1 215 ? 11.438 -20.078 -15.133 1 98.38 215 GLN A CA 1
ATOM 1667 C C . GLN A 1 215 ? 11.266 -21.266 -16.078 1 98.38 215 GLN A C 1
ATOM 1669 O O . GLN A 1 215 ? 10.375 -22.094 -15.891 1 98.38 215 GLN A O 1
ATOM 1674 N N . ARG A 1 216 ? 12.117 -21.344 -17.062 1 98.25 216 ARG A N 1
ATOM 1675 C CA . ARG A 1 216 ? 12.039 -22.391 -18.062 1 98.25 216 ARG A CA 1
ATOM 1676 C C . ARG A 1 216 ? 12.367 -23.75 -17.453 1 98.25 216 ARG A C 1
ATOM 1678 O O . ARG A 1 216 ? 11.805 -24.781 -17.859 1 98.25 216 ARG A O 1
ATOM 1685 N N . TRP A 1 217 ? 13.289 -23.75 -16.5 1 97.88 217 TRP A N 1
ATOM 1686 C CA . TRP A 1 217 ? 13.586 -24.984 -15.789 1 97.88 217 TRP A CA 1
ATOM 1687 C C . TRP A 1 217 ? 12.344 -25.531 -15.086 1 97.88 217 TRP A C 1
ATOM 1689 O O . TRP A 1 217 ? 12.055 -26.719 -15.156 1 97.88 217 TRP A O 1
ATOM 1699 N N . MET A 1 218 ? 11.578 -24.703 -14.391 1 98.38 218 MET A N 1
ATOM 1700 C CA . MET A 1 218 ? 10.359 -25.125 -13.719 1 98.38 218 MET A CA 1
ATOM 1701 C C . MET A 1 218 ? 9.344 -25.672 -14.727 1 98.38 218 MET A C 1
ATOM 1703 O O . MET A 1 218 ? 8.711 -26.688 -14.484 1 98.38 218 MET A O 1
ATOM 1707 N N . ILE A 1 219 ? 9.242 -24.953 -15.875 1 98.62 219 ILE A N 1
ATOM 1708 C CA . ILE A 1 219 ? 8.297 -25.328 -16.922 1 98.62 219 ILE A CA 1
ATOM 1709 C C . ILE A 1 219 ? 8.68 -26.703 -17.484 1 98.62 219 ILE A C 1
ATOM 1711 O O . ILE A 1 219 ? 7.805 -27.531 -17.734 1 98.62 219 ILE A O 1
ATOM 1715 N N . GLU A 1 220 ? 9.938 -26.922 -17.688 1 98.06 220 GLU A N 1
ATOM 1716 C CA . GLU A 1 220 ? 10.414 -28.203 -18.219 1 98.06 220 GLU A CA 1
ATOM 1717 C C . GLU A 1 220 ? 10.18 -29.328 -17.219 1 98.06 220 GLU A C 1
ATOM 1719 O O . GLU A 1 220 ? 9.859 -30.453 -17.625 1 98.06 220 GLU A O 1
ATOM 1724 N N . ASN A 1 221 ? 10.344 -29.047 -15.984 1 96.06 221 ASN A N 1
ATOM 1725 C CA . ASN A 1 221 ? 10.188 -30.047 -14.938 1 96.06 221 ASN A CA 1
ATOM 1726 C C . ASN A 1 221 ? 8.727 -30.438 -14.75 1 96.06 221 ASN A C 1
ATOM 1728 O O . ASN A 1 221 ? 8.43 -31.578 -14.375 1 96.06 221 ASN A O 1
ATOM 1732 N N . PHE A 1 222 ? 7.898 -29.516 -14.898 1 97.5 222 PHE A N 1
ATOM 1733 C CA . PHE A 1 222 ? 6.461 -29.719 -14.773 1 97.5 222 PHE A CA 1
ATOM 1734 C C . PHE A 1 222 ? 5.711 -29 -15.883 1 97.5 222 PHE A C 1
ATOM 1736 O O . PHE A 1 222 ? 5.168 -27.906 -15.664 1 97.5 222 PHE A O 1
ATOM 1743 N N . PRO A 1 223 ? 5.621 -29.641 -17.047 1 97.94 223 PRO A N 1
ATOM 1744 C CA . PRO A 1 223 ? 5.117 -28.969 -18.25 1 97.94 223 PRO A CA 1
ATOM 1745 C C . PRO A 1 223 ? 3.711 -28.406 -18.078 1 97.94 223 PRO A C 1
ATOM 1747 O O . PRO A 1 223 ? 2.889 -29 -17.375 1 97.94 223 PRO A O 1
ATOM 1750 N N . VAL A 1 224 ? 3.418 -27.312 -18.719 1 98.69 224 VAL A N 1
ATOM 1751 C CA . VAL A 1 224 ? 2.137 -26.609 -18.672 1 98.69 224 VAL A CA 1
ATOM 1752 C C . VAL A 1 224 ? 1.447 -26.719 -20.031 1 98.69 224 VAL A C 1
ATOM 1754 O O . VAL A 1 224 ? 2.059 -27.156 -21.016 1 98.69 224 VAL A O 1
ATOM 1757 N N . LYS A 1 225 ? 0.231 -26.359 -20.031 1 98.56 225 LYS A N 1
ATOM 1758 C CA . LYS A 1 225 ? -0.562 -26.438 -21.25 1 98.56 225 LYS A CA 1
ATOM 1759 C C . LYS A 1 225 ? -0.062 -25.438 -22.297 1 98.56 225 LYS A C 1
ATOM 1761 O O . LYS A 1 225 ? -0.125 -25.688 -23.5 1 98.56 225 LYS A O 1
ATOM 1766 N N . GLU A 1 226 ? 0.376 -24.297 -21.828 1 98.75 226 GLU A N 1
ATOM 1767 C CA . GLU A 1 226 ? 0.856 -23.234 -22.703 1 98.75 226 GLU A CA 1
ATOM 1768 C C . GLU A 1 226 ? 1.852 -22.328 -21.984 1 98.75 226 GLU A C 1
ATOM 1770 O O . GLU A 1 226 ? 1.715 -22.078 -20.781 1 98.75 226 GLU A O 1
ATOM 1775 N N . VAL A 1 227 ? 2.844 -21.938 -22.719 1 98.81 227 VAL A N 1
ATOM 1776 C CA . VAL A 1 227 ? 3.807 -20.938 -22.266 1 98.81 227 VAL A CA 1
ATOM 1777 C C . VAL A 1 227 ? 3.652 -19.656 -23.062 1 98.81 227 VAL A C 1
ATOM 1779 O O . VAL A 1 227 ? 3.629 -19.688 -24.297 1 98.81 227 VAL A O 1
ATOM 1782 N N . MET A 1 228 ? 3.453 -18.594 -22.438 1 98.75 228 MET A N 1
ATOM 1783 C CA . MET A 1 228 ? 3.475 -17.266 -23.031 1 98.75 228 MET A CA 1
ATOM 1784 C C . MET A 1 228 ? 4.66 -16.453 -22.516 1 98.75 228 MET A C 1
ATOM 1786 O O . MET A 1 228 ? 5.281 -16.812 -21.531 1 98.75 228 MET A O 1
ATOM 1790 N N . GLU A 1 229 ? 4.988 -15.391 -23.281 1 98.56 229 GLU A N 1
ATOM 1791 C CA . GLU A 1 229 ? 6.16 -14.609 -22.891 1 98.56 229 GLU A CA 1
ATOM 1792 C C . GLU A 1 229 ? 5.898 -13.117 -23.016 1 98.56 229 GLU A C 1
ATOM 1794 O O . GLU A 1 229 ? 5.168 -12.68 -23.906 1 98.56 229 GLU A O 1
ATOM 1799 N N . ILE A 1 230 ? 6.402 -12.383 -22.109 1 98.75 230 ILE A N 1
ATOM 1800 C CA . ILE A 1 230 ? 6.574 -10.938 -22.203 1 98.75 230 ILE A CA 1
ATOM 1801 C C . ILE A 1 230 ? 8.062 -10.594 -22.125 1 98.75 230 ILE A C 1
ATOM 1803 O O . ILE A 1 230 ? 8.641 -10.531 -21.047 1 98.75 230 ILE A O 1
ATOM 1807 N N . GLU A 1 231 ? 8.688 -10.344 -23.219 1 96.88 231 GLU A N 1
ATOM 1808 C CA . GLU A 1 231 ? 10.141 -10.305 -23.375 1 96.88 231 GLU A CA 1
ATOM 1809 C C . GLU A 1 231 ? 10.75 -9.164 -22.562 1 96.88 231 GLU A C 1
ATOM 1811 O O . GLU A 1 231 ? 11.812 -9.32 -21.953 1 96.88 231 GLU A O 1
ATOM 1816 N N . ASP A 1 232 ? 10.141 -8.047 -22.547 1 97.81 232 ASP A N 1
ATOM 1817 C CA . ASP A 1 232 ? 10.742 -6.863 -21.938 1 97.81 232 ASP A CA 1
ATOM 1818 C C . ASP A 1 232 ? 10.062 -6.52 -20.609 1 97.81 232 ASP A C 1
ATOM 1820 O O . ASP A 1 232 ? 9.805 -5.352 -20.328 1 97.81 232 ASP A O 1
ATOM 1824 N N . ALA A 1 233 ? 9.703 -7.574 -19.891 1 98.69 233 ALA A N 1
ATOM 1825 C CA . ALA A 1 233 ? 9.133 -7.371 -18.562 1 98.69 233 ALA A CA 1
ATOM 1826 C C . ALA A 1 233 ? 10.125 -7.766 -17.469 1 98.69 233 ALA A C 1
ATOM 1828 O O . ALA A 1 233 ? 10.789 -8.797 -17.578 1 98.69 233 ALA A O 1
ATOM 1829 N N . ASP A 1 234 ? 10.273 -6.836 -16.5 1 98.56 234 ASP A N 1
ATOM 1830 C CA . ASP A 1 234 ? 11.031 -7.211 -15.312 1 98.56 234 ASP A CA 1
ATOM 1831 C C . ASP A 1 234 ? 10.227 -8.141 -14.414 1 98.56 234 ASP A C 1
ATOM 1833 O O . ASP A 1 234 ? 9.289 -8.797 -14.875 1 98.56 234 ASP A O 1
ATOM 1837 N N . HIS A 1 235 ? 10.641 -8.344 -13.148 1 98.44 235 HIS A N 1
ATOM 1838 C CA . HIS A 1 235 ? 9.984 -9.281 -12.25 1 98.44 235 HIS A CA 1
ATOM 1839 C C . HIS A 1 235 ? 8.57 -8.828 -11.906 1 98.44 235 HIS A C 1
ATOM 1841 O O . HIS A 1 235 ? 7.766 -9.617 -11.398 1 98.44 235 HIS A O 1
ATOM 1847 N N . MET A 1 236 ? 8.281 -7.539 -12.156 1 98.88 236 MET A N 1
ATOM 1848 C CA . MET A 1 236 ? 6.977 -6.957 -11.859 1 98.88 236 MET A CA 1
ATOM 1849 C C . MET A 1 236 ? 6.254 -6.555 -13.141 1 98.88 236 MET A C 1
ATOM 1851 O O . MET A 1 236 ? 6.023 -5.367 -13.383 1 98.88 236 MET A O 1
ATOM 1855 N N . PRO A 1 237 ? 5.754 -7.547 -13.852 1 98.94 237 PRO A N 1
ATOM 1856 C CA . PRO A 1 237 ? 5.156 -7.211 -15.148 1 98.94 237 PRO A CA 1
ATOM 1857 C C . PRO A 1 237 ? 3.877 -6.391 -15.016 1 98.94 237 PRO A C 1
ATOM 1859 O O . PRO A 1 237 ? 3.475 -5.707 -15.961 1 98.94 237 PRO A O 1
ATOM 1862 N N . MET A 1 238 ? 3.17 -6.422 -13.844 1 98.88 238 MET A N 1
ATOM 1863 C CA . MET A 1 238 ? 1.975 -5.609 -13.633 1 98.88 238 MET A CA 1
ATOM 1864 C C . MET A 1 238 ? 2.32 -4.125 -13.633 1 98.88 238 MET A C 1
ATOM 1866 O O . MET A 1 238 ? 1.434 -3.277 -13.75 1 98.88 238 MET A O 1
ATOM 1870 N N . PHE A 1 239 ? 3.635 -3.789 -13.5 1 98.81 239 PHE A N 1
ATOM 1871 C CA . PHE A 1 239 ? 4.078 -2.398 -13.516 1 98.81 239 PHE A CA 1
ATOM 1872 C C . PHE A 1 239 ? 4.879 -2.102 -14.781 1 98.81 239 PHE A C 1
ATOM 1874 O O . PHE A 1 239 ? 4.648 -1.089 -15.445 1 98.81 239 PHE A O 1
ATOM 1881 N N . SER A 1 240 ? 5.773 -2.996 -15.188 1 98.88 240 SER A N 1
ATOM 1882 C CA . SER A 1 240 ? 6.656 -2.732 -16.312 1 98.88 240 SER A CA 1
ATOM 1883 C C . SER A 1 240 ? 5.922 -2.904 -17.641 1 98.88 240 SER A C 1
ATOM 1885 O O . SER A 1 240 ? 6.23 -2.223 -18.625 1 98.88 240 SER A O 1
ATOM 1887 N N . LYS A 1 241 ? 4.98 -3.861 -17.703 1 98.81 241 LYS A N 1
ATOM 1888 C CA . LYS A 1 241 ? 4.234 -4.137 -18.938 1 98.81 241 LYS A CA 1
ATOM 1889 C C . LYS A 1 241 ? 2.777 -4.469 -18.625 1 98.81 241 LYS A C 1
ATOM 1891 O O . LYS A 1 241 ? 2.279 -5.523 -19.031 1 98.81 241 LYS A O 1
ATOM 1896 N N . PRO A 1 242 ? 2.051 -3.518 -18.016 1 98.75 242 PRO A N 1
ATOM 1897 C CA . PRO A 1 242 ? 0.693 -3.832 -17.562 1 98.75 242 PRO A CA 1
ATOM 1898 C C . PRO A 1 242 ? -0.254 -4.16 -18.719 1 98.75 242 PRO A C 1
ATOM 1900 O O . PRO A 1 242 ? -1.076 -5.07 -18.609 1 98.75 242 PRO A O 1
ATOM 1903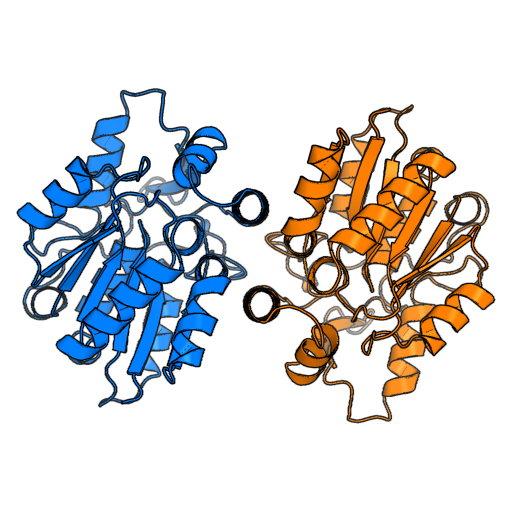 N N . GLN A 1 243 ? -0.16 -3.469 -19.828 1 98.5 243 GLN A N 1
ATOM 1904 C CA . GLN A 1 243 ? -1.053 -3.725 -20.953 1 98.5 243 GLN A CA 1
ATOM 1905 C C . GLN A 1 243 ? -0.806 -5.109 -21.547 1 98.5 243 GLN A C 1
ATOM 1907 O O . GLN A 1 243 ? -1.753 -5.844 -21.844 1 98.5 243 GLN A O 1
ATOM 1912 N N . GLU A 1 244 ? 0.427 -5.453 -21.719 1 98.81 244 GLU A N 1
ATOM 1913 C CA . GLU A 1 244 ? 0.755 -6.762 -22.281 1 98.81 244 GLU A CA 1
ATOM 1914 C C . GLU A 1 244 ? 0.33 -7.891 -21.344 1 98.81 244 GLU A C 1
ATOM 1916 O O . GLU A 1 244 ? -0.154 -8.93 -21.797 1 98.81 244 GLU A O 1
ATOM 1921 N N . LEU A 1 245 ? 0.584 -7.68 -20.078 1 98.88 245 LEU A N 1
ATOM 1922 C CA . LEU A 1 245 ? 0.15 -8.688 -19.109 1 98.88 245 LEU A CA 1
ATOM 1923 C C . LEU A 1 245 ? -1.362 -8.875 -19.172 1 98.88 245 LEU A C 1
ATOM 1925 O O . LEU A 1 245 ? -1.846 -10.008 -19.219 1 98.88 245 LEU A O 1
ATOM 1929 N N . CYS A 1 246 ? -2.115 -7.777 -19.219 1 98.69 246 CYS A N 1
ATOM 1930 C CA . CYS A 1 246 ? -3.57 -7.852 -19.312 1 98.69 246 CYS A CA 1
ATOM 1931 C C . CYS A 1 246 ? -4.012 -8.578 -20.562 1 98.69 246 CYS A C 1
ATOM 1933 O O . CYS A 1 246 ? -4.91 -9.422 -20.531 1 98.69 246 CYS A O 1
ATOM 1935 N N . ASP A 1 247 ? -3.336 -8.266 -21.625 1 98.56 247 ASP A N 1
ATOM 1936 C CA . ASP A 1 247 ? -3.664 -8.914 -22.891 1 98.56 247 ASP A CA 1
ATOM 1937 C C . ASP A 1 247 ? -3.455 -10.422 -22.797 1 98.56 247 ASP A C 1
ATOM 1939 O O . ASP A 1 247 ? -4.277 -11.195 -23.297 1 98.56 247 ASP A O 1
ATOM 1943 N N . ARG A 1 248 ? -2.348 -10.836 -22.203 1 98.81 248 ARG A N 1
ATOM 1944 C CA . ARG A 1 248 ? -2.08 -12.266 -22.047 1 98.81 248 ARG A CA 1
ATOM 1945 C C . ARG A 1 248 ? -3.137 -12.93 -21.172 1 98.81 248 ARG A C 1
ATOM 1947 O O . ARG A 1 248 ? -3.604 -14.031 -21.469 1 98.81 248 ARG A O 1
ATOM 1954 N N . LEU A 1 249 ? -3.504 -12.273 -20.094 1 98.81 249 LEU A N 1
ATOM 1955 C CA . LEU A 1 249 ? -4.5 -12.836 -19.188 1 98.81 249 LEU A CA 1
ATOM 1956 C C . LEU A 1 249 ? -5.852 -12.969 -19.875 1 98.81 249 LEU A C 1
ATOM 1958 O O . LEU A 1 249 ? -6.551 -13.969 -19.688 1 98.81 249 LEU A O 1
ATOM 1962 N N . LEU A 1 250 ? -6.203 -11.992 -20.703 1 98.62 250 LEU A N 1
ATOM 1963 C CA . LEU A 1 250 ? -7.461 -12.039 -21.438 1 98.62 250 LEU A CA 1
ATOM 1964 C C . LEU A 1 250 ? -7.449 -13.172 -22.453 1 98.62 250 LEU A C 1
ATOM 1966 O O . LEU A 1 250 ? -8.445 -13.883 -22.609 1 98.62 250 LEU A O 1
ATOM 1970 N N . LYS A 1 251 ? -6.316 -13.32 -23.109 1 98.5 251 LYS A N 1
ATOM 1971 C CA . LYS A 1 251 ? -6.176 -14.406 -24.078 1 98.5 251 LYS A CA 1
ATOM 1972 C C . LYS A 1 251 ? -6.305 -15.766 -23.406 1 98.5 251 LYS A C 1
ATOM 1974 O O . LYS A 1 251 ? -6.949 -16.672 -23.938 1 98.5 251 LYS A O 1
ATOM 1979 N N . ILE A 1 252 ? -5.715 -15.906 -22.281 1 98.62 252 ILE A N 1
ATOM 1980 C CA . ILE A 1 252 ? -5.766 -17.156 -21.516 1 98.62 252 ILE A CA 1
ATOM 1981 C C . ILE A 1 252 ? -7.203 -17.438 -21.094 1 98.62 252 ILE A C 1
ATOM 1983 O O . ILE A 1 252 ? -7.672 -18.578 -21.188 1 98.62 252 ILE A O 1
ATOM 1987 N N . ALA A 1 253 ? -7.879 -16.438 -20.609 1 97.75 253 ALA A N 1
ATOM 1988 C CA . ALA A 1 253 ? -9.273 -16.594 -20.203 1 97.75 253 ALA A CA 1
ATOM 1989 C C . ALA A 1 253 ? -10.133 -17.062 -21.375 1 97.75 253 ALA A C 1
ATOM 1991 O O . ALA A 1 253 ? -10.977 -17.953 -21.203 1 97.75 253 ALA A O 1
ATOM 1992 N N . ASP A 1 254 ? -9.945 -16.516 -22.5 1 97.06 254 ASP A N 1
ATOM 1993 C CA . ASP A 1 254 ? -10.727 -16.859 -23.688 1 97.06 254 ASP A CA 1
ATOM 1994 C C . ASP A 1 254 ? -10.508 -18.312 -24.094 1 97.06 254 ASP A C 1
ATOM 1996 O O . ASP A 1 254 ? -11.438 -18.984 -24.562 1 97.06 254 ASP A O 1
ATOM 2000 N N . LYS A 1 255 ? -9.367 -18.781 -23.859 1 97.44 255 LYS A N 1
ATOM 2001 C CA . LYS A 1 255 ? -9 -20.109 -24.344 1 97.44 255 LYS A CA 1
ATOM 2002 C C . LYS A 1 255 ? -9.336 -21.188 -23.328 1 97.44 255 LYS A C 1
ATOM 2004 O O . LYS A 1 255 ? -9.703 -22.312 -23.688 1 97.44 255 LYS A O 1
ATOM 2009 N N . TYR A 1 256 ? -9.211 -20.844 -22.016 1 96.38 256 TYR A N 1
ATOM 2010 C CA . TYR A 1 256 ? -9.172 -21.922 -21.047 1 96.38 256 TYR A CA 1
ATOM 2011 C C . TYR A 1 256 ? -10.266 -21.766 -20 1 96.38 256 TYR A C 1
ATOM 2013 O O . TYR A 1 256 ? -10.477 -22.641 -19.156 1 96.38 256 TYR A O 1
ATOM 2021 N N . ALA A 1 257 ? -10.93 -20.656 -20.062 1 90.69 257 ALA A N 1
ATOM 2022 C CA . ALA A 1 257 ? -11.953 -20.438 -19.047 1 90.69 257 ALA A CA 1
ATOM 2023 C C . ALA A 1 2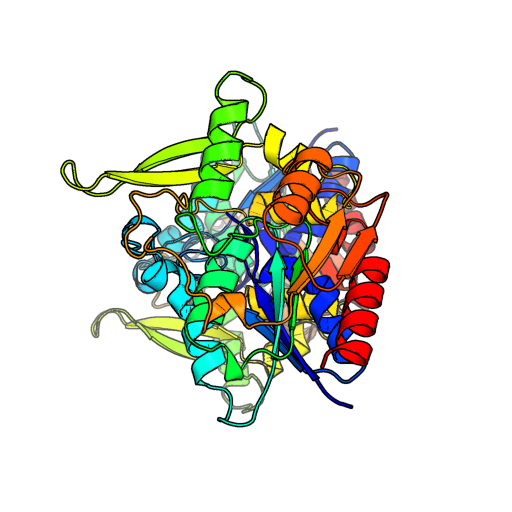57 ? -13.352 -20.641 -19.609 1 90.69 257 ALA A C 1
ATOM 2025 O O . ALA A 1 257 ? -13.578 -20.438 -20.812 1 90.69 257 ALA A O 1
ATOM 2026 N N . MET B 1 1 ? 18.578 25.016 -3.793 1 74.75 1 MET B N 1
ATOM 2027 C CA . MET B 1 1 ? 19.062 24.406 -2.553 1 74.75 1 MET B CA 1
ATOM 2028 C C . MET B 1 1 ? 18.266 23.156 -2.205 1 74.75 1 MET B C 1
ATOM 2030 O O . MET B 1 1 ? 17.078 23.078 -2.502 1 74.75 1 MET B O 1
ATOM 2034 N N . LYS B 1 2 ? 18.891 22.203 -1.591 1 88.5 2 LYS B N 1
ATOM 2035 C CA . LYS B 1 2 ? 18.328 20.922 -1.184 1 88.5 2 LYS B CA 1
ATOM 2036 C C . LYS B 1 2 ? 17.516 21.078 0.102 1 88.5 2 LYS B C 1
ATOM 2038 O O . LYS B 1 2 ? 18.016 21.594 1.103 1 88.5 2 LYS B O 1
ATOM 2043 N N . ARG B 1 3 ? 16.25 20.797 -0.052 1 95.38 3 ARG B N 1
ATOM 2044 C CA . ARG B 1 3 ? 15.352 20.891 1.099 1 95.38 3 ARG B CA 1
ATOM 2045 C C . ARG B 1 3 ? 14.906 19.516 1.569 1 95.38 3 ARG B C 1
ATOM 2047 O O . ARG B 1 3 ? 15.047 18.531 0.839 1 95.38 3 ARG B O 1
ATOM 2054 N N . GLN B 1 4 ? 14.445 19.562 2.824 1 97.19 4 GLN B N 1
ATOM 2055 C CA . GLN B 1 4 ? 13.906 18.344 3.42 1 97.19 4 GLN B CA 1
ATOM 2056 C C . GLN B 1 4 ? 12.391 18.422 3.564 1 97.19 4 GLN B C 1
ATOM 2058 O O . GLN B 1 4 ? 11.875 19.297 4.262 1 97.19 4 GLN B O 1
ATOM 2063 N N . TYR B 1 5 ? 11.766 17.531 2.865 1 98.62 5 TYR B N 1
ATOM 2064 C CA . TYR B 1 5 ? 10.32 17.406 3.018 1 98.62 5 TYR B CA 1
ATOM 2065 C C . TYR B 1 5 ? 9.961 16.266 3.949 1 98.62 5 TYR B C 1
ATOM 2067 O O . TYR B 1 5 ? 10.586 15.195 3.91 1 98.62 5 TYR B O 1
ATOM 2075 N N . VAL B 1 6 ? 9.016 16.484 4.801 1 98.81 6 VAL B N 1
ATOM 2076 C CA . VAL B 1 6 ? 8.344 15.422 5.543 1 98.81 6 VAL B CA 1
ATOM 2077 C C . VAL B 1 6 ? 6.848 15.438 5.219 1 98.81 6 VAL B C 1
ATOM 2079 O O . VAL B 1 6 ? 6.16 16.422 5.48 1 98.81 6 VAL B O 1
ATOM 2082 N N . LEU B 1 7 ? 6.367 14.391 4.609 1 98.88 7 LEU B N 1
ATOM 2083 C CA . LEU B 1 7 ? 4.98 14.328 4.152 1 98.88 7 LEU B CA 1
ATOM 2084 C C . LEU B 1 7 ? 4.148 13.438 5.062 1 98.88 7 LEU B C 1
ATOM 2086 O O . LEU B 1 7 ? 4.484 12.273 5.273 1 98.88 7 LEU B O 1
ATOM 2090 N N . VAL B 1 8 ? 3.066 13.984 5.566 1 98.94 8 VAL B N 1
ATOM 2091 C CA . VAL B 1 8 ? 2.199 13.297 6.516 1 98.94 8 VAL B CA 1
ATOM 2092 C C . VAL B 1 8 ? 0.863 12.969 5.855 1 98.94 8 VAL B C 1
ATOM 2094 O O . VAL B 1 8 ? 0.194 13.852 5.32 1 98.94 8 VAL B O 1
ATOM 2097 N N . HIS B 1 9 ? 0.479 11.719 5.902 1 98.88 9 HIS B N 1
ATOM 2098 C CA . HIS B 1 9 ? -0.728 11.234 5.238 1 98.88 9 HIS B CA 1
ATOM 2099 C C . HIS B 1 9 ? -1.972 11.547 6.066 1 98.88 9 HIS B C 1
ATOM 2101 O O . HIS B 1 9 ? -1.87 11.859 7.254 1 98.88 9 HIS B O 1
ATOM 2107 N N . GLY B 1 10 ? -3.148 11.469 5.438 1 98.19 10 GLY B N 1
ATOM 2108 C CA . GLY B 1 10 ? -4.438 11.672 6.074 1 98.19 10 GLY B CA 1
ATOM 2109 C C . GLY B 1 10 ? -4.977 10.43 6.754 1 98.19 10 GLY B C 1
ATOM 2110 O O . GLY B 1 10 ? -4.336 9.383 6.734 1 98.19 10 GLY B O 1
ATOM 2111 N N . GLY B 1 11 ? -6.168 10.586 7.336 1 97.19 11 GLY B N 1
ATOM 2112 C CA . GLY B 1 11 ? -6.793 9.484 8.055 1 97.19 11 GLY B C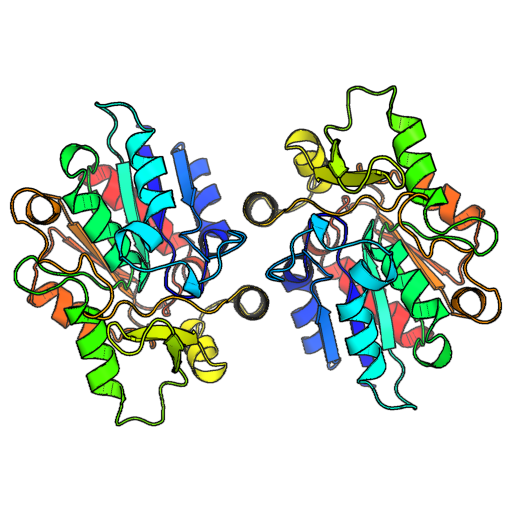A 1
ATOM 2113 C C . GLY B 1 11 ? -7.039 8.266 7.188 1 97.19 11 GLY B C 1
ATOM 2114 O O . GLY B 1 11 ? -7.402 8.391 6.016 1 97.19 11 GLY B O 1
ATOM 2115 N N . CYS B 1 12 ? -6.836 7.105 7.746 1 98 12 CYS B N 1
ATOM 2116 C CA . CYS B 1 12 ? -7.137 5.801 7.168 1 98 12 CYS B CA 1
ATOM 2117 C C . CYS B 1 12 ? -6.152 5.453 6.059 1 98 12 CYS B C 1
ATOM 2119 O O . CYS B 1 12 ? -6.172 4.34 5.531 1 98 12 CYS B O 1
ATOM 2121 N N . HIS B 1 13 ? -5.383 6.41 5.621 1 98.5 13 HIS B N 1
ATOM 2122 C CA . HIS B 1 13 ? -4.383 6.172 4.59 1 98.5 13 HIS B CA 1
ATOM 2123 C C . HIS B 1 13 ? -3.014 5.895 5.199 1 98.5 13 HIS B C 1
ATOM 2125 O O . HIS B 1 13 ? -2.918 5.461 6.352 1 98.5 13 HIS B O 1
ATOM 2131 N N . GLY B 1 14 ? -1.948 6.008 4.469 1 98.62 14 GLY B N 1
ATOM 2132 C CA . GLY B 1 14 ? -0.559 5.82 4.855 1 98.62 14 GLY B CA 1
ATOM 2133 C C . GLY B 1 14 ? 0.415 6.566 3.963 1 98.62 14 GLY B C 1
ATOM 2134 O O . GLY B 1 14 ? 0.004 7.355 3.107 1 98.62 14 GLY B O 1
ATOM 2135 N N . ALA B 1 15 ? 1.653 6.305 4.207 1 98.75 15 ALA B N 1
ATOM 2136 C CA . ALA B 1 15 ? 2.717 6.957 3.449 1 98.75 15 ALA B CA 1
ATOM 2137 C C . ALA B 1 15 ? 2.545 6.727 1.951 1 98.75 15 ALA B C 1
ATOM 2139 O O . ALA B 1 15 ? 2.945 7.559 1.137 1 98.75 15 ALA B O 1
ATOM 2140 N N . TRP B 1 16 ? 1.882 5.625 1.597 1 98.81 16 TRP B N 1
ATOM 2141 C CA . TRP B 1 16 ? 1.745 5.184 0.212 1 98.81 16 TRP B CA 1
ATOM 2142 C C . TRP B 1 16 ? 1.021 6.234 -0.624 1 98.81 16 TRP B C 1
ATOM 2144 O O . TRP B 1 16 ? 1.177 6.281 -1.846 1 98.81 16 TRP B O 1
ATOM 2154 N N . CYS B 1 17 ? 0.238 7.102 -0.028 1 98.81 17 CYS B N 1
ATOM 2155 C CA . CYS B 1 17 ? -0.528 8.062 -0.816 1 98.81 17 CYS B CA 1
ATOM 2156 C C . CYS B 1 17 ? 0.39 9.086 -1.469 1 98.81 17 CYS B C 1
ATOM 2158 O O . CYS B 1 17 ? -0.038 9.844 -2.346 1 98.81 17 CYS B O 1
ATOM 2160 N N . TRP B 1 18 ? 1.673 9.094 -1.065 1 98.88 18 TRP B N 1
ATOM 2161 C CA . TRP B 1 18 ? 2.617 10.078 -1.575 1 98.88 18 TRP B CA 1
ATOM 2162 C C . TRP B 1 18 ? 3.521 9.469 -2.641 1 98.88 18 TRP B C 1
ATOM 2164 O O . TRP B 1 18 ? 4.512 10.086 -3.049 1 98.88 18 TRP B O 1
ATOM 2174 N N . TYR B 1 19 ? 3.205 8.281 -3.193 1 98.75 19 TYR B N 1
ATOM 2175 C CA . TYR B 1 19 ? 4.133 7.512 -4.016 1 98.75 19 TYR B CA 1
ATOM 2176 C C . TYR B 1 19 ? 4.406 8.219 -5.34 1 98.75 19 TYR B C 1
ATOM 2178 O O . TYR B 1 19 ? 5.441 7.996 -5.969 1 98.75 19 TYR B O 1
ATOM 2186 N N . LYS B 1 20 ? 3.514 9.125 -5.766 1 98.75 20 LYS B N 1
ATOM 2187 C CA . LYS B 1 20 ? 3.75 9.883 -6.988 1 98.75 20 LYS B CA 1
ATOM 2188 C C . LYS B 1 20 ? 4.523 11.172 -6.699 1 98.75 20 LYS B C 1
ATOM 2190 O O . LYS B 1 20 ? 5.387 11.57 -7.48 1 98.75 20 LYS B O 1
ATOM 2195 N N . ILE B 1 21 ? 4.238 11.781 -5.539 1 98.88 21 ILE B N 1
ATOM 2196 C CA . ILE B 1 21 ? 4.777 13.094 -5.199 1 98.88 21 ILE B CA 1
ATOM 2197 C C . ILE B 1 21 ? 6.238 12.961 -4.777 1 98.88 21 ILE B C 1
ATOM 2199 O O . ILE B 1 21 ? 7.074 13.789 -5.141 1 98.88 21 ILE B O 1
ATOM 2203 N N . LYS B 1 22 ? 6.555 11.953 -4.031 1 98.81 22 LYS B N 1
ATOM 2204 C CA . LYS B 1 22 ? 7.895 11.781 -3.477 1 98.81 22 LYS B CA 1
ATOM 2205 C C . LYS B 1 22 ? 8.953 11.773 -4.578 1 98.81 22 LYS B C 1
ATOM 2207 O O . LYS B 1 22 ? 9.898 12.562 -4.543 1 98.81 22 LYS B O 1
ATOM 2212 N N . PRO B 1 23 ? 8.781 10.898 -5.602 1 98.62 23 PRO B N 1
ATOM 2213 C CA . PRO B 1 23 ? 9.828 10.906 -6.621 1 98.62 23 PRO B CA 1
ATOM 2214 C C . PRO B 1 23 ? 9.859 12.203 -7.434 1 98.62 23 PRO B C 1
ATOM 2216 O O . PRO B 1 23 ? 10.922 12.617 -7.906 1 98.62 23 PRO B O 1
ATOM 2219 N N . MET B 1 24 ? 8.727 12.898 -7.582 1 98.44 24 MET B N 1
ATOM 2220 C CA . MET B 1 24 ? 8.703 14.18 -8.281 1 98.44 24 MET B CA 1
ATOM 2221 C C . MET B 1 24 ? 9.539 15.219 -7.547 1 98.44 24 MET B C 1
ATOM 2223 O O . MET B 1 24 ? 10.336 15.93 -8.164 1 98.44 24 MET B O 1
ATOM 2227 N N . LEU B 1 25 ? 9.359 15.258 -6.211 1 98.62 25 LEU B N 1
ATOM 2228 C CA . LEU B 1 25 ? 10.117 16.203 -5.398 1 98.62 25 LEU B CA 1
ATOM 2229 C C . LEU B 1 25 ? 11.594 15.82 -5.352 1 98.62 25 LEU B C 1
ATOM 2231 O O . LEU B 1 25 ? 12.469 16.688 -5.426 1 98.62 25 LEU B O 1
ATOM 2235 N N . GLU B 1 26 ? 11.836 14.516 -5.273 1 98.31 26 GLU B N 1
ATOM 2236 C CA . GLU B 1 26 ? 13.219 14.047 -5.223 1 98.31 26 GLU B CA 1
ATOM 2237 C C . GLU B 1 26 ? 13.945 14.328 -6.531 1 98.31 26 GLU B C 1
ATOM 2239 O O . GLU B 1 26 ? 15.148 14.609 -6.535 1 98.31 26 GLU B O 1
ATOM 2244 N N . HIS B 1 27 ? 13.234 14.266 -7.609 1 97.19 27 HIS B N 1
ATOM 2245 C CA . HIS B 1 27 ? 13.812 14.516 -8.922 1 97.19 27 HIS B CA 1
ATOM 2246 C C . HIS B 1 27 ? 14.289 15.953 -9.055 1 97.19 27 HIS B C 1
ATOM 2248 O O . HIS B 1 27 ? 15.18 16.25 -9.859 1 97.19 27 HIS B O 1
ATOM 2254 N N . THR B 1 28 ? 13.719 16.828 -8.25 1 96.75 28 THR B N 1
ATOM 2255 C CA . THR B 1 28 ? 14.117 18.234 -8.289 1 96.75 28 THR B CA 1
ATOM 2256 C C . THR B 1 28 ? 15.258 18.5 -7.309 1 96.75 28 THR B C 1
ATOM 2258 O O . THR B 1 28 ? 15.672 19.641 -7.121 1 96.75 28 THR B O 1
ATOM 2261 N N . GLY B 1 29 ? 15.766 17.453 -6.652 1 96.75 29 GLY B N 1
ATOM 2262 C CA . GLY B 1 29 ? 16.984 17.562 -5.855 1 96.75 29 GLY B CA 1
ATOM 2263 C C . GLY B 1 29 ? 16.703 17.609 -4.363 1 96.75 29 GLY B C 1
ATOM 2264 O O . GLY B 1 29 ? 17.641 17.75 -3.562 1 96.75 29 GLY B O 1
ATOM 2265 N N . HIS B 1 30 ? 15.469 17.453 -3.93 1 97.88 30 HIS B N 1
ATOM 2266 C CA . HIS B 1 30 ? 15.102 17.547 -2.521 1 97.88 30 HIS B CA 1
ATOM 2267 C C . HIS B 1 30 ? 15.07 16.156 -1.873 1 97.88 30 HIS B C 1
ATOM 2269 O O . HIS B 1 30 ? 15.062 15.141 -2.568 1 97.88 30 HIS B O 1
ATOM 2275 N N . HIS B 1 31 ? 15.219 16.141 -0.601 1 97.38 31 HIS B N 1
ATOM 2276 C CA . HIS B 1 31 ? 15 14.93 0.179 1 97.38 31 HIS B CA 1
ATOM 2277 C C . HIS B 1 31 ? 13.555 14.836 0.663 1 97.38 31 HIS B C 1
ATOM 2279 O O . HIS B 1 31 ? 12.969 15.844 1.067 1 97.38 31 HIS B O 1
ATOM 2285 N N . VAL B 1 32 ? 13.023 13.703 0.519 1 98.62 32 VAL B N 1
ATOM 2286 C CA . VAL B 1 32 ? 11.625 13.531 0.901 1 98.62 32 VAL B CA 1
ATOM 2287 C C . VAL B 1 32 ? 11.492 12.336 1.844 1 98.62 32 VAL B C 1
ATOM 2289 O O . VAL B 1 32 ? 11.891 11.219 1.502 1 98.62 32 VAL B O 1
ATOM 2292 N N . THR B 1 33 ? 10.984 12.586 3.01 1 98.5 33 THR B N 1
ATOM 2293 C CA . THR B 1 33 ? 10.656 11.539 3.975 1 98.5 33 THR B CA 1
ATOM 2294 C C . THR B 1 33 ? 9.148 11.375 4.098 1 98.5 33 THR B C 1
ATOM 2296 O O . THR B 1 33 ? 8.422 12.359 4.25 1 98.5 33 THR B O 1
ATOM 2299 N N . VAL B 1 34 ? 8.711 10.164 3.938 1 98.56 34 VAL B N 1
ATOM 2300 C CA . VAL B 1 34 ? 7.312 9.82 4.176 1 98.56 34 VAL B CA 1
ATOM 2301 C C . VAL B 1 34 ? 7.219 8.797 5.305 1 98.56 34 VAL B C 1
ATOM 2303 O O . VAL B 1 34 ? 8.094 7.934 5.445 1 98.56 34 VAL B O 1
ATOM 2306 N N . VAL B 1 35 ? 6.16 8.898 6.133 1 96.75 35 VAL B N 1
ATOM 2307 C CA . VAL B 1 35 ? 6.078 7.988 7.27 1 96.75 35 VAL B CA 1
ATOM 2308 C C . VAL B 1 35 ? 4.645 7.488 7.43 1 96.75 35 VAL B C 1
ATOM 2310 O O . VAL B 1 35 ? 3.691 8.219 7.152 1 96.75 35 VAL B O 1
ATOM 2313 N N . ASP B 1 36 ? 4.508 6.258 7.766 1 98.56 36 ASP B N 1
ATOM 2314 C CA . ASP B 1 36 ? 3.24 5.766 8.297 1 98.56 36 ASP B CA 1
ATOM 2315 C C . ASP B 1 36 ? 3.055 6.184 9.75 1 98.56 36 ASP B C 1
ATOM 2317 O O . ASP B 1 36 ? 3.861 5.824 10.609 1 98.56 36 ASP B O 1
ATOM 2321 N N . LEU B 1 37 ? 2.027 6.984 10 1 98.62 37 LEU B N 1
ATOM 2322 C CA . LEU B 1 37 ? 1.681 7.184 11.398 1 98.62 37 LEU B CA 1
ATOM 2323 C C . LEU B 1 37 ? 1.323 5.859 12.07 1 98.62 37 LEU B C 1
ATOM 2325 O O . LEU B 1 37 ? 1.223 4.828 11.398 1 98.62 37 LEU B O 1
ATOM 2329 N N . THR B 1 38 ? 1.24 5.91 13.406 1 98.25 38 THR B N 1
ATOM 2330 C CA . THR B 1 38 ? 0.904 4.684 14.125 1 98.25 38 THR B CA 1
ATOM 2331 C C . THR B 1 38 ? -0.402 4.094 13.602 1 98.25 38 THR B C 1
ATOM 2333 O O . THR B 1 38 ? -1.373 4.824 13.375 1 98.25 38 THR B O 1
ATOM 2336 N N . ALA B 1 39 ? -0.396 2.736 13.375 1 97.5 39 ALA B N 1
ATOM 2337 C CA . ALA B 1 39 ? -1.557 1.959 12.945 1 97.5 39 ALA B CA 1
ATOM 2338 C C . ALA B 1 39 ? -2.004 2.363 11.547 1 97.5 39 ALA B C 1
ATOM 2340 O O . ALA B 1 39 ? -3.193 2.305 11.227 1 97.5 39 ALA B O 1
ATOM 2341 N N . SER B 1 40 ? -1.049 2.846 10.688 1 97.94 40 SER B N 1
ATOM 2342 C CA . SER B 1 40 ? -1.33 3.264 9.32 1 97.94 40 SER B CA 1
ATOM 2343 C C . SER B 1 40 ? -0.398 2.574 8.328 1 97.94 40 SER B C 1
ATOM 2345 O O . SER B 1 40 ? 0.716 2.186 8.688 1 97.94 40 SER B O 1
ATOM 2347 N N . GLY B 1 41 ? -0.837 2.434 7.07 1 97.25 41 GLY B N 1
ATOM 2348 C CA . GLY B 1 41 ? -0.011 1.775 6.074 1 97.25 41 GLY B CA 1
ATOM 2349 C C . GLY B 1 41 ? 0.449 0.393 6.496 1 97.25 41 GLY B C 1
ATOM 2350 O O . GLY B 1 41 ? -0.368 -0.448 6.879 1 97.25 41 GLY B O 1
ATOM 2351 N N . VAL B 1 42 ? 1.736 0.217 6.562 1 96.12 42 VAL B N 1
ATOM 2352 C CA . VAL B 1 42 ? 2.25 -1.109 6.887 1 96.12 42 VAL B CA 1
ATOM 2353 C C . VAL B 1 42 ? 2.695 -1.146 8.352 1 96.12 42 VAL B C 1
ATOM 2355 O O . VAL B 1 42 ? 3.316 -2.115 8.789 1 96.12 42 VAL B O 1
ATOM 2358 N N . ASN B 1 43 ? 2.461 0.019 9.062 1 96.44 43 ASN B N 1
ATOM 2359 C CA . ASN B 1 43 ? 2.684 -0.015 10.5 1 96.44 43 ASN B CA 1
ATOM 2360 C C . ASN B 1 43 ? 1.806 -1.062 11.18 1 96.44 43 ASN B C 1
ATOM 2362 O O . ASN B 1 43 ? 0.583 -1.041 11.031 1 96.44 43 ASN B O 1
ATOM 2366 N N . MET B 1 44 ? 2.324 -1.885 11.961 1 93.25 44 MET B N 1
ATOM 2367 C CA . MET B 1 44 ? 1.646 -3.098 12.406 1 93.25 44 MET B CA 1
ATOM 2368 C C . MET B 1 44 ? 0.924 -2.861 13.727 1 93.25 44 MET B C 1
ATOM 2370 O O . MET B 1 44 ? 0.261 -3.76 14.25 1 93.25 44 MET B O 1
ATOM 2374 N N . SER B 1 45 ? 1.036 -1.64 14.234 1 95.5 45 SER B N 1
ATOM 2375 C CA . SER B 1 45 ? 0.307 -1.354 15.469 1 95.5 45 SER B CA 1
ATOM 2376 C C . SER B 1 45 ? -1.2 -1.411 15.242 1 95.5 45 SER B C 1
ATOM 2378 O O . SER B 1 45 ? -1.683 -1.11 14.148 1 95.5 45 SER B O 1
ATOM 2380 N N . LYS B 1 46 ? -1.885 -1.893 16.25 1 94.69 46 LYS B N 1
ATOM 2381 C CA . LYS B 1 46 ? -3.344 -1.853 16.219 1 94.69 46 LYS B CA 1
ATOM 2382 C C . LYS B 1 46 ? -3.865 -0.498 16.688 1 94.69 46 LYS B C 1
ATOM 2384 O O . LYS B 1 46 ? -3.273 0.129 17.578 1 94.69 46 LYS B O 1
ATOM 2389 N N . VAL B 1 47 ? -4.918 -0.085 16.125 1 95.69 47 VAL B N 1
ATOM 2390 C CA . VAL B 1 47 ? -5.5 1.208 16.469 1 95.69 47 VAL B CA 1
ATOM 2391 C C . VAL B 1 47 ? -5.824 1.246 17.969 1 95.69 47 VAL B C 1
ATOM 2393 O O . VAL B 1 47 ? -5.711 2.293 18.609 1 95.69 47 VAL B O 1
ATOM 2396 N N . GLU B 1 48 ? -6.109 0.114 18.547 1 93.38 48 GLU B N 1
ATOM 2397 C CA . GLU B 1 48 ? -6.492 0.03 19.953 1 93.38 48 GLU B CA 1
ATOM 2398 C C . GLU B 1 48 ? -5.316 0.359 20.875 1 93.38 48 GLU B C 1
ATOM 2400 O O . GLU B 1 48 ? -5.5 0.611 22.062 1 93.38 48 GLU B O 1
ATOM 2405 N N . GLU B 1 49 ? -4.148 0.369 20.328 1 93.81 49 GLU B N 1
ATOM 2406 C CA . GLU B 1 49 ? -2.957 0.684 21.109 1 93.81 49 GLU B CA 1
ATOM 2407 C C . GLU B 1 49 ? -2.773 2.191 21.25 1 93.81 49 GLU B C 1
ATOM 2409 O O . GLU B 1 49 ? -1.972 2.65 22.078 1 93.81 49 GLU B O 1
ATOM 2414 N N . ILE B 1 50 ? -3.518 2.918 20.5 1 94.94 50 ILE B N 1
ATOM 2415 C CA . ILE B 1 50 ? -3.391 4.371 20.5 1 94.94 50 ILE B CA 1
ATOM 2416 C C . ILE B 1 50 ? -4.266 4.969 21.609 1 94.94 50 ILE B C 1
ATOM 2418 O O . ILE B 1 50 ? -5.488 4.816 21.578 1 94.94 50 ILE B O 1
ATOM 2422 N N . GLN B 1 51 ? -3.594 5.676 22.547 1 92.06 51 GLN B N 1
ATOM 2423 C CA . GLN B 1 51 ? -4.32 6.277 23.656 1 92.06 51 GLN B CA 1
ATOM 2424 C C . GLN B 1 51 ? -4.234 7.797 23.609 1 92.06 51 GLN B C 1
ATOM 2426 O O . GLN B 1 51 ? -5.078 8.492 24.188 1 92.06 51 GLN B O 1
ATOM 2431 N N . THR B 1 52 ? -3.229 8.297 22.984 1 92.94 52 THR B N 1
ATOM 2432 C CA . THR B 1 52 ? -2.986 9.734 22.922 1 92.94 52 THR B CA 1
ATOM 2433 C C . THR B 1 52 ? -2.654 10.172 21.5 1 92.94 52 THR B C 1
ATOM 2435 O O . THR B 1 52 ? -2.316 9.336 20.656 1 92.94 52 THR B O 1
ATOM 2438 N N . LEU B 1 53 ? -2.748 11.43 21.281 1 94.44 53 LEU B N 1
ATOM 2439 C CA . LEU B 1 53 ? -2.309 11.984 20.016 1 94.44 53 LEU B CA 1
ATOM 2440 C C . LEU B 1 53 ? -0.822 11.727 19.781 1 94.44 53 LEU B C 1
ATOM 2442 O O . LEU B 1 53 ? -0.389 11.508 18.656 1 94.44 53 LEU B O 1
ATOM 2446 N N . GLU B 1 54 ? -0.057 11.766 20.859 1 95.44 54 GLU B N 1
ATOM 2447 C CA . GLU B 1 54 ? 1.369 11.469 20.781 1 95.44 54 GLU B CA 1
ATOM 2448 C C . GLU B 1 54 ? 1.609 10.039 20.297 1 95.44 54 GLU B C 1
ATOM 2450 O O . GLU B 1 54 ? 2.516 9.789 19.5 1 95.44 54 GLU B O 1
ATOM 2455 N N . ASP B 1 55 ? 0.808 9.117 20.812 1 96.44 55 ASP B N 1
ATOM 2456 C CA . ASP B 1 55 ? 0.907 7.73 20.359 1 96.44 55 ASP B CA 1
ATOM 2457 C C . ASP B 1 55 ? 0.738 7.641 18.844 1 96.44 55 ASP B C 1
ATOM 2459 O O . ASP B 1 55 ? 1.515 6.965 18.172 1 96.44 55 ASP B O 1
ATOM 2463 N N . TYR B 1 56 ? -0.267 8.297 18.344 1 96.88 56 TYR B N 1
ATOM 2464 C CA . TYR B 1 56 ? -0.587 8.25 16.922 1 96.88 56 TYR B CA 1
ATOM 2465 C C . TYR B 1 56 ? 0.506 8.914 16.094 1 96.88 56 TYR B C 1
ATOM 2467 O O . TYR B 1 56 ? 0.91 8.398 15.055 1 96.88 56 TYR B O 1
ATOM 2475 N N . ALA B 1 57 ? 1.078 10.039 16.578 1 97.56 57 ALA B N 1
ATOM 2476 C CA . ALA B 1 57 ? 2.037 10.852 15.844 1 97.56 57 ALA B CA 1
ATOM 2477 C C . ALA B 1 57 ? 3.463 10.352 16.062 1 97.56 57 ALA B C 1
ATOM 2479 O O . ALA B 1 57 ? 4.414 10.914 15.5 1 97.56 57 ALA B O 1
ATOM 2480 N N . LYS B 1 58 ? 3.656 9.328 16.797 1 98.12 58 LYS B N 1
ATOM 2481 C CA . LYS B 1 58 ? 4.957 8.883 17.297 1 98.12 58 LYS B CA 1
ATOM 2482 C C . LYS B 1 58 ? 5.953 8.719 16.156 1 98.12 58 LYS B C 1
ATOM 2484 O O . LYS B 1 58 ? 7.078 9.219 16.219 1 98.12 58 LYS B O 1
ATOM 2489 N N . PRO B 1 59 ? 5.609 8.078 15.047 1 98.62 59 PRO B N 1
ATOM 2490 C CA . PRO B 1 59 ? 6.59 7.938 13.969 1 98.62 59 PRO B CA 1
ATOM 2491 C C . PRO B 1 59 ? 7.039 9.281 13.398 1 98.62 59 PRO B C 1
ATOM 2493 O O . PRO B 1 59 ? 8.211 9.453 13.047 1 98.62 59 PRO B O 1
ATOM 2496 N N . LEU B 1 60 ? 6.145 10.195 13.289 1 98.69 60 LEU B N 1
ATOM 2497 C CA . LEU B 1 60 ? 6.477 11.531 12.805 1 98.69 60 LEU B CA 1
ATOM 2498 C C . LEU B 1 60 ? 7.434 12.234 13.758 1 98.69 60 LEU B C 1
ATOM 2500 O O . LEU B 1 60 ? 8.414 12.844 13.328 1 98.69 60 LEU B O 1
ATOM 2504 N N . LEU B 1 61 ? 7.148 12.125 15.047 1 98.38 61 LEU B N 1
ATOM 2505 C CA . LEU B 1 61 ? 8 12.742 16.062 1 98.38 61 LEU B CA 1
ATOM 2506 C C . LEU B 1 61 ? 9.406 12.164 16.016 1 98.38 61 LEU B C 1
ATOM 2508 O O . LEU B 1 61 ? 10.391 12.898 16.125 1 98.38 61 LEU B O 1
ATOM 2512 N N . GLN B 1 62 ? 9.469 10.883 15.82 1 98.38 62 GLN B N 1
ATOM 2513 C CA . GLN B 1 62 ? 10.766 10.219 15.734 1 98.38 62 GLN B CA 1
ATOM 2514 C C . GLN B 1 62 ? 11.555 10.703 14.523 1 98.38 62 GLN B C 1
ATOM 2516 O O . GLN B 1 62 ? 12.766 10.891 14.602 1 98.38 62 GLN B O 1
ATOM 2521 N N . VAL B 1 63 ? 10.875 10.906 13.422 1 98.06 63 VAL B N 1
ATOM 2522 C CA . VAL B 1 63 ? 11.516 11.414 12.219 1 98.06 63 VAL B CA 1
ATOM 2523 C C . VAL B 1 63 ? 12.07 12.812 12.477 1 98.06 63 VAL B C 1
ATOM 2525 O O . VAL B 1 63 ? 13.227 13.094 12.148 1 98.06 63 VAL B O 1
ATOM 2528 N N . LEU B 1 64 ? 11.297 13.648 13.062 1 97.75 64 LEU B N 1
ATOM 2529 C CA . LEU B 1 64 ? 11.727 15.016 13.32 1 97.75 64 LEU B CA 1
ATOM 2530 C C . LEU B 1 64 ? 12.883 15.047 14.312 1 97.75 64 LEU B C 1
ATOM 2532 O O . LEU B 1 64 ? 13.82 15.836 14.164 1 97.75 64 LEU B O 1
ATOM 2536 N N . LYS B 1 65 ? 12.812 14.156 15.305 1 96.5 65 LYS B N 1
ATOM 2537 C CA . LYS B 1 65 ? 13.875 14.062 16.297 1 96.5 65 LYS B CA 1
ATOM 2538 C C . LYS B 1 65 ? 15.188 13.609 15.664 1 96.5 65 LYS B C 1
ATOM 2540 O O . LYS B 1 65 ? 16.266 13.977 16.125 1 96.5 65 LYS B O 1
ATOM 2545 N N . SER B 1 66 ? 15.047 12.852 14.625 1 95.81 66 SER B N 1
ATOM 2546 C CA . SER B 1 66 ? 16.234 12.25 14.016 1 95.81 66 SER B CA 1
ATOM 2547 C C . SER B 1 66 ? 17.016 13.281 13.203 1 95.81 66 SER B C 1
ATOM 2549 O O . SER B 1 66 ? 18.188 13.062 12.883 1 95.81 66 SER B O 1
ATOM 2551 N N . PHE B 1 67 ? 16.375 14.352 12.836 1 93.62 67 PHE B N 1
ATOM 2552 C CA . PHE B 1 67 ? 17.078 15.391 12.086 1 93.62 67 PHE B CA 1
ATOM 2553 C C . PHE B 1 67 ? 17.984 16.203 13 1 93.62 67 PHE B C 1
ATOM 2555 O O . PHE B 1 67 ? 17.719 16.328 14.203 1 93.62 67 PHE B O 1
ATOM 2562 N N . GLY B 1 68 ? 19.094 16.688 12.484 1 89 68 GLY B N 1
ATOM 2563 C CA . GLY B 1 68 ? 20.016 17.5 13.242 1 89 68 GLY B CA 1
ATOM 2564 C C . GLY B 1 68 ? 19.391 18.766 13.805 1 89 68 GLY B C 1
ATOM 2565 O O . GLY B 1 68 ? 18.359 19.219 13.312 1 89 68 GLY B O 1
ATOM 2566 N N . SER B 1 69 ? 19.984 19.312 14.75 1 84.25 69 SER B N 1
ATOM 2567 C CA . SER B 1 69 ? 19.453 20.469 15.477 1 84.25 69 SER B CA 1
AT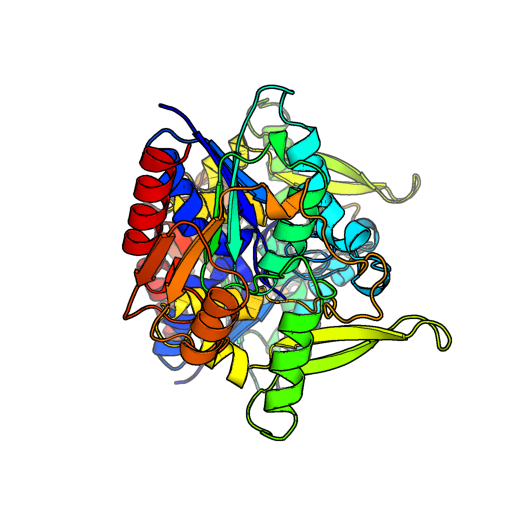OM 2568 C C . SER B 1 69 ? 19.281 21.672 14.555 1 84.25 69 SER B C 1
ATOM 2570 O O . SER B 1 69 ? 18.375 22.484 14.758 1 84.25 69 SER B O 1
ATOM 2572 N N . ASP B 1 70 ? 20.031 21.703 13.539 1 87.44 70 ASP B N 1
ATOM 2573 C CA . ASP B 1 70 ? 19.969 22.875 12.672 1 87.44 70 ASP B CA 1
ATOM 2574 C C . ASP B 1 70 ? 19.188 22.578 11.398 1 87.44 70 ASP B C 1
ATOM 2576 O O . ASP B 1 70 ? 19 23.469 10.555 1 87.44 70 ASP B O 1
ATOM 2580 N N . ASP B 1 71 ? 18.719 21.391 11.344 1 91.5 71 ASP B N 1
ATOM 2581 C CA . ASP B 1 71 ? 17.953 21 10.164 1 91.5 71 ASP B CA 1
ATOM 2582 C C . ASP B 1 71 ? 16.5 21.469 10.273 1 91.5 71 ASP B C 1
ATOM 2584 O O . ASP B 1 71 ? 15.891 21.359 11.336 1 91.5 71 ASP B O 1
ATOM 2588 N N . LYS B 1 72 ? 16.109 22.125 9.172 1 96.06 72 LYS B N 1
ATOM 2589 C CA . LYS B 1 72 ? 14.688 22.484 9.102 1 96.06 72 LYS B CA 1
ATOM 2590 C C . LYS B 1 72 ? 13.977 21.719 7.996 1 96.06 72 LYS B C 1
ATOM 2592 O O . LYS B 1 72 ? 14.586 21.375 6.977 1 96.06 72 LYS B O 1
ATOM 2597 N N . VAL B 1 73 ? 12.719 21.484 8.258 1 97.94 73 VAL B N 1
ATOM 2598 C CA . VAL B 1 73 ? 11.984 20.688 7.281 1 97.94 73 VAL B CA 1
ATOM 2599 C C . VAL B 1 73 ? 10.75 21.453 6.805 1 97.94 73 VAL B C 1
ATOM 2601 O O . VAL B 1 73 ? 10.266 22.344 7.492 1 97.94 73 VAL B O 1
ATOM 2604 N N . ILE B 1 74 ? 10.344 21.172 5.598 1 98.69 74 ILE B N 1
ATOM 2605 C CA . ILE B 1 74 ? 9.016 21.516 5.094 1 98.69 74 ILE B CA 1
ATOM 2606 C C . ILE B 1 74 ? 8.031 20.406 5.465 1 98.69 74 ILE B C 1
ATOM 2608 O O . ILE B 1 74 ? 8.094 19.297 4.926 1 98.69 74 ILE B O 1
ATOM 2612 N N . LEU B 1 75 ? 7.184 20.703 6.41 1 98.88 75 LEU B N 1
ATOM 2613 C CA . LEU B 1 75 ? 6.219 19.719 6.906 1 98.88 75 LEU B CA 1
ATOM 2614 C C . LEU B 1 75 ? 4.902 19.828 6.145 1 98.88 75 LEU B C 1
ATOM 2616 O O . LEU B 1 75 ? 4.223 20.859 6.199 1 98.88 75 LEU B O 1
ATOM 2620 N N . VAL B 1 76 ? 4.59 18.812 5.379 1 98.94 76 VAL B N 1
ATOM 2621 C CA . VAL B 1 76 ? 3.391 18.797 4.551 1 98.94 76 VAL B CA 1
ATOM 2622 C 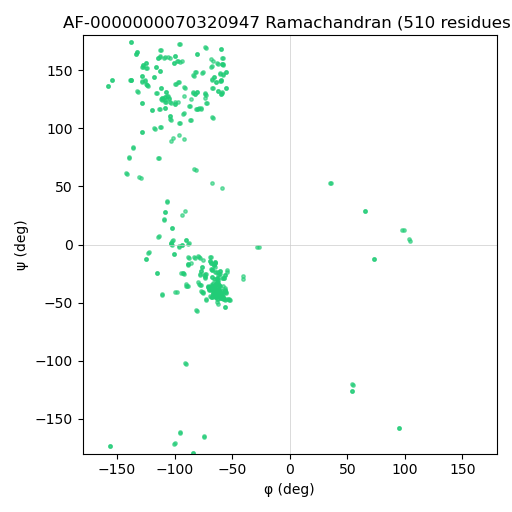C . VAL B 1 76 ? 2.367 17.828 5.121 1 98.94 76 VAL B C 1
ATOM 2624 O O . VAL B 1 76 ? 2.672 16.656 5.328 1 98.94 76 VAL B O 1
ATOM 2627 N N . ALA B 1 77 ? 1.189 18.281 5.383 1 98.88 77 ALA B N 1
ATOM 2628 C CA . ALA B 1 77 ? 0.154 17.438 5.977 1 98.88 77 ALA B CA 1
ATOM 2629 C C . ALA B 1 77 ? -1.097 17.422 5.105 1 98.88 77 ALA B C 1
ATOM 2631 O O . ALA B 1 77 ? -1.526 18.453 4.59 1 98.88 77 ALA B O 1
ATOM 2632 N N . HIS B 1 78 ? -1.604 16.266 4.977 1 98.88 78 HIS B N 1
ATOM 2633 C CA . HIS B 1 78 ? -2.834 16.062 4.219 1 98.88 78 HIS B CA 1
ATOM 2634 C C . HIS B 1 78 ? -3.984 15.656 5.129 1 98.88 78 HIS B C 1
ATOM 2636 O O . HIS B 1 78 ? -3.82 14.797 5.996 1 98.88 78 HIS B O 1
ATOM 2642 N N . SER B 1 79 ? -5.176 16.297 4.922 1 98.12 79 SER B N 1
ATOM 2643 C CA . SER B 1 79 ? -6.43 15.859 5.52 1 98.12 79 SER B CA 1
ATOM 2644 C C . SER B 1 79 ? -6.301 15.727 7.035 1 98.12 79 SER B C 1
ATOM 2646 O O . SER B 1 79 ? -5.879 16.656 7.715 1 98.12 79 SER B O 1
ATOM 2648 N N . MET B 1 80 ? -6.598 14.656 7.664 1 97.06 80 MET B N 1
ATOM 2649 C CA . MET B 1 80 ? -6.562 14.445 9.109 1 97.06 80 MET B CA 1
ATOM 2650 C C . MET B 1 80 ? -5.125 14.461 9.625 1 97.06 80 MET B C 1
ATOM 2652 O O . MET B 1 80 ? -4.895 14.648 10.82 1 97.06 80 MET B O 1
ATOM 2656 N N . GLY B 1 81 ? -4.168 14.328 8.703 1 98.19 81 GLY B N 1
ATOM 2657 C CA . GLY B 1 81 ? -2.766 14.391 9.086 1 98.19 81 GLY B CA 1
ATOM 2658 C C . GLY B 1 81 ? -2.355 15.75 9.609 1 98.19 81 GLY B C 1
ATOM 2659 O O . GLY B 1 81 ? -1.313 15.883 10.258 1 98.19 81 GLY B O 1
ATOM 2660 N N . GLY B 1 82 ? -3.178 16.75 9.359 1 98.38 82 GLY B N 1
ATOM 2661 C CA . GLY B 1 82 ? -2.893 18.109 9.828 1 98.38 82 GLY B CA 1
ATOM 2662 C C . GLY B 1 82 ? -2.85 18.203 11.344 1 98.38 82 GLY B C 1
ATOM 2663 O O . GLY B 1 82 ? -2.09 19.016 11.891 1 98.38 82 GLY B O 1
ATOM 2664 N N . ILE B 1 83 ? -3.646 17.406 11.992 1 97.19 83 ILE B N 1
ATOM 2665 C CA . ILE B 1 83 ? -3.699 17.453 13.453 1 97.19 83 ILE B CA 1
ATOM 2666 C C . ILE B 1 83 ? -2.389 16.922 14.031 1 97.19 83 ILE B C 1
ATOM 2668 O O . ILE B 1 83 ? -1.792 17.547 14.906 1 97.19 83 ILE B O 1
ATOM 2672 N N . SER B 1 84 ? -1.915 15.812 13.469 1 97.44 84 SER B N 1
ATOM 2673 C CA . SER B 1 84 ? -0.635 15.258 13.898 1 97.44 84 SER B CA 1
ATOM 2674 C C . SER B 1 84 ? 0.518 16.203 13.539 1 97.44 84 SER B C 1
ATOM 2676 O O . SER B 1 84 ? 1.465 16.344 14.32 1 97.44 84 SER B O 1
ATOM 2678 N N . ALA B 1 85 ? 0.433 16.812 12.406 1 98.31 85 ALA B N 1
ATOM 2679 C CA . ALA B 1 85 ? 1.478 17.734 11.969 1 98.31 85 ALA B CA 1
ATOM 2680 C C . ALA B 1 85 ? 1.537 18.953 12.875 1 98.31 85 ALA B C 1
ATOM 2682 O O . ALA B 1 85 ? 2.623 19.406 13.242 1 98.31 85 ALA B O 1
ATOM 2683 N N . ALA B 1 86 ? 0.382 19.469 13.211 1 97.88 86 ALA B N 1
ATOM 2684 C CA . ALA B 1 86 ? 0.325 20.625 14.109 1 97.88 86 ALA B CA 1
ATOM 2685 C C . ALA B 1 86 ? 0.894 20.281 15.484 1 97.88 86 ALA B C 1
ATOM 2687 O O . ALA B 1 86 ? 1.638 21.062 16.078 1 97.88 86 ALA B O 1
ATOM 2688 N N . PHE B 1 87 ? 0.514 19.109 15.93 1 96.94 87 PHE B N 1
ATOM 2689 C CA . PHE B 1 87 ? 1.032 18.609 17.203 1 96.94 87 PHE B CA 1
ATOM 2690 C C . PHE B 1 87 ? 2.553 18.516 17.172 1 96.94 87 PHE B C 1
ATOM 2692 O O . PHE B 1 87 ? 3.23 18.969 18.094 1 96.94 87 PHE B O 1
ATOM 2699 N N . ALA B 1 88 ? 3.08 17.984 16.125 1 97.75 88 ALA B N 1
ATOM 2700 C CA . ALA B 1 88 ? 4.523 17.844 15.961 1 97.75 88 ALA B CA 1
ATOM 2701 C C . ALA B 1 88 ? 5.191 19.219 15.867 1 97.75 88 ALA B C 1
ATOM 2703 O O . ALA B 1 88 ? 6.258 19.438 16.438 1 97.75 88 ALA B O 1
ATOM 2704 N N . ALA B 1 89 ? 4.582 20.109 15.172 1 97.81 89 ALA B N 1
ATOM 2705 C CA . ALA B 1 89 ? 5.113 21.453 15.023 1 97.81 89 ALA B CA 1
ATOM 2706 C C . ALA B 1 89 ? 5.152 22.172 16.375 1 97.81 89 ALA B C 1
ATOM 2708 O O . ALA B 1 89 ? 6.035 23.016 16.609 1 97.81 89 ALA B O 1
ATOM 2709 N N . ASP B 1 90 ? 4.195 21.875 17.203 1 97.31 90 ASP B N 1
ATOM 2710 C CA . ASP B 1 90 ? 4.176 22.484 18.531 1 97.31 90 ASP B CA 1
ATOM 2711 C C . ASP B 1 90 ? 5.367 22.016 19.359 1 97.31 90 ASP B C 1
ATOM 2713 O O . ASP B 1 90 ? 5.953 22.797 20.109 1 97.31 90 ASP B O 1
ATOM 2717 N N . MET B 1 91 ? 5.719 20.812 19.203 1 95.62 91 MET B N 1
ATOM 2718 C CA . MET B 1 91 ? 6.812 20.203 19.953 1 95.62 91 MET B CA 1
ATOM 2719 C C . MET B 1 91 ? 8.164 20.609 19.375 1 95.62 91 MET B C 1
ATOM 2721 O O . MET B 1 91 ? 9.141 20.75 20.109 1 95.62 91 MET B O 1
ATOM 2725 N N . PHE B 1 92 ? 8.195 20.781 18.047 1 96.5 92 PHE B N 1
ATOM 2726 C CA . PHE B 1 92 ? 9.469 21.062 17.375 1 96.5 92 PHE B CA 1
ATOM 2727 C C . PHE B 1 92 ? 9.352 22.281 16.469 1 96.5 92 PHE B C 1
ATOM 2729 O O . PHE B 1 92 ? 9.703 22.203 15.289 1 96.5 92 PHE B O 1
ATOM 2736 N N . PRO B 1 93 ? 8.969 23.391 17.047 1 96.94 93 PRO B N 1
ATOM 2737 C CA . PRO B 1 93 ? 8.75 24.562 16.172 1 96.94 93 PRO B CA 1
ATOM 2738 C C . PRO B 1 93 ? 10.023 25 15.461 1 96.94 93 PRO B C 1
ATOM 2740 O O . PRO B 1 93 ? 9.961 25.469 14.32 1 96.94 93 PRO B O 1
ATOM 2743 N N . ARG B 1 94 ? 11.195 24.781 16.016 1 96.06 94 ARG B N 1
ATOM 2744 C CA . ARG B 1 94 ? 12.453 25.25 15.453 1 96.06 94 ARG B CA 1
ATOM 2745 C C . ARG B 1 94 ? 12.922 24.344 14.328 1 96.06 94 ARG B C 1
ATOM 2747 O O . ARG B 1 94 ? 13.805 24.719 13.547 1 96.06 94 ARG B O 1
ATOM 2754 N N . LYS B 1 95 ? 12.266 23.234 14.188 1 97.06 95 LYS B N 1
ATOM 2755 C CA . LYS B 1 95 ? 12.656 22.281 13.141 1 97.06 95 LYS B CA 1
ATOM 2756 C C . LYS B 1 95 ? 11.797 22.469 11.891 1 97.06 95 LYS B C 1
ATOM 2758 O O . LYS B 1 95 ? 12.039 21.812 10.867 1 97.06 95 LYS B O 1
ATOM 2763 N N . ILE B 1 96 ? 10.883 23.359 11.969 1 98.06 96 ILE B N 1
ATOM 2764 C CA . ILE B 1 96 ? 9.945 23.5 10.859 1 98.06 96 ILE B CA 1
ATOM 2765 C C . ILE B 1 96 ? 10.172 24.844 10.172 1 98.06 96 ILE B C 1
ATOM 2767 O O . ILE B 1 96 ? 10 25.906 10.781 1 98.06 96 ILE B O 1
ATOM 2771 N N . SER B 1 97 ? 10.555 24.797 8.953 1 98.19 97 SER B N 1
ATOM 2772 C CA . SER B 1 97 ? 10.672 26.016 8.18 1 98.19 97 SER B CA 1
ATOM 2773 C C . SER B 1 97 ? 9.297 26.547 7.77 1 98.19 97 SER B C 1
ATOM 2775 O O . SER B 1 97 ? 9.047 27.75 7.828 1 98.19 97 SER B O 1
ATOM 2777 N N . VA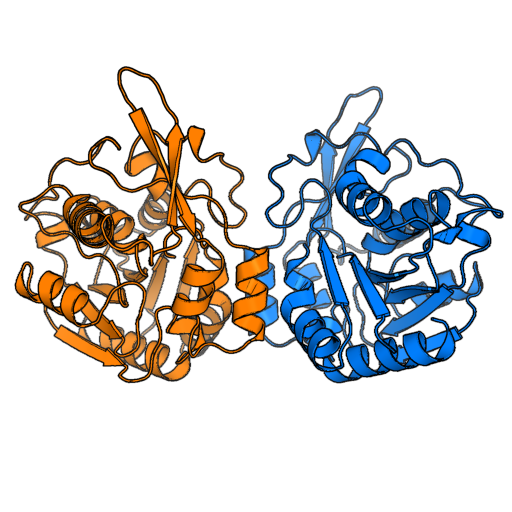L B 1 98 ? 8.484 25.641 7.383 1 98.75 98 VAL B N 1
ATOM 2778 C CA . VAL B 1 98 ? 7.109 25.969 6.992 1 98.75 98 VAL B CA 1
ATOM 2779 C C . VAL B 1 98 ? 6.238 24.719 7.113 1 98.75 98 VAL B C 1
ATOM 2781 O O . VAL B 1 98 ? 6.68 23.609 6.789 1 98.75 98 VAL B O 1
ATOM 2784 N N . ALA B 1 99 ? 5.055 24.859 7.656 1 98.88 99 ALA B N 1
ATOM 2785 C CA . ALA B 1 99 ? 4.027 23.812 7.672 1 98.88 99 ALA B CA 1
ATOM 2786 C C . ALA B 1 99 ? 2.992 24.047 6.578 1 98.88 99 ALA B C 1
ATOM 2788 O O . ALA B 1 99 ? 2.383 25.125 6.508 1 98.88 99 ALA B O 1
ATOM 2789 N N . VAL B 1 100 ? 2.863 23.094 5.723 1 98.94 100 VAL B N 1
ATOM 2790 C CA . VAL B 1 100 ? 1.934 23.203 4.602 1 98.94 100 VAL B CA 1
ATOM 2791 C C . VAL B 1 100 ? 0.738 22.281 4.84 1 98.94 100 VAL B C 1
ATOM 2793 O O . VAL B 1 100 ? 0.903 21.078 5.027 1 98.94 100 VAL B O 1
ATOM 2796 N N . PHE B 1 101 ? -0.438 22.844 4.852 1 98.94 101 PHE B N 1
ATOM 2797 C CA . PHE B 1 101 ? -1.678 22.094 5.012 1 98.94 101 PHE B CA 1
ATOM 2798 C C . PHE B 1 101 ? -2.395 21.938 3.676 1 98.94 101 PHE B C 1
ATOM 2800 O O . PHE B 1 101 ? -2.953 22.906 3.15 1 98.94 101 PHE B O 1
ATOM 2807 N N . VAL B 1 102 ? -2.379 20.766 3.125 1 98.94 102 VAL B N 1
ATOM 2808 C CA . VAL B 1 102 ? -2.982 20.438 1.836 1 98.94 102 VAL B CA 1
ATOM 2809 C C . VAL B 1 102 ? -4.387 19.875 2.049 1 98.94 102 VAL B C 1
ATOM 2811 O O . VAL B 1 102 ? -4.543 18.703 2.389 1 98.94 102 VAL B O 1
ATOM 2814 N N . THR B 1 103 ? -5.48 20.734 1.75 1 98.75 103 THR B N 1
ATOM 2815 C CA . THR B 1 103 ? -6.852 20.375 2.09 1 98.75 103 THR B CA 1
ATOM 2816 C C . THR B 1 103 ? -6.895 19.594 3.402 1 98.75 103 THR B C 1
ATOM 2818 O O . THR B 1 103 ? -7.488 18.516 3.469 1 98.75 103 THR B O 1
ATOM 2821 N N . SER B 1 104 ? -6.34 20.109 4.363 1 98.5 104 SER B N 1
ATOM 2822 C CA . SER B 1 104 ? -6.062 19.453 5.641 1 98.5 104 SER B CA 1
ATOM 2823 C C . SER B 1 104 ? -6.816 20.125 6.781 1 98.5 104 SER B C 1
ATOM 2825 O O . SER B 1 104 ? -7.133 21.312 6.707 1 98.5 104 SER B O 1
ATOM 2827 N N . PHE B 1 105 ? -7.09 19.344 7.812 1 97.94 105 PHE B N 1
ATOM 2828 C CA . PHE B 1 105 ? -7.441 19.969 9.078 1 97.94 105 PHE B CA 1
ATOM 2829 C C . PHE B 1 105 ? -6.289 20.812 9.602 1 97.94 105 PHE B C 1
ATOM 2831 O O . PHE B 1 105 ? -5.133 20.391 9.562 1 97.94 105 PHE B O 1
ATOM 2838 N N . MET B 1 106 ? -6.605 21.984 9.984 1 98.44 106 MET B N 1
ATOM 2839 C CA . MET B 1 106 ? -5.629 22.922 10.539 1 98.44 106 MET B CA 1
ATOM 2840 C C . MET B 1 106 ? -6.102 23.484 11.875 1 98.44 106 MET B C 1
ATOM 2842 O O . MET B 1 106 ? -6.84 24.469 11.922 1 98.44 106 MET B O 1
ATOM 2846 N N . PRO B 1 107 ? -5.598 22.844 12.961 1 96.56 107 PRO B N 1
ATOM 2847 C CA . PRO B 1 107 ? -5.977 23.359 14.281 1 96.56 107 PRO B CA 1
ATOM 2848 C C . PRO B 1 107 ? -5.5 24.781 14.523 1 96.56 107 PRO B C 1
ATOM 2850 O O . PRO B 1 107 ? -4.578 25.25 13.844 1 96.56 107 PRO B O 1
ATOM 2853 N N . ASP B 1 108 ? -6.207 25.469 15.422 1 96.69 108 ASP B N 1
ATOM 2854 C CA . ASP B 1 108 ? -5.727 26.75 15.906 1 96.69 108 ASP B CA 1
ATOM 2855 C C . ASP B 1 108 ? -5.051 26.609 17.266 1 96.69 108 ASP B C 1
ATOM 2857 O O . ASP B 1 108 ? -4.738 25.5 17.703 1 96.69 108 ASP B O 1
ATOM 2861 N N . THR B 1 109 ? -4.719 27.75 17.922 1 96.38 109 THR B N 1
ATOM 2862 C CA . THR B 1 109 ? -4.023 27.688 19.203 1 96.38 109 THR B CA 1
ATOM 2863 C C . THR B 1 109 ? -4.988 27.969 20.344 1 96.38 109 THR B C 1
ATOM 2865 O O . THR B 1 109 ? -4.59 27.953 21.516 1 96.38 109 THR B O 1
ATOM 2868 N N . THR B 1 110 ? -6.207 28.188 20.125 1 94.5 110 THR B N 1
ATOM 2869 C CA . THR B 1 110 ? -7.188 28.547 21.141 1 94.5 110 THR B CA 1
ATOM 2870 C C . THR B 1 110 ? -8 27.328 21.547 1 94.5 110 THR B C 1
ATOM 2872 O O . THR B 1 110 ? -8.297 27.156 22.734 1 94.5 110 THR B O 1
ATOM 2875 N N . ASN B 1 111 ? -8.367 26.516 20.594 1 93.12 111 ASN B N 1
ATOM 2876 C CA . ASN B 1 111 ? -9.164 25.312 20.828 1 93.12 111 ASN B CA 1
ATOM 2877 C C . ASN B 1 111 ? -8.289 24.062 20.859 1 93.12 111 ASN B C 1
ATOM 2879 O O . ASN B 1 111 ? -7.141 24.094 20.406 1 93.12 111 ASN B O 1
ATOM 2883 N N . PRO B 1 112 ? -8.906 23 21.438 1 92.44 112 PRO B N 1
ATOM 2884 C CA . PRO B 1 112 ? -8.188 21.719 21.297 1 92.44 112 PRO B CA 1
ATOM 2885 C C . PRO B 1 112 ? -8.008 21.312 19.844 1 92.44 112 PRO B C 1
ATOM 2887 O O . PRO B 1 112 ? -8.859 21.594 19 1 92.44 112 PRO B O 1
ATOM 2890 N N . PRO B 1 113 ? -6.891 20.625 19.562 1 93.06 113 PRO B N 1
ATOM 2891 C CA . PRO B 1 113 ? -6.613 20.25 18.172 1 93.06 113 PRO B CA 1
ATOM 2892 C C . PRO B 1 113 ? -7.758 19.469 17.531 1 93.06 113 PRO B C 1
ATOM 2894 O O . PRO B 1 113 ? -7.93 19.5 16.312 1 93.06 113 PRO B O 1
ATOM 2897 N N . SER B 1 114 ? -8.586 18.812 18.328 1 92.75 114 SER B N 1
ATOM 2898 C CA . SER B 1 114 ? -9.68 17.984 17.844 1 92.75 114 SER B CA 1
ATOM 2899 C C . SER B 1 114 ? -10.844 18.828 17.359 1 92.75 114 SER B C 1
ATOM 2901 O O . SER B 1 114 ? -11.766 18.328 16.703 1 92.75 114 SER B O 1
ATOM 2903 N N . TYR B 1 115 ? -10.852 20.062 17.656 1 93.38 115 TYR B N 1
ATOM 2904 C CA . TYR B 1 115 ? -11.992 20.938 17.438 1 93.38 115 TYR B CA 1
ATOM 2905 C C . TYR B 1 115 ? -12.383 20.953 15.969 1 93.38 115 TYR B C 1
ATOM 2907 O O . TYR B 1 115 ? -13.562 20.844 15.625 1 93.38 115 TYR B O 1
ATOM 2915 N N . VAL B 1 116 ? -11.422 21.109 15.078 1 93.94 116 VAL B N 1
ATOM 2916 C CA . VAL B 1 116 ? -11.68 21.234 13.648 1 93.94 116 VAL B CA 1
ATOM 2917 C C . VAL B 1 116 ? -12.266 19.938 13.109 1 93.94 116 VAL B C 1
ATOM 2919 O O . VAL B 1 116 ? -13.125 19.953 12.219 1 93.94 116 VAL B O 1
ATOM 2922 N N . PHE B 1 117 ? -11.828 18.828 13.617 1 93.12 117 PHE B N 1
ATOM 2923 C CA . PHE B 1 117 ? -12.359 17.531 13.195 1 93.12 117 PHE B CA 1
ATOM 2924 C C . PHE B 1 117 ? -13.766 17.328 13.742 1 93.12 117 PHE B C 1
ATOM 2926 O O . PHE B 1 117 ? -14.68 16.938 13 1 93.12 117 PHE B O 1
ATOM 2933 N N . GLU B 1 118 ? -13.938 17.594 14.992 1 91.5 118 GLU B N 1
ATOM 2934 C CA . GLU B 1 118 ? -15.219 17.391 15.664 1 91.5 118 GLU B CA 1
ATOM 2935 C C . GLU B 1 118 ? -16.297 18.297 15.07 1 91.5 118 GLU B C 1
ATOM 2937 O O . GLU B 1 118 ? -17.453 17.891 14.945 1 91.5 118 GLU B O 1
ATOM 2942 N N . LYS B 1 119 ? -15.906 19.469 14.781 1 91.56 119 LYS B N 1
ATOM 2943 C CA . LYS B 1 119 ? -16.859 20.391 14.172 1 91.56 119 LYS B CA 1
ATOM 2944 C C . LYS B 1 119 ? -17.344 19.859 12.828 1 91.56 119 LYS B C 1
ATOM 2946 O O . LYS B 1 119 ? -18.531 19.969 12.5 1 91.56 119 LYS B O 1
ATOM 2951 N N . LEU B 1 120 ? -16.438 19.312 12.031 1 90.06 120 LEU B N 1
ATOM 2952 C CA . LEU B 1 120 ? -16.828 18.766 10.734 1 90.06 120 LEU B CA 1
ATOM 2953 C C . LEU B 1 120 ? -17.781 17.594 10.898 1 90.06 120 LEU B C 1
ATOM 2955 O O . LEU B 1 120 ? -18.828 17.547 10.234 1 90.06 120 LEU B O 1
ATOM 2959 N N . ILE B 1 121 ? -17.438 16.656 11.734 1 84.94 121 ILE B N 1
ATOM 2960 C CA . ILE B 1 121 ? -18.25 15.461 11.922 1 84.94 121 ILE B CA 1
ATOM 2961 C C . ILE B 1 121 ? -19.609 15.844 12.508 1 84.94 121 ILE B C 1
ATOM 2963 O O . ILE B 1 121 ? -20.625 15.227 12.188 1 84.94 121 ILE B O 1
ATOM 2967 N N . GLY B 1 122 ? -19.594 16.766 13.406 1 82 122 GLY B N 1
ATOM 2968 C CA . GLY B 1 122 ? -20.828 17.234 14 1 82 122 GLY B CA 1
ATOM 2969 C C . GLY B 1 122 ? -21.766 17.891 12.992 1 82 122 GLY B C 1
ATOM 2970 O O . GLY B 1 122 ? -22.984 17.828 13.141 1 82 122 GLY B O 1
ATOM 2971 N N . SER B 1 123 ? -21.172 18.531 12.07 1 76.06 123 SER B N 1
ATOM 2972 C CA . SER B 1 123 ? -21.953 19.203 11.039 1 76.06 123 SER B CA 1
ATOM 2973 C C . SER B 1 123 ? -22.578 18.188 10.078 1 76.06 123 SER B C 1
ATOM 2975 O O . SER B 1 123 ? -23.578 18.484 9.414 1 76.06 123 SER B O 1
ATOM 2977 N N . HIS B 1 124 ? -22 16.984 9.914 1 65.06 124 HIS B N 1
ATOM 2978 C CA . HIS B 1 124 ? -22.469 15.969 8.969 1 65.06 124 HIS B CA 1
ATOM 2979 C C . HIS B 1 124 ? -23.406 14.984 9.656 1 65.06 124 HIS B C 1
ATOM 2981 O O . HIS B 1 124 ? -24.016 14.133 8.992 1 65.06 124 HIS B O 1
ATOM 2987 N N . SER B 1 125 ? -23.359 14.758 10.977 1 56.53 125 SER B N 1
ATOM 2988 C CA . SER B 1 125 ? -24.188 13.797 11.711 1 56.53 125 SER B CA 1
ATOM 2989 C C . SER B 1 125 ? -25.625 13.805 11.203 1 56.53 125 SER B C 1
ATOM 2991 O O . SER B 1 125 ? -26.297 12.773 11.234 1 56.53 125 SER B O 1
ATOM 2993 N N . ASP B 1 126 ? -26.016 14.891 10.742 1 50.5 126 ASP B N 1
ATOM 2994 C CA . ASP B 1 126 ? -27.391 14.867 10.266 1 50.5 126 ASP B CA 1
ATOM 2995 C C . ASP B 1 126 ? -27.469 14.375 8.82 1 50.5 126 ASP B C 1
ATOM 2997 O O . ASP B 1 126 ? -28.562 14.156 8.297 1 50.5 126 ASP B O 1
ATOM 3001 N N . SER B 1 127 ? -26.344 14.359 8.141 1 53.25 127 SER B N 1
ATOM 3002 C CA . SER B 1 127 ? -26.438 14.016 6.727 1 53.25 127 SER B CA 1
ATOM 3003 C C . SER B 1 127 ? -25.984 12.578 6.48 1 53.25 127 SER B C 1
ATOM 3005 O O . SER B 1 127 ? -24.875 12.188 6.855 1 53.25 127 SER B O 1
ATOM 3007 N N . GLU B 1 128 ? -26.875 11.641 6.562 1 52.12 128 GLU B N 1
ATOM 3008 C CA . GLU B 1 128 ? -26.75 10.242 6.188 1 52.12 128 GLU B CA 1
ATOM 3009 C C . GLU B 1 128 ? -25.703 10.055 5.086 1 52.12 128 GLU B C 1
ATOM 3011 O O . GLU B 1 128 ? -25.344 8.93 4.75 1 52.12 128 GLU B O 1
ATOM 3016 N N . GLU B 1 129 ? -25.125 11.156 4.633 1 55.72 129 GLU B N 1
ATOM 3017 C CA . GLU B 1 129 ? -24.438 11.125 3.346 1 55.72 129 GLU B CA 1
ATOM 3018 C C . GLU B 1 129 ? -22.953 10.789 3.514 1 55.72 129 GLU B C 1
ATOM 3020 O O . GLU B 1 129 ? -22.359 10.164 2.645 1 55.72 129 GLU B O 1
ATOM 3025 N N . ILE B 1 130 ? -22.375 11.125 4.824 1 64.31 130 ILE B N 1
ATOM 3026 C CA . ILE B 1 130 ? -20.953 10.844 4.875 1 64.31 130 ILE B CA 1
ATOM 3027 C C . ILE B 1 130 ? -20.719 9.43 5.41 1 64.31 130 ILE B C 1
ATOM 3029 O O . ILE B 1 130 ? -21.125 9.109 6.527 1 64.31 130 ILE B O 1
ATOM 3033 N N . ASP B 1 131 ? -20.641 8.43 4.613 1 84.19 131 ASP B N 1
ATOM 3034 C CA . ASP B 1 131 ? -20.422 7.016 4.906 1 84.19 131 ASP B CA 1
ATOM 3035 C C . ASP B 1 131 ? -19.109 6.793 5.637 1 84.19 131 ASP B C 1
ATOM 3037 O O . ASP B 1 131 ? -18.281 5.984 5.203 1 84.19 131 ASP B O 1
ATOM 3041 N N . LEU B 1 132 ? -18.875 7.637 6.762 1 85.62 132 LEU B N 1
ATOM 3042 C CA . LEU B 1 132 ? -17.828 7.375 7.738 1 85.62 132 LEU B CA 1
ATOM 3043 C C . LEU B 1 132 ? -18.359 6.543 8.898 1 85.62 132 LEU B C 1
ATOM 3045 O O . LEU B 1 132 ? -19.406 6.848 9.453 1 85.62 132 LEU B O 1
ATOM 3049 N N . LYS B 1 133 ? -17.703 5.5 9.18 1 87.38 133 LYS B N 1
ATOM 3050 C CA . LYS B 1 133 ? -18.094 4.637 10.289 1 87.38 133 LYS B CA 1
ATOM 3051 C C . LYS B 1 133 ? -17.234 4.914 11.523 1 87.38 133 LYS B C 1
ATOM 3053 O O . LYS B 1 133 ? -16 4.895 11.461 1 87.38 133 LYS B O 1
ATOM 3058 N N . LEU B 1 134 ? -17.938 5.246 12.57 1 87.81 134 LEU B N 1
ATOM 3059 C CA . LEU B 1 134 ? -17.266 5.48 13.844 1 87.81 134 LEU B CA 1
ATOM 3060 C C . LEU B 1 134 ? -17.516 4.324 14.805 1 87.81 134 LEU B C 1
ATOM 3062 O O . LEU B 1 134 ? -18.656 3.855 14.938 1 87.81 134 LEU B O 1
ATOM 3066 N N . GLU B 1 135 ? -16.516 3.775 15.352 1 91 135 GLU B N 1
ATOM 3067 C CA . GLU B 1 135 ? -16.609 2.705 16.344 1 91 135 GLU B CA 1
ATOM 3068 C C . GLU B 1 135 ? -15.812 3.031 17.594 1 91 135 GLU B C 1
ATOM 3070 O O . GLU B 1 135 ? -14.82 3.76 17.531 1 91 135 GLU B O 1
ATOM 3075 N N . THR B 1 136 ? -16.219 2.496 18.719 1 90.81 136 THR B N 1
ATOM 3076 C CA . THR B 1 136 ? -15.586 2.811 19.984 1 90.81 136 THR B CA 1
ATOM 3077 C C . THR B 1 136 ? -14.555 1.749 20.359 1 90.81 136 THR B C 1
ATOM 3079 O O . THR B 1 136 ? -14.758 0.561 20.094 1 90.81 136 THR B O 1
ATOM 3082 N N . TYR B 1 137 ? -13.531 2.273 20.859 1 89.81 137 TYR B N 1
ATOM 3083 C CA . TYR B 1 137 ? -12.547 1.425 21.531 1 89.81 137 TYR B CA 1
ATOM 3084 C C . TYR B 1 137 ? -12.055 2.07 22.812 1 89.81 137 TYR B C 1
ATOM 3086 O O . TYR B 1 137 ? -12.531 3.141 23.203 1 89.81 137 TYR B O 1
ATOM 3094 N N . GLY B 1 138 ? -11.289 1.444 23.562 1 86.31 138 GLY B N 1
ATOM 3095 C CA . GLY B 1 138 ? -10.836 1.963 24.859 1 86.31 138 GLY B CA 1
ATOM 3096 C C . GLY B 1 138 ? -11.68 1.472 26.016 1 86.31 138 GLY B C 1
ATOM 3097 O O . GLY B 1 138 ? -12.227 0.369 25.969 1 86.31 138 GLY B O 1
ATOM 3098 N N . THR B 1 139 ? -11.625 2.273 27.188 1 84.38 139 THR B N 1
ATOM 3099 C CA . THR B 1 139 ? -12.344 1.868 28.375 1 84.38 139 THR B CA 1
ATOM 3100 C C . THR B 1 139 ? -13.594 2.723 28.578 1 84.38 139 THR B C 1
ATOM 3102 O O . THR B 1 139 ? -13.742 3.773 27.953 1 84.38 139 THR B O 1
ATOM 3105 N N . ASN B 1 140 ? -14.445 2.205 29.344 1 84.88 140 ASN B N 1
ATOM 3106 C CA . ASN B 1 140 ? -15.656 2.955 29.641 1 84.88 140 ASN B CA 1
ATOM 3107 C C . ASN B 1 140 ? -15.344 4.332 30.219 1 84.88 140 ASN B C 1
ATOM 3109 O O . ASN B 1 140 ? -16.062 5.297 29.953 1 84.88 140 ASN B O 1
ATOM 3113 N N . ASP B 1 141 ? -14.328 4.418 31.031 1 84.56 141 ASP B N 1
ATOM 3114 C CA . ASP B 1 141 ? -13.945 5.672 31.672 1 84.56 141 ASP B CA 1
ATOM 3115 C C . ASP B 1 141 ? -13.211 6.59 30.688 1 84.56 141 ASP B C 1
ATOM 3117 O O . ASP B 1 141 ? -13.18 7.809 30.891 1 84.56 141 ASP B O 1
ATOM 3121 N N . HIS B 1 142 ? -12.648 6.008 29.672 1 86.06 142 HIS B N 1
ATOM 3122 C CA . HIS B 1 142 ? -11.914 6.758 28.656 1 86.06 142 HIS B CA 1
ATOM 3123 C C . HIS B 1 142 ? -12.195 6.211 27.25 1 86.06 142 HIS B C 1
ATOM 3125 O O . HIS B 1 142 ? -11.312 5.633 26.625 1 86.06 142 HIS B O 1
ATOM 3131 N N . PRO B 1 143 ? -13.438 6.559 26.812 1 90.5 143 PRO B N 1
ATOM 3132 C CA . PRO B 1 143 ? -13.812 6.023 25.5 1 90.5 143 PRO B CA 1
ATOM 3133 C C . PRO B 1 143 ? -13.086 6.715 24.344 1 90.5 143 PRO B C 1
ATOM 3135 O O . PRO B 1 143 ? -12.953 7.941 24.344 1 90.5 143 PRO B O 1
ATOM 3138 N N . LEU B 1 144 ? -12.508 5.961 23.453 1 93.06 144 LEU B N 1
ATOM 3139 C CA . LEU B 1 144 ? -11.867 6.418 22.219 1 93.06 144 LEU B CA 1
ATOM 3140 C C . LEU B 1 144 ? -12.617 5.906 21 1 93.06 144 LEU B C 1
ATOM 3142 O O . LEU B 1 144 ? -13.477 5.023 21.125 1 93.06 144 LEU B O 1
ATOM 3146 N N . MET B 1 145 ? -12.383 6.559 19.922 1 92.56 145 MET B N 1
ATOM 3147 C CA . MET B 1 145 ? -13.148 6.184 18.734 1 92.56 145 MET B CA 1
ATOM 3148 C C . MET B 1 145 ? -12.227 5.926 17.547 1 92.56 145 MET B C 1
ATOM 3150 O O . MET B 1 145 ? -11.18 6.559 17.422 1 92.56 145 MET B O 1
ATOM 3154 N N . THR B 1 146 ? -12.609 4.996 16.75 1 94.81 146 THR B N 1
ATOM 3155 C CA . THR B 1 146 ? -11.992 4.785 15.453 1 94.81 146 THR B CA 1
ATOM 3156 C C . THR B 1 146 ? -12.859 5.391 14.344 1 94.81 146 THR B C 1
ATOM 3158 O O . THR B 1 146 ? -14.047 5.652 14.547 1 94.81 146 THR B O 1
ATOM 3161 N N . VAL B 1 147 ? -12.234 5.691 13.258 1 93.69 147 VAL B N 1
ATOM 3162 C CA . VAL B 1 147 ? -12.938 6.129 12.062 1 93.69 147 VAL B CA 1
ATOM 3163 C C . VAL B 1 147 ? -12.57 5.23 10.883 1 93.69 147 VAL B C 1
ATOM 3165 O O . VAL B 1 147 ? -11.414 4.816 10.75 1 93.69 147 VAL B O 1
ATOM 3168 N N . PHE B 1 148 ? -13.523 4.859 10.109 1 93.62 148 PHE B N 1
ATOM 3169 C CA . PHE B 1 148 ? -13.32 4.09 8.883 1 93.62 148 PHE B CA 1
ATOM 3170 C C . PHE B 1 148 ? -14.078 4.715 7.723 1 93.62 148 PHE B C 1
ATOM 3172 O O . PHE B 1 148 ? -15.258 5.043 7.852 1 93.62 148 PHE B O 1
ATOM 3179 N N . ILE B 1 149 ? -13.398 4.887 6.609 1 93.31 149 ILE B N 1
ATOM 3180 C CA . ILE B 1 149 ? -13.969 5.5 5.414 1 93.31 149 ILE B CA 1
ATOM 3181 C C . ILE B 1 149 ? -14.797 4.465 4.645 1 93.31 149 ILE B C 1
ATOM 3183 O O . ILE B 1 149 ? -14.25 3.469 4.164 1 93.31 149 ILE B O 1
ATOM 3187 N N . GLY B 1 150 ? -16.094 4.676 4.523 1 93.12 150 GLY B N 1
ATOM 3188 C CA . GLY B 1 150 ? -16.938 3.799 3.732 1 93.12 150 GLY B CA 1
ATOM 3189 C C . GLY B 1 150 ? -16.734 3.967 2.238 1 93.12 150 GLY B C 1
ATOM 3190 O O . GLY B 1 150 ? -16.062 4.902 1.797 1 93.12 150 GLY B O 1
ATOM 3191 N N . PRO B 1 151 ? -17.312 3.037 1.412 1 93.62 151 PRO B N 1
ATOM 3192 C CA . PRO B 1 151 ? -17.062 3.035 -0.032 1 93.62 151 PRO B CA 1
ATOM 3193 C C . PRO B 1 151 ? -17.547 4.309 -0.716 1 93.62 151 PRO B C 1
ATOM 3195 O O . PRO B 1 151 ? -16.922 4.793 -1.655 1 93.62 151 PRO B O 1
ATOM 3198 N N . LYS B 1 152 ? -18.688 4.855 -0.301 1 92.75 152 LYS B N 1
ATOM 3199 C CA . LYS B 1 152 ? -19.219 6.066 -0.924 1 92.75 152 LYS B CA 1
ATOM 3200 C C . LYS B 1 152 ? -18.328 7.27 -0.635 1 92.75 152 LYS B C 1
ATOM 3202 O O . LYS B 1 152 ? -18.047 8.07 -1.529 1 92.75 152 LYS B O 1
ATOM 3207 N N . TYR B 1 153 ? -17.922 7.402 0.606 1 93.12 153 TYR B N 1
ATOM 3208 C CA . TYR B 1 153 ? -17.047 8.5 0.995 1 93.12 153 TYR B CA 1
ATOM 3209 C C . TYR B 1 153 ? -15.695 8.398 0.3 1 93.12 153 TYR B C 1
ATOM 3211 O O . TYR B 1 153 ? -15.156 9.398 -0.178 1 93.12 153 TYR B O 1
ATOM 3219 N N . LEU B 1 154 ? -15.203 7.172 0.286 1 96.25 154 LEU B N 1
ATOM 3220 C CA . LEU B 1 154 ? -13.93 6.953 -0.397 1 96.25 154 LEU B CA 1
ATOM 3221 C C . LEU B 1 154 ? -14.023 7.363 -1.863 1 96.25 154 LEU B C 1
ATOM 3223 O O . LEU B 1 154 ? -13.125 8.016 -2.389 1 96.25 154 LEU B O 1
ATOM 3227 N N . LYS B 1 155 ? -15.078 6.984 -2.525 1 95.88 155 LYS B N 1
ATOM 3228 C CA . LYS B 1 155 ? -15.289 7.34 -3.926 1 95.88 155 LYS B CA 1
ATOM 3229 C C . LYS B 1 155 ? -15.32 8.852 -4.109 1 95.88 155 LYS B C 1
ATOM 3231 O O . LYS B 1 155 ? -14.734 9.383 -5.059 1 95.88 155 LYS B O 1
ATOM 3236 N N . ASN B 1 156 ? -15.938 9.523 -3.178 1 94.12 156 ASN B N 1
ATOM 3237 C CA . ASN B 1 156 ? -16.031 10.977 -3.24 1 94.12 156 ASN B CA 1
ATOM 3238 C C . ASN B 1 156 ? -14.656 11.633 -3.057 1 94.12 156 ASN B C 1
ATOM 3240 O O . ASN B 1 156 ? -14.359 12.641 -3.697 1 94.12 156 ASN B O 1
ATOM 3244 N N . MET B 1 157 ? -13.867 11.086 -2.197 1 96.44 157 MET B N 1
ATOM 3245 C CA . MET B 1 157 ? -12.523 11.609 -1.949 1 96.44 157 MET B CA 1
ATOM 3246 C C . MET B 1 157 ? -11.664 11.516 -3.203 1 96.44 157 MET B C 1
ATOM 3248 O O . MET B 1 157 ? -10.766 12.336 -3.414 1 96.44 157 MET B O 1
ATOM 3252 N N . TYR B 1 158 ? -11.953 10.508 -4.016 1 98.12 158 TYR B N 1
ATOM 3253 C CA . TYR B 1 158 ? -11.148 10.203 -5.195 1 98.12 158 TYR B CA 1
ATOM 3254 C C . TYR B 1 158 ? -11.898 10.57 -6.473 1 98.12 158 TYR B C 1
ATOM 3256 O O . TYR B 1 158 ? -11.656 9.984 -7.531 1 98.12 158 TYR B O 1
ATOM 3264 N N . LEU B 1 159 ? -12.742 11.492 -6.418 1 97.44 159 LEU B N 1
ATOM 3265 C CA . LEU B 1 159 ? -13.695 11.852 -7.457 1 97.44 159 LEU B CA 1
ATOM 3266 C C . LEU B 1 159 ? -12.984 12.156 -8.773 1 97.44 159 LEU B C 1
ATOM 3268 O O . LEU B 1 159 ? -13.477 11.797 -9.844 1 97.44 159 LEU B O 1
ATOM 3272 N N . LEU B 1 160 ? -11.875 12.805 -8.742 1 98.62 160 LEU B N 1
ATOM 3273 C CA . LEU B 1 160 ? -11.164 13.219 -9.945 1 98.62 160 LEU B CA 1
ATOM 3274 C C . LEU B 1 160 ? -9.828 12.484 -10.07 1 98.62 160 LEU B C 1
ATOM 3276 O O . LEU B 1 160 ? -9.008 12.82 -10.922 1 98.62 160 LEU B O 1
ATOM 3280 N N . SER B 1 161 ? -9.602 11.516 -9.195 1 98.69 161 SER B N 1
ATOM 3281 C CA . SER B 1 161 ? -8.375 10.727 -9.203 1 98.69 161 SER B CA 1
ATOM 3282 C C . SER B 1 161 ? -8.453 9.602 -10.234 1 98.69 161 SER B C 1
ATOM 3284 O O . SER B 1 161 ? -9.539 9.109 -10.539 1 98.69 161 SER B O 1
ATOM 3286 N N . PRO B 1 162 ? -7.297 9.25 -10.805 1 98.5 162 PRO B N 1
ATOM 3287 C CA . PRO B 1 162 ? -7.293 8.094 -11.703 1 98.5 162 PRO B CA 1
ATOM 3288 C C . PRO B 1 162 ? -7.852 6.836 -11.039 1 98.5 162 PRO B C 1
ATOM 3290 O O . PRO B 1 162 ? -7.648 6.621 -9.844 1 98.5 162 PRO B O 1
ATOM 3293 N N . ILE B 1 163 ? -8.445 6.02 -11.805 1 98.31 163 ILE B N 1
ATOM 3294 C CA . ILE B 1 163 ? -9.117 4.82 -11.32 1 98.31 163 ILE B CA 1
ATOM 3295 C C . ILE B 1 163 ? -8.102 3.9 -10.648 1 98.31 163 ILE B C 1
ATOM 3297 O O . ILE B 1 163 ? -8.422 3.229 -9.664 1 98.31 163 ILE B O 1
ATOM 3301 N N . GLU B 1 164 ? -6.863 3.826 -11.117 1 98.25 164 GLU B N 1
ATOM 3302 C CA . GLU B 1 164 ? -5.84 2.965 -10.531 1 98.25 164 GLU B CA 1
ATOM 3303 C C . GLU B 1 164 ? -5.543 3.363 -9.086 1 98.25 164 GLU B C 1
ATOM 3305 O O . GLU B 1 164 ? -5.367 2.502 -8.227 1 98.25 164 GLU B O 1
ATOM 3310 N N . ASP B 1 165 ? -5.531 4.68 -8.875 1 98.75 165 ASP B N 1
ATOM 3311 C CA . ASP B 1 165 ? -5.262 5.164 -7.523 1 98.75 165 ASP B CA 1
ATOM 3312 C C . ASP B 1 165 ? -6.438 4.879 -6.594 1 98.75 165 ASP B C 1
ATOM 3314 O O . ASP B 1 165 ? -6.242 4.582 -5.414 1 98.75 165 ASP B O 1
ATOM 3318 N N . PHE B 1 166 ? -7.641 5.008 -7.176 1 98.62 166 PHE B N 1
ATOM 3319 C CA . PHE B 1 166 ? -8.836 4.66 -6.41 1 98.62 166 PHE B CA 1
ATOM 3320 C C . PHE B 1 166 ? -8.828 3.184 -6.039 1 98.62 166 PHE B C 1
ATOM 3322 O O . PHE B 1 166 ? -9.133 2.822 -4.898 1 98.62 166 PHE B O 1
ATOM 3329 N N . GLU B 1 167 ? -8.461 2.295 -6.953 1 98.31 167 GLU B N 1
ATOM 3330 C CA . GLU B 1 167 ? -8.367 0.862 -6.688 1 98.31 167 GLU B CA 1
ATOM 3331 C C . GLU B 1 167 ? -7.281 0.561 -5.66 1 98.31 167 GLU B C 1
ATOM 3333 O O . GLU B 1 167 ? -7.457 -0.307 -4.801 1 98.31 167 GLU B O 1
ATOM 3338 N N . LEU B 1 168 ? -6.191 1.262 -5.789 1 98.69 168 LEU B N 1
ATOM 3339 C CA . LEU B 1 168 ? -5.121 1.148 -4.805 1 98.69 168 LEU B CA 1
ATOM 3340 C C . LEU B 1 168 ? -5.633 1.479 -3.406 1 98.69 168 LEU B C 1
ATOM 3342 O O . LEU B 1 168 ? -5.348 0.755 -2.449 1 98.69 168 LEU B O 1
ATOM 3346 N N . ALA B 1 169 ? -6.355 2.543 -3.291 1 98.62 169 ALA B N 1
ATOM 3347 C CA . ALA B 1 169 ? -6.918 2.961 -2.01 1 98.62 169 ALA B CA 1
ATOM 3348 C C . ALA B 1 169 ? -7.84 1.886 -1.439 1 98.62 169 ALA B C 1
ATOM 3350 O O . ALA B 1 169 ? -7.777 1.576 -0.248 1 98.62 169 ALA B O 1
ATOM 3351 N N . LYS B 1 170 ? -8.633 1.324 -2.256 1 97.94 170 LYS B N 1
ATOM 3352 C CA . LYS B 1 170 ? -9.555 0.287 -1.8 1 97.94 170 LYS B CA 1
ATOM 3353 C C . LYS B 1 170 ? -8.805 -0.866 -1.143 1 97.94 170 LYS B C 1
ATOM 3355 O O . LYS B 1 170 ? -9.32 -1.514 -0.232 1 97.94 170 LYS B O 1
ATOM 3360 N N . MET B 1 171 ? -7.613 -1.043 -1.583 1 98.12 171 MET B N 1
ATOM 3361 C CA . MET B 1 171 ? -6.828 -2.18 -1.108 1 98.12 171 MET B CA 1
ATOM 3362 C C . MET B 1 171 ? -6.055 -1.816 0.156 1 98.12 171 MET B C 1
ATOM 3364 O O . MET B 1 171 ? -5.645 -2.699 0.912 1 98.12 171 MET B O 1
ATOM 3368 N N . LEU B 1 172 ? -5.926 -0.476 0.399 1 98.56 172 LEU B N 1
ATOM 3369 C CA . LEU B 1 172 ? -4.871 -0.14 1.352 1 98.56 172 LEU B CA 1
ATOM 3370 C C . LEU B 1 172 ? -5.426 0.696 2.502 1 98.56 172 LEU B C 1
ATOM 3372 O O . LEU B 1 172 ? -4.766 0.866 3.527 1 98.56 172 LEU B O 1
ATOM 3376 N N . VAL B 1 173 ? -6.652 1.226 2.4 1 97.88 173 VAL B N 1
ATOM 3377 C CA . VAL B 1 173 ? -7.215 2.014 3.492 1 97.88 173 VAL B CA 1
ATOM 3378 C C . VAL B 1 173 ? -7.484 1.11 4.695 1 97.88 173 VAL B C 1
ATOM 3380 O O . VAL B 1 173 ? -7.895 -0.042 4.535 1 97.88 173 VAL B O 1
ATOM 3383 N N . ARG B 1 174 ? -7.227 1.641 5.867 1 96.5 174 ARG B N 1
ATOM 3384 C CA . ARG B 1 174 ? -7.418 0.968 7.145 1 96.5 174 ARG B CA 1
ATOM 3385 C C . ARG B 1 174 ? -8.156 1.868 8.133 1 96.5 174 ARG B C 1
ATOM 3387 O O . ARG B 1 174 ? -8.203 3.088 7.953 1 96.5 174 ARG B O 1
ATOM 3394 N N . VAL B 1 175 ? -8.625 1.238 9.188 1 96.38 175 VAL B N 1
ATOM 3395 C CA . VAL B 1 175 ? -9.25 1.977 10.281 1 96.38 175 VAL B CA 1
ATOM 3396 C C . VAL B 1 175 ? -8.227 2.889 10.945 1 96.38 175 VAL B C 1
ATOM 3398 O O . VAL B 1 175 ? -7.059 2.514 11.094 1 96.38 175 VAL B O 1
ATOM 3401 N N . ALA B 1 176 ? -8.633 4.102 11.297 1 96.56 176 ALA B N 1
ATOM 3402 C CA . ALA B 1 176 ? -7.766 5.078 11.945 1 96.56 176 ALA B CA 1
ATOM 3403 C C . ALA B 1 176 ? -8.383 5.566 13.258 1 96.56 176 ALA B C 1
ATOM 3405 O O . ALA B 1 176 ? -9.594 5.438 13.469 1 96.56 176 ALA B O 1
ATOM 3406 N N . PRO B 1 177 ? -7.52 6.059 14.18 1 95.31 177 PRO B N 1
ATOM 3407 C CA . PRO B 1 177 ? -8.125 6.707 15.344 1 95.31 177 PRO B CA 1
ATOM 3408 C C . PRO B 1 177 ? -8.852 8 14.992 1 95.31 177 PRO B C 1
ATOM 3410 O O . PRO B 1 177 ? -8.32 8.82 14.234 1 95.31 177 PRO B O 1
ATOM 3413 N N . ALA B 1 178 ? -10.016 8.086 15.547 1 92.19 178 ALA B N 1
ATOM 3414 C CA . ALA B 1 178 ? -10.703 9.367 15.414 1 92.19 178 ALA B CA 1
ATOM 3415 C C . ALA B 1 178 ? -10.055 10.43 16.297 1 92.19 178 ALA B C 1
ATOM 3417 O O . ALA B 1 178 ? -9.789 10.188 17.469 1 92.19 178 ALA B O 1
ATOM 3418 N N . MET B 1 179 ? -9.734 11.516 15.766 1 90.5 179 MET B N 1
ATOM 3419 C CA . MET B 1 179 ? -9.031 12.586 16.484 1 90.5 179 MET B CA 1
ATOM 3420 C C . MET B 1 179 ? -10.008 13.438 17.281 1 90.5 179 MET B C 1
ATOM 3422 O O . MET B 1 179 ? -10.109 14.641 17.062 1 90.5 179 MET B O 1
ATOM 3426 N N . THR B 1 180 ? -10.602 12.719 18.281 1 88.62 180 THR B N 1
ATOM 3427 C CA . THR B 1 180 ? -11.578 13.406 19.109 1 88.62 180 THR B CA 1
ATOM 3428 C C . THR B 1 180 ? -10.922 13.922 20.391 1 88.62 180 THR B C 1
ATOM 3430 O O . THR B 1 180 ? -9.758 13.609 20.672 1 88.62 180 THR B O 1
ATOM 3433 N N . SER B 1 181 ? -11.688 14.703 21.156 1 86.44 181 SER B N 1
ATOM 3434 C CA . SER B 1 181 ? -11.203 15.32 22.391 1 86.44 181 SER B CA 1
ATOM 3435 C C . SER B 1 181 ? -10.875 14.266 23.438 1 86.44 181 SER B C 1
ATOM 3437 O O . SER B 1 181 ? -10.172 14.555 24.406 1 86.44 181 SER B O 1
ATOM 3439 N N . ASN B 1 182 ? -11.422 13.078 23.25 1 83.31 182 ASN B N 1
ATOM 3440 C CA . ASN B 1 182 ? -11.125 12.008 24.203 1 83.31 182 ASN B CA 1
ATOM 3441 C C . ASN B 1 182 ? -9.711 11.477 24.016 1 83.31 182 ASN B C 1
ATOM 3443 O O . ASN B 1 182 ? -9.172 10.812 24.906 1 83.31 182 ASN B O 1
ATOM 3447 N N . LEU B 1 183 ? -9.273 11.602 22.844 1 80.25 183 LEU B N 1
ATOM 3448 C CA . LEU B 1 183 ? -7.879 11.242 22.641 1 80.25 183 LEU B CA 1
ATOM 3449 C C . LEU B 1 183 ? -6.945 12.211 23.359 1 80.25 183 LEU B C 1
ATOM 3451 O O . LEU B 1 183 ? -6.953 13.406 23.078 1 80.25 183 LEU B O 1
ATOM 3455 N N . THR B 1 184 ? -6.293 11.758 24.422 1 65.62 184 THR B N 1
ATOM 3456 C CA . THR B 1 184 ? -5.484 12.586 25.312 1 65.62 184 THR B CA 1
ATOM 3457 C C . THR B 1 184 ? -4.375 13.289 24.531 1 65.62 184 THR B C 1
ATOM 3459 O O . THR B 1 184 ? -3.863 12.75 23.562 1 65.62 184 THR B O 1
ATOM 3462 N N . GLY B 1 185 ? -3.916 14.414 25.047 1 63.03 185 GLY B N 1
ATOM 3463 C CA . GLY B 1 185 ? -2.904 15.266 24.438 1 63.03 185 GLY B CA 1
ATOM 3464 C C . GLY B 1 185 ? -3.492 16.453 23.703 1 63.03 185 GLY B C 1
ATOM 3465 O O . GLY B 1 185 ? -2.818 17.062 22.859 1 63.03 185 GLY B O 1
ATOM 3466 N N . THR B 1 186 ? -4.785 16.516 24.078 1 61.81 186 THR B N 1
ATOM 3467 C CA . THR B 1 186 ? -5.609 17.438 23.328 1 61.81 186 THR B CA 1
ATOM 3468 C C . THR B 1 186 ? -5.672 18.797 24.031 1 61.81 186 THR B C 1
ATOM 3470 O O . THR B 1 186 ? -6.629 19.547 23.844 1 61.81 186 THR B O 1
ATOM 3473 N N . LYS B 1 187 ? -4.508 18.969 24.844 1 76.06 187 LYS B N 1
ATOM 3474 C CA . LYS B 1 187 ? -4.461 20.375 25.25 1 76.06 187 LYS B CA 1
ATOM 3475 C C . LYS B 1 187 ? -4.207 21.281 24.031 1 76.06 187 LYS B C 1
ATOM 3477 O O . LYS B 1 187 ? -3.645 20.828 23.031 1 76.06 187 LYS B O 1
ATOM 3482 N N . SER B 1 188 ? -4.594 22.5 24.234 1 86.69 188 SER B N 1
ATOM 3483 C CA . SER B 1 188 ? -4.426 23.453 23.141 1 86.69 188 SER B CA 1
ATOM 3484 C C . SER B 1 188 ? -2.959 23.609 22.75 1 86.69 188 SER B C 1
ATOM 3486 O O . SER B 1 188 ? -2.078 23.562 23.609 1 86.69 188 SER B O 1
ATOM 3488 N N . LEU B 1 189 ? -2.754 23.719 21.484 1 94.88 189 LEU B N 1
ATOM 3489 C CA . LEU B 1 189 ? -1.418 24 20.984 1 94.88 189 LEU B CA 1
ATOM 3490 C C . LEU B 1 189 ? -0.979 25.406 21.375 1 94.88 189 LEU B C 1
ATOM 3492 O O . LEU B 1 189 ? -1.816 26.281 21.609 1 94.88 189 LEU B O 1
ATOM 3496 N N . THR B 1 190 ? 0.227 25.609 21.469 1 96.38 190 THR B N 1
ATOM 3497 C CA . THR B 1 190 ? 0.717 26.844 22.094 1 96.38 190 THR B CA 1
ATOM 3498 C C . THR B 1 190 ? 1.072 27.875 21.016 1 96.38 190 THR B C 1
ATOM 3500 O O . THR B 1 190 ? 1.421 27.516 19.891 1 96.38 190 THR B O 1
ATOM 3503 N N . GLU B 1 191 ? 1.09 29.125 21.391 1 96.56 191 GLU B N 1
ATOM 3504 C CA . GLU B 1 191 ? 1.498 30.219 20.516 1 96.56 191 GLU B CA 1
ATOM 3505 C C . GLU B 1 191 ? 2.998 30.172 20.234 1 96.56 191 GLU B C 1
ATOM 3507 O O . GLU B 1 191 ? 3.439 30.484 19.125 1 96.56 191 GLU B O 1
ATOM 3512 N N . GLU B 1 192 ? 3.781 29.812 21.25 1 96.81 192 GLU B N 1
ATOM 3513 C CA . GLU B 1 192 ? 5.234 29.781 21.109 1 96.81 192 GLU B CA 1
ATOM 3514 C C . GLU B 1 192 ? 5.68 28.578 20.281 1 96.81 192 GLU B C 1
ATOM 3516 O O . GLU B 1 192 ? 6.742 28.625 19.656 1 96.81 192 GLU B O 1
ATOM 3521 N N . GLY B 1 193 ? 4.867 27.594 20.312 1 97.38 193 GLY B N 1
ATOM 3522 C CA . GLY B 1 193 ? 5.16 26.422 19.516 1 97.38 193 GLY B CA 1
ATOM 3523 C C . GLY B 1 193 ? 4.555 26.484 18.125 1 97.38 193 GLY B C 1
ATOM 3524 O O . GLY B 1 193 ? 5.027 27.234 17.266 1 97.38 193 GLY B O 1
ATOM 3525 N N . TYR B 1 194 ? 3.455 25.75 17.984 1 97.88 194 TYR B N 1
ATOM 3526 C CA . TYR B 1 194 ? 2.756 25.656 16.703 1 97.88 194 TYR B CA 1
ATOM 3527 C C . TYR B 1 194 ? 2.387 27.031 16.188 1 97.88 194 TYR B C 1
ATOM 3529 O O . TYR B 1 194 ? 2.506 27.312 14.984 1 97.88 194 TYR B O 1
ATOM 3537 N N . GLY B 1 195 ? 1.943 27.906 17.016 1 97.69 195 GLY B N 1
ATOM 3538 C CA . GLY B 1 195 ? 1.515 29.25 16.609 1 97.69 195 GLY B CA 1
ATOM 3539 C C . GLY B 1 195 ? 2.627 30.078 16 1 97.69 195 GLY B C 1
ATOM 3540 O O . GLY B 1 195 ? 2.363 31.016 15.25 1 97.69 195 GLY B O 1
ATOM 3541 N N . SER B 1 196 ? 3.857 29.781 16.297 1 97.88 196 SER B N 1
ATOM 3542 C CA . SER B 1 196 ? 4.996 30.562 15.812 1 97.88 196 SER B CA 1
ATOM 3543 C C . SER B 1 196 ? 5.48 30.047 14.461 1 97.88 196 SER B C 1
ATOM 3545 O O . SER B 1 196 ? 6.293 30.703 13.805 1 97.88 196 SER B O 1
ATOM 3547 N N . VAL B 1 197 ? 5.023 28.906 14.008 1 98.12 197 VAL B N 1
ATOM 3548 C CA . VAL B 1 197 ? 5.473 28.266 12.773 1 98.12 197 VAL B CA 1
ATOM 3549 C C . VAL B 1 197 ? 4.781 28.906 11.57 1 98.12 197 VAL B C 1
ATOM 3551 O O . VAL B 1 197 ? 3.578 29.172 11.609 1 98.12 197 VAL B O 1
ATOM 3554 N N . THR B 1 198 ? 5.582 29.25 10.578 1 98.62 198 THR B N 1
ATOM 3555 C CA . THR B 1 198 ? 5 29.703 9.32 1 98.62 198 THR B CA 1
ATOM 3556 C C . THR B 1 198 ? 4.098 28.641 8.719 1 98.62 198 THR B C 1
ATOM 3558 O O . THR B 1 198 ? 4.496 27.469 8.609 1 98.62 198 THR B O 1
ATOM 3561 N N . ARG B 1 199 ? 2.883 29.031 8.328 1 98.81 199 ARG B N 1
ATOM 3562 C CA . ARG B 1 199 ? 1.93 28.062 7.781 1 98.81 199 ARG B CA 1
ATOM 3563 C C . ARG B 1 199 ? 1.428 28.516 6.414 1 98.81 199 ARG B C 1
ATOM 3565 O O . ARG B 1 199 ? 1.235 29.719 6.18 1 98.81 199 ARG B O 1
ATOM 3572 N N . VAL B 1 200 ? 1.26 27.609 5.539 1 98.94 200 VAL B N 1
ATOM 3573 C CA . VAL B 1 200 ? 0.646 27.797 4.23 1 98.94 200 VAL B CA 1
ATOM 3574 C C . VAL B 1 200 ? -0.467 26.766 4.027 1 98.94 200 VAL B C 1
ATOM 3576 O O . VAL B 1 200 ? -0.356 25.625 4.477 1 98.94 200 VAL B O 1
ATOM 3579 N N . TYR B 1 201 ? -1.552 27.219 3.439 1 98.94 201 TYR B N 1
ATOM 3580 C CA . TYR B 1 201 ? -2.662 26.312 3.154 1 98.94 201 TYR B CA 1
ATOM 3581 C C . TYR B 1 201 ? -2.877 26.172 1.652 1 98.94 201 TYR B C 1
ATOM 3583 O O . TYR B 1 201 ? -2.836 27.172 0.917 1 98.94 201 TYR B O 1
ATOM 3591 N N . ILE B 1 202 ? -2.971 24.984 1.159 1 98.94 202 ILE B N 1
ATOM 3592 C CA . ILE B 1 202 ? -3.35 24.703 -0.221 1 98.94 202 ILE B CA 1
ATOM 3593 C C . ILE B 1 202 ? -4.797 24.219 -0.271 1 98.94 202 ILE B C 1
ATOM 3595 O O . ILE B 1 202 ? -5.098 23.109 0.158 1 98.94 202 ILE B O 1
ATOM 3599 N N . VAL B 1 203 ? -5.656 25.047 -0.825 1 98.88 203 VAL B N 1
ATOM 3600 C CA . VAL B 1 203 ? -7.078 24.75 -0.954 1 98.88 203 VAL B CA 1
ATOM 3601 C C . VAL B 1 203 ? -7.32 23.906 -2.205 1 98.88 203 VAL B C 1
ATOM 3603 O O . VAL B 1 203 ? -6.797 24.219 -3.277 1 98.88 203 VAL B O 1
ATOM 3606 N N . CYS B 1 204 ? -8.031 22.844 -2.059 1 98.81 204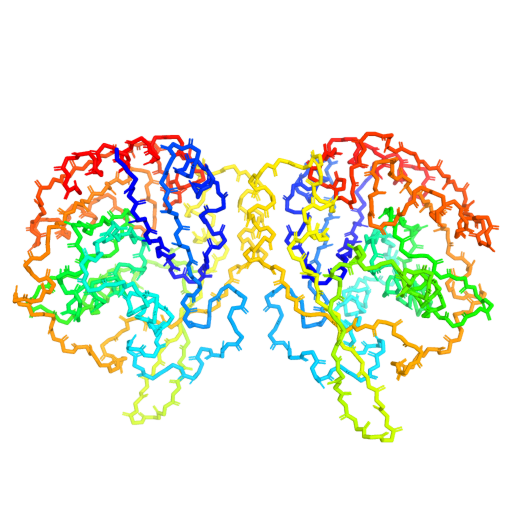 CYS B N 1
ATOM 3607 C CA . CYS B 1 204 ? -8.469 22.031 -3.188 1 98.81 204 CYS B CA 1
ATOM 3608 C C . CYS B 1 204 ? -9.938 22.281 -3.504 1 98.81 204 CYS B C 1
ATOM 3610 O O . CYS B 1 204 ? -10.812 22.016 -2.674 1 98.81 204 CYS B O 1
ATOM 3612 N N . GLY B 1 205 ? -10.227 22.688 -4.672 1 98.25 205 GLY B N 1
ATOM 3613 C CA . GLY B 1 205 ? -11.523 23.266 -5.008 1 98.25 205 GLY B CA 1
ATOM 3614 C C . GLY B 1 205 ? -12.609 22.219 -5.18 1 98.25 205 GLY B C 1
ATOM 3615 O O . GLY B 1 205 ? -13.797 22.516 -5.012 1 98.25 205 GLY B O 1
ATOM 3616 N N . GLU B 1 206 ? -12.242 21 -5.539 1 98 206 GLU B N 1
ATOM 3617 C CA . GLU B 1 206 ? -13.234 19.953 -5.809 1 98 206 GLU B CA 1
ATOM 3618 C C . GLU B 1 206 ? -13.227 18.891 -4.723 1 98 206 GLU B C 1
ATOM 3620 O O . GLU B 1 206 ? -13.602 17.75 -4.969 1 98 206 GLU B O 1
ATOM 3625 N N . ASP B 1 207 ? -12.719 19.312 -3.568 1 97.56 207 ASP B N 1
ATOM 3626 C CA . ASP B 1 207 ? -12.695 18.391 -2.428 1 97.56 207 ASP B CA 1
ATOM 3627 C C . ASP B 1 207 ? -14.102 18.188 -1.86 1 97.56 207 ASP B C 1
ATOM 3629 O O . ASP B 1 207 ? -14.727 19.141 -1.38 1 97.56 207 ASP B O 1
ATOM 3633 N N . LYS B 1 208 ? -14.547 16.953 -1.832 1 93.56 208 LYS B N 1
ATOM 3634 C CA . LYS B 1 208 ? -15.859 16.641 -1.279 1 93.56 208 LYS B CA 1
ATOM 3635 C C . LYS B 1 208 ? -15.742 16.094 0.14 1 93.56 208 LYS B C 1
ATOM 3637 O O . LYS B 1 208 ? -16.75 15.922 0.829 1 93.56 208 LYS B O 1
ATOM 3642 N N . GLY B 1 209 ? -14.539 15.828 0.591 1 90.81 209 GLY B N 1
ATOM 3643 C CA . GLY B 1 209 ? -14.312 15.406 1.964 1 90.81 209 GLY B CA 1
ATOM 3644 C C . GLY B 1 209 ? -14.289 16.562 2.947 1 90.81 209 GLY B C 1
ATOM 3645 O O . GLY B 1 209 ? -15.016 16.547 3.941 1 90.81 209 GLY B O 1
ATOM 3646 N N . ILE B 1 210 ? -13.445 17.453 2.699 1 94.19 210 ILE B N 1
ATOM 3647 C CA . ILE B 1 210 ? -13.398 18.766 3.359 1 94.19 210 ILE B CA 1
ATOM 3648 C C . ILE B 1 210 ? -13.75 19.859 2.359 1 94.19 210 ILE B C 1
ATOM 3650 O O . ILE B 1 210 ? -12.891 20.312 1.601 1 94.19 210 ILE B O 1
ATOM 3654 N N . SER B 1 211 ? -14.93 20.297 2.43 1 94.81 211 SER B N 1
ATOM 3655 C CA . SER B 1 211 ? -15.406 21.234 1.423 1 94.81 211 SER B CA 1
ATOM 3656 C C . SER B 1 211 ? -14.539 22.5 1.392 1 94.81 211 SER B C 1
ATOM 3658 O O . SER B 1 211 ? -13.883 22.828 2.381 1 94.81 211 SER B O 1
ATOM 3660 N N . GLN B 1 212 ? -14.578 23.109 0.231 1 96.94 212 GLN B N 1
ATOM 3661 C CA . GLN B 1 212 ? -13.828 24.359 0.107 1 96.94 212 GLN B CA 1
ATOM 3662 C C . GLN B 1 212 ? -14.266 25.359 1.164 1 96.94 212 GLN B C 1
ATOM 3664 O O . GLN B 1 212 ? -13.43 26.094 1.712 1 96.94 212 GLN B O 1
ATOM 3669 N N . GLU B 1 213 ? -15.547 25.422 1.405 1 96.44 213 GLU B N 1
ATOM 3670 C CA . GLU B 1 213 ? -16.078 26.328 2.422 1 96.44 213 GLU B CA 1
ATOM 3671 C C . GLU B 1 213 ? -15.469 26.031 3.791 1 96.44 213 GLU B C 1
ATOM 3673 O O . GLU B 1 213 ? -15.086 26.953 4.516 1 96.44 213 GLU B O 1
ATOM 3678 N N . TYR B 1 214 ? -15.406 24.812 4.117 1 96.75 214 TYR B N 1
ATOM 3679 C CA . TYR B 1 214 ? -14.852 24.438 5.41 1 96.75 214 TYR B CA 1
ATOM 3680 C C . TYR B 1 214 ? -13.359 24.75 5.48 1 96.75 214 TYR B C 1
ATOM 3682 O O . TYR B 1 214 ? -12.859 25.188 6.516 1 96.75 214 TYR B O 1
ATOM 3690 N N . GLN B 1 215 ? -12.609 24.453 4.418 1 98.31 215 GLN B N 1
ATOM 3691 C CA . GLN B 1 215 ? -11.195 24.828 4.34 1 98.31 215 GLN B CA 1
ATOM 3692 C C . GLN B 1 215 ? -11 26.312 4.602 1 98.31 215 GLN B C 1
ATOM 3694 O O . GLN B 1 215 ? -10.148 26.703 5.402 1 98.31 215 GLN B O 1
ATOM 3699 N N . ARG B 1 216 ? -11.812 27.109 3.951 1 98.19 216 ARG B N 1
ATOM 3700 C CA . ARG B 1 216 ? -11.711 28.562 4.086 1 98.19 216 ARG B CA 1
ATOM 3701 C C . ARG B 1 216 ? -12.094 29.016 5.492 1 98.19 216 ARG B C 1
ATOM 3703 O O . ARG B 1 216 ? -11.531 29.969 6.02 1 98.19 216 ARG B O 1
ATOM 3710 N N . TRP B 1 217 ? -13.07 28.312 6.062 1 97.81 217 TRP B N 1
ATOM 3711 C CA . TRP B 1 217 ? -13.43 28.625 7.445 1 97.81 217 TRP B CA 1
ATOM 3712 C C . TRP B 1 217 ? -12.234 28.422 8.375 1 97.81 217 TRP B C 1
ATOM 3714 O O . TRP B 1 217 ? -11.977 29.25 9.242 1 97.81 217 TRP B O 1
ATOM 3724 N N . MET B 1 218 ? -11.5 27.312 8.266 1 98.25 218 MET B N 1
ATOM 3725 C CA . MET B 1 218 ? -10.328 27.062 9.094 1 98.25 218 MET B CA 1
ATOM 3726 C C . MET B 1 218 ? -9.273 28.156 8.891 1 98.25 218 MET B C 1
ATOM 3728 O O . MET B 1 218 ? -8.664 28.625 9.852 1 98.25 218 MET B O 1
ATOM 3732 N N . ILE B 1 219 ? -9.102 28.547 7.602 1 98.56 219 ILE B N 1
ATOM 3733 C CA . ILE B 1 219 ? -8.109 29.562 7.25 1 98.56 219 ILE B CA 1
ATOM 3734 C C . ILE B 1 219 ? -8.484 30.891 7.883 1 98.56 219 ILE B C 1
ATOM 3736 O O . ILE B 1 219 ? -7.625 31.609 8.391 1 98.56 219 ILE B O 1
ATOM 3740 N N . GLU B 1 220 ? -9.742 31.219 7.855 1 97.94 220 GLU B N 1
ATOM 3741 C CA . GLU B 1 220 ? -10.219 32.469 8.438 1 97.94 220 GLU B CA 1
ATOM 3742 C C . GLU B 1 220 ? -10.062 32.469 9.953 1 97.94 220 GLU B C 1
ATOM 3744 O O . GLU B 1 220 ? -9.742 33.5 10.555 1 97.94 220 GLU B O 1
ATOM 3749 N N . ASN B 1 221 ? -10.312 31.359 10.531 1 95.88 221 ASN B N 1
ATOM 3750 C CA . ASN B 1 221 ? -10.242 31.219 11.984 1 95.88 221 ASN B CA 1
ATOM 3751 C C . ASN B 1 221 ? -8.805 31.297 12.484 1 95.88 221 ASN B C 1
ATOM 3753 O O . ASN B 1 221 ? -8.555 31.75 13.609 1 95.88 221 ASN B O 1
ATOM 3757 N N . PHE B 1 222 ? -7.934 30.766 11.742 1 97.62 222 PHE B N 1
ATOM 3758 C CA . PHE B 1 222 ? -6.512 30.766 12.07 1 97.62 222 PHE B CA 1
ATOM 3759 C C . PHE B 1 222 ? -5.676 31.109 10.844 1 97.62 222 PHE B C 1
ATOM 3761 O O . PHE B 1 222 ? -5.125 30.234 10.188 1 97.62 222 PHE B O 1
ATOM 3768 N N . PRO B 1 223 ? -5.52 32.406 10.57 1 97.88 223 PRO B N 1
ATOM 3769 C CA . PRO B 1 223 ? -4.926 32.875 9.312 1 97.88 223 PRO B CA 1
ATOM 3770 C C . PRO B 1 223 ? -3.52 32.344 9.086 1 97.88 223 PRO B C 1
ATOM 3772 O O . PRO B 1 223 ? -2.764 32.156 10.047 1 97.88 223 PRO B O 1
ATOM 3775 N N . VAL B 1 224 ? -3.16 32.094 7.855 1 98.69 224 VAL B N 1
ATOM 3776 C CA . VAL B 1 224 ? -1.869 31.562 7.434 1 98.69 224 VAL B CA 1
ATOM 3777 C C . VAL B 1 224 ? -1.104 32.625 6.652 1 98.69 224 VAL B C 1
ATOM 3779 O O . VAL B 1 224 ? -1.665 33.656 6.289 1 98.69 224 VAL B O 1
ATOM 3782 N N . LYS B 1 225 ? 0.12 32.344 6.457 1 98.56 225 LYS B N 1
ATOM 3783 C CA . LYS B 1 225 ? 0.983 33.281 5.746 1 98.56 225 LYS B CA 1
ATOM 3784 C C . LYS B 1 225 ? 0.567 33.438 4.281 1 98.56 225 LYS B C 1
ATOM 3786 O O . LYS B 1 225 ? 0.689 34.5 3.689 1 98.56 225 LYS B O 1
ATOM 3791 N N . GLU B 1 226 ? 0.132 32.344 3.719 1 98.75 226 GLU B N 1
ATOM 3792 C CA . GLU B 1 226 ? -0.273 32.312 2.318 1 98.75 226 GLU B CA 1
ATOM 3793 C C . GLU B 1 226 ? -1.28 31.188 2.057 1 98.75 226 GLU B C 1
ATOM 3795 O O . GLU B 1 226 ? -1.203 30.125 2.666 1 98.75 226 GLU B O 1
ATOM 3800 N N . VAL B 1 227 ? -2.23 31.5 1.222 1 98.81 227 VAL B N 1
ATOM 3801 C CA . VAL B 1 227 ? -3.189 30.516 0.729 1 98.81 227 VAL B CA 1
ATOM 3802 C C . VAL B 1 227 ? -2.961 30.281 -0.76 1 98.81 227 VAL B C 1
ATOM 3804 O O . VAL B 1 227 ? -2.869 31.219 -1.544 1 98.81 227 VAL B O 1
ATOM 3807 N N . MET B 1 228 ? -2.768 29.094 -1.132 1 98.75 228 MET B N 1
ATOM 3808 C CA . MET B 1 228 ? -2.723 28.672 -2.529 1 98.75 228 MET B CA 1
ATOM 3809 C C . MET B 1 228 ? -3.912 27.781 -2.865 1 98.75 228 MET B C 1
ATOM 3811 O O . MET B 1 228 ? -4.598 27.281 -1.967 1 98.75 228 MET B O 1
ATOM 3815 N N . GLU B 1 229 ? -4.164 27.656 -4.176 1 98.56 229 GLU B N 1
ATOM 3816 C CA . GLU B 1 229 ? -5.336 26.875 -4.57 1 98.56 229 GLU B CA 1
ATOM 3817 C C . GLU B 1 229 ? -5.023 25.969 -5.754 1 98.56 229 GLU B C 1
ATOM 3819 O O . GLU B 1 229 ? -4.223 26.312 -6.621 1 98.56 229 GLU B O 1
ATOM 3824 N N . ILE B 1 230 ? -5.555 24.812 -5.734 1 98.69 230 ILE B N 1
ATOM 3825 C CA . ILE B 1 230 ? -5.684 23.922 -6.883 1 98.69 230 ILE B CA 1
ATOM 3826 C C . ILE B 1 230 ? -7.16 23.672 -7.184 1 98.69 230 ILE B C 1
ATOM 3828 O O . ILE B 1 230 ? -7.797 22.844 -6.547 1 98.69 230 ILE B O 1
ATOM 3832 N N . GLU B 1 231 ? -7.719 24.344 -8.125 1 96.81 231 GLU B N 1
ATOM 3833 C CA . GLU B 1 231 ? -9.156 24.469 -8.352 1 96.81 231 GLU B CA 1
ATOM 3834 C C . GLU B 1 231 ? -9.781 23.125 -8.703 1 96.81 231 GLU B C 1
ATOM 3836 O O . GLU B 1 231 ? -10.875 22.797 -8.234 1 96.81 231 GLU B O 1
ATOM 3841 N N . ASP B 1 232 ? -9.148 22.344 -9.508 1 97.75 232 ASP B N 1
ATOM 3842 C CA . ASP B 1 232 ? -9.75 21.125 -10.023 1 97.75 232 ASP B CA 1
ATOM 3843 C C . ASP B 1 232 ? -9.141 19.891 -9.359 1 97.75 232 ASP B C 1
ATOM 3845 O O . ASP B 1 232 ? -8.859 18.891 -10.031 1 97.75 232 ASP B O 1
ATOM 3849 N N . ALA B 1 233 ? -8.859 20.031 -8.07 1 98.62 233 ALA B N 1
ATOM 3850 C CA . ALA B 1 233 ? -8.359 18.891 -7.309 1 98.62 233 ALA B CA 1
ATOM 3851 C C . ALA B 1 233 ? -9.422 18.359 -6.352 1 98.62 233 ALA B C 1
ATOM 3853 O O . ALA B 1 233 ? -10.109 19.141 -5.68 1 98.62 233 ALA B O 1
ATOM 3854 N N . ASP B 1 234 ? -9.602 17.031 -6.41 1 98.56 234 ASP B N 1
ATOM 3855 C CA . ASP B 1 234 ? -10.43 16.406 -5.387 1 98.56 234 ASP B CA 1
ATOM 3856 C C . ASP B 1 234 ? -9.703 16.328 -4.051 1 98.56 234 ASP B C 1
ATOM 3858 O O . ASP B 1 234 ? -8.758 17.094 -3.811 1 98.56 234 ASP B O 1
ATOM 3862 N N . HIS B 1 235 ? -10.188 15.539 -3.084 1 98.5 235 HIS B N 1
ATOM 3863 C CA . HIS B 1 235 ? -9.609 15.469 -1.745 1 98.5 235 HIS B CA 1
ATOM 3864 C C . HIS B 1 235 ? -8.203 14.875 -1.78 1 98.5 235 HIS B C 1
ATOM 3866 O O . HIS B 1 235 ? -7.457 14.984 -0.807 1 98.5 235 HIS B O 1
ATOM 3872 N N . MET B 1 236 ? -7.875 14.203 -2.893 1 98.88 236 MET B N 1
ATOM 3873 C CA . MET B 1 236 ? -6.57 13.562 -3.055 1 98.88 236 MET B CA 1
ATOM 3874 C C . MET B 1 236 ? -5.77 14.234 -4.164 1 98.88 236 MET B C 1
ATOM 3876 O O . MET B 1 236 ? -5.492 13.625 -5.195 1 98.88 236 MET B O 1
ATOM 3880 N N . PRO B 1 237 ? -5.254 15.414 -3.857 1 98.94 237 PRO B N 1
ATOM 3881 C CA . PRO B 1 237 ? -4.578 16.156 -4.93 1 98.94 237 PRO B CA 1
ATOM 3882 C C . PRO B 1 237 ? -3.289 15.477 -5.387 1 98.94 237 PRO B C 1
ATOM 3884 O O . PRO B 1 237 ? -2.816 15.727 -6.5 1 98.94 237 PRO B O 1
ATOM 3887 N N . MET B 1 238 ? -2.645 14.602 -4.551 1 98.88 238 MET B N 1
ATOM 3888 C CA . MET B 1 238 ? -1.441 13.875 -4.949 1 98.88 238 MET B CA 1
ATOM 3889 C C . MET B 1 238 ? -1.745 12.898 -6.082 1 98.88 238 MET B C 1
ATOM 3891 O O . MET B 1 238 ? -0.831 12.406 -6.742 1 98.88 238 MET B O 1
ATOM 3895 N N . PHE B 1 239 ? -3.057 12.609 -6.324 1 98.81 239 PHE B N 1
ATOM 3896 C CA . PHE B 1 239 ? -3.457 11.711 -7.398 1 98.81 239 PHE B CA 1
ATOM 3897 C C . PHE B 1 239 ? -4.176 12.484 -8.5 1 98.81 239 PHE B C 1
ATOM 3899 O O . PHE B 1 239 ? -3.881 12.297 -9.688 1 98.81 239 PHE B O 1
ATOM 3906 N N . SER B 1 240 ? -5.078 13.398 -8.156 1 98.88 240 SER B N 1
ATOM 3907 C CA . SER B 1 240 ? -5.891 14.094 -9.156 1 98.88 240 SER B CA 1
ATOM 3908 C C . SER B 1 240 ? -5.086 15.18 -9.859 1 98.88 240 SER B C 1
ATOM 3910 O O . SER B 1 240 ? -5.32 15.469 -11.039 1 98.88 240 SER B O 1
ATOM 3912 N N . LYS B 1 241 ? -4.176 15.852 -9.133 1 98.81 241 LYS B N 1
ATOM 3913 C CA . LYS B 1 241 ? -3.367 16.938 -9.688 1 98.81 241 LYS B CA 1
ATOM 3914 C C . LYS B 1 241 ? -1.938 16.891 -9.156 1 98.81 241 LYS B C 1
ATOM 3916 O O . LYS B 1 241 ? -1.443 17.875 -8.602 1 98.81 241 LYS B O 1
ATOM 3921 N N . PRO B 1 242 ? -1.22 15.773 -9.43 1 98.69 242 PRO B N 1
ATOM 3922 C CA . PRO B 1 242 ? 0.099 15.609 -8.812 1 98.69 242 PRO B CA 1
ATOM 3923 C C . PRO B 1 242 ? 1.103 16.672 -9.273 1 98.69 242 PRO B C 1
ATOM 3925 O O . PRO B 1 242 ? 1.891 17.172 -8.469 1 98.69 242 PRO B O 1
ATOM 3928 N N . GLN B 1 243 ? 1.09 17.031 -10.523 1 98.44 243 GLN B N 1
ATOM 3929 C CA . GLN B 1 243 ? 2.041 18.016 -11.023 1 98.44 243 GLN B CA 1
ATOM 3930 C C . GLN B 1 243 ? 1.792 19.391 -10.398 1 98.44 243 GLN B C 1
ATOM 3932 O O . GLN B 1 243 ? 2.734 20.062 -9.992 1 98.44 243 GLN B O 1
ATOM 3937 N N . GLU B 1 244 ? 0.56 19.781 -10.328 1 98.81 244 GLU B N 1
ATOM 3938 C CA . GLU B 1 244 ? 0.231 21.078 -9.742 1 98.81 244 GLU B CA 1
ATOM 3939 C C . GLU B 1 244 ? 0.571 21.109 -8.258 1 98.81 244 GLU B C 1
ATOM 3941 O O . GLU B 1 244 ? 1.052 22.125 -7.75 1 98.81 244 GLU B O 1
ATOM 3946 N N . LEU B 1 245 ? 0.249 20.031 -7.59 1 98.88 245 LEU B N 1
ATOM 3947 C CA . LEU B 1 245 ? 0.602 19.969 -6.176 1 98.88 245 LEU B CA 1
ATOM 3948 C C . LEU B 1 245 ? 2.107 20.109 -5.984 1 98.88 245 LEU B C 1
ATOM 3950 O O . LEU B 1 245 ? 2.564 20.875 -5.133 1 98.88 245 LEU B O 1
ATOM 3954 N N . CYS B 1 246 ? 2.893 19.391 -6.797 1 98.69 246 CYS B N 1
AT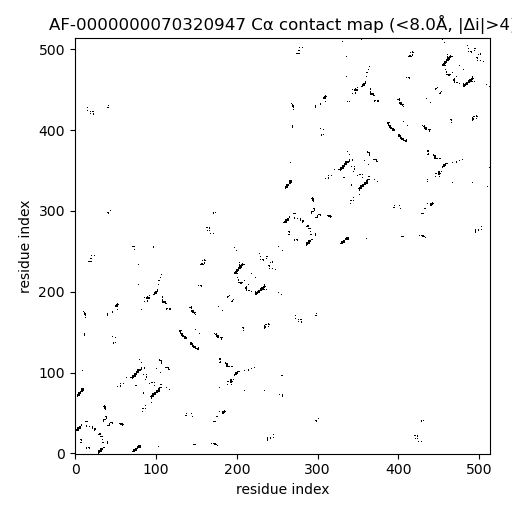OM 3955 C CA . CYS B 1 246 ? 4.348 19.469 -6.711 1 98.69 246 CYS B CA 1
ATOM 3956 C C . CYS B 1 246 ? 4.84 20.891 -6.98 1 98.69 246 CYS B C 1
ATOM 3958 O O . CYS B 1 246 ? 5.715 21.391 -6.273 1 98.69 246 CYS B O 1
ATOM 3960 N N . ASP B 1 247 ? 4.238 21.484 -7.938 1 98.56 247 ASP B N 1
ATOM 3961 C CA . ASP B 1 247 ? 4.617 22.844 -8.273 1 98.56 247 ASP B CA 1
ATOM 3962 C C . ASP B 1 247 ? 4.363 23.797 -7.102 1 98.56 247 ASP B C 1
ATOM 3964 O O . ASP B 1 247 ? 5.188 24.656 -6.805 1 98.56 247 ASP B O 1
ATOM 3968 N N . ARG B 1 248 ? 3.205 23.656 -6.461 1 98.81 248 ARG B N 1
ATOM 3969 C CA . ARG B 1 248 ? 2.895 24.484 -5.309 1 98.81 248 ARG B CA 1
ATOM 3970 C C . ARG B 1 248 ? 3.879 24.234 -4.172 1 98.81 248 ARG B C 1
ATOM 3972 O O . ARG B 1 248 ? 4.332 25.188 -3.518 1 98.81 248 ARG B O 1
ATOM 3979 N N . LEU B 1 249 ? 4.203 22.984 -3.924 1 98.81 249 LEU B N 1
ATOM 3980 C CA . LEU B 1 249 ? 5.129 22.656 -2.85 1 98.81 249 LEU B CA 1
ATOM 3981 C C . LEU B 1 249 ? 6.516 23.234 -3.127 1 98.81 249 LEU B C 1
ATOM 3983 O O . LEU B 1 249 ? 7.172 23.734 -2.215 1 98.81 249 LEU B O 1
ATOM 3987 N N . LEU B 1 250 ? 6.941 23.188 -4.379 1 98.62 250 LEU B N 1
ATOM 3988 C CA . LEU B 1 250 ? 8.242 23.734 -4.758 1 98.62 250 LEU B CA 1
ATOM 3989 C C . LEU B 1 250 ? 8.25 25.25 -4.586 1 98.62 250 LEU B C 1
ATOM 3991 O O . LEU B 1 250 ? 9.234 25.828 -4.105 1 98.62 250 LEU B O 1
ATOM 3995 N N . LYS B 1 251 ? 7.156 25.875 -4.977 1 98.5 251 LYS B N 1
ATOM 3996 C CA . LYS B 1 251 ? 7.047 27.312 -4.812 1 98.5 251 LYS B CA 1
ATOM 3997 C C . LYS B 1 251 ? 7.094 27.703 -3.34 1 98.5 251 LYS B C 1
ATOM 3999 O O . LYS B 1 251 ? 7.742 28.688 -2.975 1 98.5 251 LYS B O 1
ATOM 4004 N N . ILE B 1 252 ? 6.438 26.969 -2.525 1 98.62 252 ILE B N 1
ATOM 4005 C CA . ILE B 1 252 ? 6.41 27.234 -1.091 1 98.62 252 ILE B CA 1
ATOM 4006 C C . ILE B 1 252 ? 7.812 27.062 -0.509 1 98.62 252 ILE B C 1
ATOM 4008 O O . ILE B 1 252 ? 8.25 27.875 0.312 1 98.62 252 ILE B O 1
ATOM 4012 N N . ALA B 1 253 ? 8.484 26.016 -0.889 1 97.75 253 ALA B N 1
ATOM 4013 C CA . ALA B 1 253 ? 9.852 25.797 -0.425 1 97.75 253 ALA B CA 1
ATOM 4014 C C . ALA B 1 253 ? 10.758 26.953 -0.794 1 97.75 253 ALA B C 1
ATOM 4016 O O . ALA B 1 253 ? 11.57 27.406 0.023 1 97.75 253 ALA B O 1
ATOM 4017 N N . ASP B 1 254 ? 10.648 27.453 -1.967 1 97 254 ASP B N 1
ATOM 4018 C CA . ASP B 1 254 ? 11.484 28.547 -2.455 1 97 254 ASP B CA 1
ATOM 4019 C C . ASP B 1 254 ? 11.25 29.812 -1.642 1 97 254 ASP B C 1
ATOM 4021 O O . ASP B 1 254 ? 12.188 30.578 -1.399 1 97 254 ASP B O 1
ATOM 4025 N N . LYS B 1 255 ? 10.086 29.969 -1.204 1 97.38 255 LYS B N 1
ATOM 4026 C CA . LYS B 1 255 ? 9.711 31.219 -0.552 1 97.38 255 LYS B CA 1
ATOM 4027 C C . LYS B 1 255 ? 9.977 31.156 0.95 1 97.38 255 LYS B C 1
ATOM 4029 O O . LYS B 1 255 ? 10.328 32.156 1.566 1 97.38 255 LYS B O 1
ATOM 4034 N N . TYR B 1 256 ? 9.773 29.969 1.544 1 96.38 256 TYR B N 1
ATOM 4035 C CA . TYR B 1 256 ? 9.656 29.953 2.998 1 96.38 256 TYR B CA 1
ATOM 4036 C C . TYR B 1 256 ? 10.695 29.031 3.621 1 96.38 256 TYR B C 1
ATOM 4038 O O . TYR B 1 256 ? 10.844 29 4.848 1 96.38 256 TYR B O 1
ATOM 4046 N N . ALA B 1 257 ? 11.406 28.328 2.791 1 90.75 257 ALA B N 1
ATOM 4047 C CA . ALA B 1 257 ? 12.375 27.391 3.352 1 90.75 257 ALA B CA 1
ATOM 4048 C C . ALA B 1 257 ? 13.797 27.906 3.172 1 90.75 257 ALA B C 1
ATOM 4050 O O . ALA B 1 257 ? 14.086 28.656 2.234 1 90.75 257 ALA B O 1
#

Organism: NCBI:txid109376

Nearest PDB structures (foldseek):
  1xkl-assembly1_D  TM=9.631E-01  e=2.563E-31  Nicotiana tabacum
  8j82-assembly2_D  TM=9.493E-01  e=1.201E-28  synthetic construct
  3x3h-assembly1_A  TM=9.509E-01  e=2.865E-28  Manihot esculenta
  4yk7-assembly1_A  TM=9.505E-01  e=6.424E-28  Manihot esculenta
  3rks-assembly1_C  TM=9.501E-01  e=3.891E-27  Manihot esculenta

pLDDT: mean 94.31, std 8.42, range [50.47, 98.94]

InterPro domains:
  IPR000073 Alpha/beta hydrolase fold-1 [PF12697] (6-247)
  IPR029058 Alpha/Beta hydrolase fold [G3DSA:3.40.50.1820] (1-257)
  IPR029058 Alpha/Beta hydrolase fold [SSF53474] (6-255)
  IPR045889 Methylesterase/Alpha-hydroxynitrile lyase [PTHR10992] (4-254)

Secondary structure (DSSP, 8-state):
---EEEEE--TT--GGGGTTHHHHHHHTT-EEEEEPPTTSTT----GGG--BHHHHHHHHHHHHHHS-TT--EEEEEETTHHHHHHHHHHH-GGGEEEEEEES-----SSS-TTHHHHHHHHHHTT-TT--EEEEEEE-SSSEEEEEEE-HHHHHHHTTTS-HHHHHHHHHH---EE---TTSB--SPPPTTTGGGS-EEEEEETT-SSS-HHHHHHHHHHS--SEEEEETT--S-HHHHSHHHHHHHHHHHHHHH-/---EEEEE--TT--GGGGTTHHHHHHHTT-EEEEEPPTTSTT----GGG--BHHHHHHHHHHHHHHS-TT--EEEEEETTHHHHHHHHHHH-GGGEEEEEEES-----SSS-TTHHHHHHHHHHTT-TT--EEEEEEE-SSSEEEEEEE-HHHHHHHTTTS-HHHHHHHHHH---EE---TTSB--SPPPTTTGGGS-EEEEEETT-SSS-HHHHHHHHHHS--SEEEEETT--S-HHHHSHHHHHHHHHHHHHHH-

Radius of gyration: 24.12 Å; Cα contacts (8 Å, |Δi|>4): 1157; chains: 2; bounding box: 54×69×56 Å

Solvent-accessible surface area (backbone atoms only — not comparable to full-atom values): 25710 Å² total; per-residue (Å²): 134,75,44,38,36,38,43,36,37,31,71,27,37,20,34,57,68,40,24,56,45,44,58,57,47,36,72,74,57,31,47,67,45,66,44,40,36,54,27,15,46,65,40,74,52,54,56,82,74,50,61,29,52,60,53,35,29,40,52,57,49,51,53,59,64,68,46,56,88,83,44,50,26,40,38,35,14,25,29,58,17,14,43,47,46,45,53,45,30,31,77,38,31,81,36,39,41,28,39,35,30,45,58,28,45,62,52,48,53,82,43,38,45,22,49,60,53,48,51,51,54,61,70,39,71,78,44,87,72,63,39,61,45,74,46,79,42,78,44,92,92,54,53,33,41,32,33,33,79,27,72,68,37,48,49,42,27,37,62,59,31,51,67,44,58,49,48,31,43,73,59,50,56,40,57,23,70,39,63,40,75,61,31,38,78,44,60,52,40,39,60,83,19,35,59,61,39,48,34,34,36,35,44,25,53,49,13,66,70,58,35,46,68,56,51,50,48,42,38,69,75,45,70,57,81,42,78,45,75,41,64,82,11,15,55,39,32,55,60,33,32,36,68,60,51,51,49,50,53,52,52,48,42,70,73,51,91,134,74,44,38,36,38,44,37,36,30,72,28,37,19,34,55,68,40,23,57,45,44,57,58,47,36,72,74,57,29,46,67,45,66,44,40,37,54,26,14,46,66,41,73,51,56,54,82,73,49,63,29,51,60,53,35,29,39,50,56,48,52,55,60,65,68,45,58,89,83,44,52,27,40,38,34,15,24,28,57,16,13,43,46,46,45,53,44,31,32,76,39,31,80,36,39,40,28,39,34,32,43,58,29,44,63,54,48,53,82,43,37,44,22,47,62,53,48,51,52,53,62,69,38,72,80,44,88,72,65,38,60,46,74,46,79,42,79,44,90,93,54,54,33,41,33,34,33,78,27,73,66,39,47,48,42,27,38,63,58,32,51,66,44,59,49,47,32,43,73,61,50,55,42,58,21,70,41,62,39,75,63,31,38,78,41,60,51,40,40,58,83,19,33,58,61,40,47,33,32,36,36,44,25,53,48,13,66,69,59,35,45,68,54,50,49,49,43,38,70,75,43,72,54,81,43,79,46,76,42,64,82,11,15,55,39,34,54,59,34,32,36,68,61,49,51,51,51,53,52,52,47,42,71,71,52,91

Sequence (514 aa):
MKRQYVLVHGGCHGAWCWYKIKPMLEHTGHHVTVVDLTASGVNMSKVEEIQTLEDYAKPLLQVLKSFGSDDKVILVAHSMGGISAAFAADMFPRKISVAVFVTSFMPDTTNPPSYVFEKLIGSHSDSEEIDLKLETYGTNDHPLMTVFIGPKYLKNMYLLSPIEDFELAKMLVRVAPAMTSNLTGTKSLTEEGYGSVTRVYIVCGEDKGISQEYQRWMIENFPVKEVMEIEDADHMPMFSKPQELCDRLLKIADKYAMKRQYVLVHGGCHGAWCWYKIKPMLEHTGHHVTVVDLTASGVNMSKVEEIQTLEDYAKPLLQVLKSFGSDDKVILVAHSMGGISAAFAADMFPRKISVAVFVTSFMPDTTNPPSYVFEKLIGSHSDSEEIDLKLETYGTNDHPLMTVFIGPKYLKNMYLLSPIEDFELAKMLVRVAPAMTSNLTGTKSLTEEGYGSVTRVYIVCGEDKGISQEYQRWMIENFPVKEVMEIEDADHMPMFSKPQELCDRLLKIADKYA

Foldseek 3Di:
DEAEEEEFEAALEAQVLLVLQQVVLVVVPYHYHGGGFDPHFPRPHDQLVAQALCNRLVVVLVVLVPDDPQAAHEYEYAAARQLSSLLSQLVVVNRYLEYEYELYQHDDQPFFSLVLVVVLVVVCVVPPQFPWDKDWHDDPVQIWIKIFGDPNNLCQQCVQFDPVVSVVCVVGGGIHTRSHPSRPPRDGRHCVGSVVHAYEYEAEQSEPNQHSVSSVVSCVVRPHPYYHYDNHAYSSCCGNPVPVVSVVSVVCVVVRD/DEAEEEEFEAALEAQVLLVLQQVVLVVVPYHYHGGGFDCHFPRPHPQLVAQALCNRLVRVLVVLVPDDPQAAHEYEYAAARQLSSLLSQLVVVNRYLEYEYELYQHDDQPFFSLVLVVVVVVVCVVPPQQPKDKDWHDDPVQIWIKIFHDPNNLCQQCVQFDPVVSVVCVVGGGIHTRSHPSRPPRHGRHCVGSVVHAYEYEAEQSEPNQHSVSSVVSCVVRPHPYYHYDNHAYSSCCGNPVPVVSVVSVVCVVVRD